Protein AF-0000000084449656 (afdb_homodimer)

Structure (mmCIF, N/CA/C/O backbone):
data_AF-0000000084449656-model_v1
#
loop_
_entity.id
_entity.type
_entity.pdbx_description
1 polymer 'Uncharacterized protein'
#
loop_
_atom_site.group_PDB
_atom_site.id
_atom_site.type_symbol
_atom_site.label_atom_id
_atom_site.label_alt_id
_atom_site.label_comp_id
_atom_site.label_asym_id
_atom_site.label_entity_id
_atom_site.label_seq_id
_atom_site.pdbx_PDB_ins_code
_atom_site.Cartn_x
_atom_site.Cartn_y
_atom_site.Cartn_z
_atom_site.occupancy
_atom_site.B_iso_or_equiv
_atom_site.auth_seq_id
_atom_site.auth_comp_id
_atom_site.auth_asym_id
_atom_site.auth_atom_id
_atom_site.pdbx_PDB_model_num
ATOM 1 N N . MET A 1 1 ? 25.719 -86.562 -26.641 1 23.11 1 MET A N 1
ATOM 2 C CA . MET A 1 1 ? 25.859 -85.188 -27.094 1 23.11 1 MET A CA 1
ATOM 3 C C . MET A 1 1 ? 25.219 -84.25 -26.109 1 23.11 1 MET A C 1
ATOM 5 O O . MET A 1 1 ? 24 -84.125 -26.062 1 23.11 1 MET A O 1
ATOM 9 N N . GLU A 1 2 ? 25.734 -84.062 -24.922 1 27.02 2 GLU A N 1
ATOM 10 C CA . GLU A 1 2 ? 25.453 -83.75 -23.531 1 27.02 2 GLU A CA 1
ATOM 11 C C . GLU A 1 2 ? 25.375 -82.25 -23.297 1 27.02 2 GLU A C 1
ATOM 13 O O . GLU A 1 2 ? 26.406 -81.625 -23.188 1 27.02 2 GLU A O 1
ATOM 18 N N . PRO A 1 3 ? 24.531 -81.562 -24.141 1 26.17 3 PRO A N 1
ATOM 19 C CA . PRO A 1 3 ? 24.844 -80.125 -24.281 1 26.17 3 PRO A CA 1
ATOM 20 C C . PRO A 1 3 ? 24.875 -79.375 -22.938 1 26.17 3 PRO A C 1
ATOM 22 O O . PRO A 1 3 ? 24.391 -79.938 -21.922 1 26.17 3 PRO A O 1
ATOM 25 N N . PHE A 1 4 ? 25.422 -78.125 -22.938 1 25.73 4 PHE A N 1
ATOM 26 C CA . PHE A 1 4 ? 26.078 -77.062 -22.172 1 25.73 4 PHE A CA 1
ATOM 27 C C . PHE A 1 4 ? 25.094 -76.375 -21.219 1 25.73 4 PHE A C 1
ATOM 29 O O . PHE A 1 4 ? 24.109 -75.75 -21.656 1 25.73 4 PHE A O 1
ATOM 36 N N . ASN A 1 5 ? 24.844 -76.875 -20.016 1 23.61 5 ASN A N 1
ATOM 37 C CA . ASN A 1 5 ? 23.938 -76.562 -18.922 1 23.61 5 ASN A CA 1
ATOM 38 C C . ASN A 1 5 ? 24.234 -75.25 -18.281 1 23.61 5 ASN A C 1
ATOM 40 O O . ASN A 1 5 ? 23.859 -75 -17.141 1 23.61 5 ASN A O 1
ATOM 44 N N . ASP A 1 6 ? 25.125 -74.375 -18.859 1 21.02 6 ASP A N 1
ATOM 45 C CA . ASP A 1 6 ? 25.922 -73.5 -18.031 1 21.02 6 ASP A CA 1
ATOM 46 C C . ASP A 1 6 ? 25.047 -72.375 -17.406 1 21.02 6 ASP A C 1
ATOM 48 O O . ASP A 1 6 ? 25.547 -71.5 -16.688 1 21.02 6 ASP A O 1
ATOM 52 N N . ASN A 1 7 ? 23.797 -72.188 -17.828 1 21.94 7 ASN A N 1
ATOM 53 C CA . ASN A 1 7 ? 23.5 -70.75 -17.797 1 21.94 7 ASN A CA 1
ATOM 54 C C . ASN A 1 7 ? 23.562 -70.188 -16.359 1 21.94 7 ASN A C 1
ATOM 56 O O . ASN A 1 7 ? 23.141 -70.875 -15.422 1 21.94 7 ASN A O 1
ATOM 60 N N . ASP A 1 8 ? 24.344 -69.062 -16.016 1 20.77 8 ASP A N 1
ATOM 61 C CA . ASP A 1 8 ? 25 -68.125 -15.102 1 20.77 8 ASP A CA 1
ATOM 62 C C . ASP A 1 8 ? 23.969 -67.312 -14.336 1 20.77 8 ASP A C 1
ATOM 64 O O . ASP A 1 8 ? 23.578 -66.188 -14.781 1 20.77 8 ASP A O 1
ATOM 68 N N . LYS A 1 9 ? 22.812 -67.812 -13.977 1 25.58 9 LYS A N 1
ATOM 69 C CA . LYS A 1 9 ? 21.812 -66.875 -13.5 1 25.58 9 LYS A CA 1
ATOM 70 C C . LYS A 1 9 ? 22.344 -66.062 -12.32 1 25.58 9 LYS A C 1
ATOM 72 O O . LYS A 1 9 ? 22.656 -66.625 -11.266 1 25.58 9 LYS A O 1
ATOM 77 N N . GLY A 1 10 ? 23.25 -65 -12.617 1 20.12 10 GLY A N 1
ATOM 78 C CA . GLY A 1 10 ? 23.828 -64.062 -11.68 1 20.12 10 GLY A CA 1
ATOM 79 C C . GLY A 1 10 ? 22.828 -63.531 -10.656 1 20.12 10 GLY A C 1
ATOM 80 O O . GLY A 1 10 ? 21.656 -63.344 -10.977 1 20.12 10 GLY A O 1
ATOM 81 N N . ASN A 1 11 ? 22.969 -63.906 -9.422 1 23.48 11 ASN A N 1
ATOM 82 C CA . ASN A 1 11 ? 22.219 -63.625 -8.203 1 23.48 11 ASN A CA 1
ATOM 83 C C . ASN A 1 11 ? 22.219 -62.156 -7.863 1 23.48 11 ASN A C 1
ATOM 85 O O . ASN A 1 11 ? 23.094 -61.656 -7.145 1 23.48 11 ASN A O 1
ATOM 89 N N . LEU A 1 12 ? 22.094 -61.25 -8.898 1 24.55 12 LEU A N 1
ATOM 90 C CA . LEU A 1 12 ? 22.297 -59.875 -8.438 1 24.55 12 LEU A CA 1
ATOM 91 C C . LEU A 1 12 ? 21.375 -59.562 -7.254 1 24.55 12 LEU A C 1
ATOM 93 O O . LEU A 1 12 ? 20.172 -59.781 -7.332 1 24.55 12 LEU A O 1
ATOM 97 N N . SER A 1 13 ? 21.938 -59.75 -6.094 1 22.86 13 SER A N 1
ATOM 98 C CA . SER A 1 13 ? 21.359 -59.406 -4.805 1 22.86 13 SER A CA 1
ATOM 99 C C . SER A 1 13 ? 20.781 -58 -4.828 1 22.86 13 SER A C 1
ATOM 101 O O . SER A 1 13 ? 21.453 -57.031 -5.219 1 22.86 13 SER A O 1
ATOM 103 N N . ARG A 1 14 ? 19.531 -57.875 -5.094 1 24.92 14 ARG A N 1
ATOM 104 C CA . ARG A 1 14 ? 18.719 -56.688 -5.133 1 24.92 14 ARG A CA 1
ATOM 105 C C . ARG A 1 14 ? 18.844 -55.875 -3.834 1 24.92 14 ARG A C 1
ATOM 107 O O . ARG A 1 14 ? 18.453 -56.375 -2.77 1 24.92 14 ARG A O 1
ATOM 114 N N . SER A 1 15 ? 20.062 -55.25 -3.689 1 24.23 15 SER A N 1
ATOM 115 C CA . SER A 1 15 ? 20.203 -54.469 -2.473 1 24.23 15 SER A CA 1
ATOM 116 C C . SER A 1 15 ? 18.984 -53.562 -2.25 1 24.23 15 SER A C 1
ATOM 118 O O . SER A 1 15 ? 18.484 -52.969 -3.189 1 24.23 15 SER A O 1
ATOM 120 N N . PRO A 1 16 ? 18.25 -53.75 -1.216 1 23.06 16 PRO A N 1
ATOM 121 C CA . PRO A 1 16 ? 17.047 -53 -0.862 1 23.06 16 PRO A CA 1
ATOM 122 C C . PRO A 1 16 ? 17.281 -51.5 -0.834 1 23.06 16 PRO A C 1
ATOM 124 O O . PRO A 1 16 ? 18.328 -51.031 -0.371 1 23.06 16 PRO A O 1
ATOM 127 N N . ALA A 1 17 ? 16.906 -50.844 -1.917 1 25.84 17 ALA A N 1
ATOM 128 C CA . ALA A 1 17 ? 16.984 -49.406 -1.997 1 25.84 17 ALA A CA 1
ATOM 129 C C . ALA A 1 17 ? 16.5 -48.75 -0.704 1 25.84 17 ALA A C 1
ATOM 131 O O . ALA A 1 17 ? 15.414 -49.062 -0.215 1 25.84 17 ALA A O 1
ATOM 132 N N . SER A 1 18 ? 17.422 -48.531 0.23 1 23.84 18 SER A N 1
ATOM 133 C CA . SER A 1 18 ? 17.172 -47.719 1.405 1 23.84 18 SER A CA 1
ATOM 134 C C . SER A 1 18 ? 16.297 -46.5 1.059 1 23.84 18 SER A C 1
ATOM 136 O O . SER A 1 18 ? 16.578 -45.812 0.095 1 23.84 18 SER A O 1
ATOM 138 N N . SER A 1 19 ? 15.016 -46.656 1.259 1 24.23 19 SER A N 1
ATOM 139 C CA . SER A 1 19 ? 13.984 -45.625 1.167 1 24.23 19 SER A CA 1
ATOM 140 C C . SER A 1 19 ? 14.438 -44.344 1.836 1 24.23 19 SER A C 1
ATOM 142 O O . SER A 1 19 ? 14.695 -44.312 3.041 1 24.23 19 SER A O 1
ATOM 144 N N . SER A 1 20 ? 15.391 -43.75 1.248 1 24.97 20 SER A N 1
ATOM 145 C CA . SER A 1 20 ? 15.805 -42.469 1.799 1 24.97 20 SER A CA 1
ATOM 146 C C . SER A 1 20 ? 14.594 -41.656 2.262 1 24.97 20 SER A C 1
ATOM 148 O O . SER A 1 20 ? 13.602 -41.531 1.544 1 24.97 20 SER A O 1
ATOM 150 N N . ALA A 1 21 ? 14.453 -41.5 3.609 1 26.59 21 ALA A N 1
ATOM 151 C CA . ALA A 1 21 ? 13.562 -40.719 4.441 1 26.59 21 ALA A CA 1
ATOM 152 C C . ALA A 1 21 ? 13.391 -39.312 3.871 1 26.59 21 ALA A C 1
ATOM 154 O O . ALA A 1 21 ? 14.367 -38.562 3.727 1 26.59 21 ALA A O 1
ATOM 155 N N . ALA A 1 22 ? 12.586 -39.25 2.898 1 27.38 22 ALA A N 1
ATOM 156 C CA . ALA A 1 22 ? 12.141 -37.875 2.555 1 27.38 22 ALA A CA 1
ATOM 157 C C . ALA A 1 22 ? 12 -37.031 3.805 1 27.38 22 ALA A C 1
ATOM 159 O O . ALA A 1 22 ? 11.484 -37.469 4.828 1 27.38 22 ALA A O 1
ATOM 160 N N . PRO A 1 23 ? 13 -36.188 4.125 1 28.09 23 PRO A N 1
ATOM 161 C CA . PRO A 1 23 ? 12.797 -35.406 5.348 1 28.09 23 PRO A CA 1
ATOM 162 C C . PRO A 1 23 ? 11.328 -35.062 5.586 1 28.09 23 PRO A C 1
ATOM 164 O O . PRO A 1 23 ? 10.641 -34.625 4.664 1 28.09 23 PRO A O 1
ATOM 167 N N . THR A 1 24 ? 10.625 -35.906 6.371 1 26.03 24 THR A N 1
ATOM 168 C CA . THR A 1 24 ? 9.352 -35.562 6.98 1 26.03 24 THR A CA 1
ATOM 169 C C . THR A 1 24 ? 9.359 -34.094 7.441 1 26.03 24 THR A C 1
ATOM 171 O O . THR A 1 24 ? 10.172 -33.719 8.297 1 26.03 24 THR A O 1
ATOM 174 N N . LEU A 1 25 ? 9.156 -33.25 6.594 1 27.62 25 LEU A N 1
ATOM 175 C CA . LEU A 1 25 ? 8.82 -31.906 7.098 1 27.62 25 LEU A CA 1
ATOM 176 C C . LEU A 1 25 ? 7.988 -32 8.367 1 27.62 25 LEU A C 1
ATOM 178 O O . LEU A 1 25 ? 6.859 -32.5 8.344 1 27.62 25 LEU A O 1
ATOM 182 N N . PHE A 1 26 ? 8.625 -32.5 9.477 1 25.58 26 PHE A N 1
ATOM 183 C CA . PHE A 1 26 ? 8.078 -32.438 10.828 1 25.58 26 PHE A CA 1
ATOM 184 C C . PHE A 1 26 ? 7.316 -31.141 11.047 1 25.58 26 PHE A C 1
ATOM 186 O O . PHE A 1 26 ? 7.895 -30.047 10.977 1 25.58 26 PHE A O 1
ATOM 193 N N . ILE A 1 27 ? 6.121 -31.203 10.656 1 30.61 27 ILE A N 1
ATOM 194 C CA . ILE A 1 27 ? 5.062 -30.281 11.055 1 30.61 27 ILE A CA 1
ATOM 195 C C . ILE A 1 27 ? 5 -30.188 12.578 1 30.61 27 ILE A C 1
ATOM 197 O O . ILE A 1 27 ? 4.422 -31.062 13.234 1 30.61 27 ILE A O 1
ATOM 201 N N . GLY A 1 28 ? 6.121 -30.234 13.234 1 27.23 28 GLY A N 1
ATOM 202 C CA . GLY A 1 28 ? 5.844 -29.969 14.641 1 27.23 28 GLY A CA 1
ATOM 203 C C . GLY A 1 28 ? 4.949 -28.766 14.859 1 27.23 28 GLY A C 1
ATOM 204 O O . GLY A 1 28 ? 5.332 -27.641 14.539 1 27.23 28 GLY A O 1
ATOM 205 N N . ALA A 1 29 ? 3.633 -29.078 14.797 1 29.88 29 ALA A N 1
ATOM 206 C CA . ALA A 1 29 ? 2.562 -28.172 15.188 1 29.88 29 ALA A CA 1
ATOM 207 C C . ALA A 1 29 ? 2.83 -27.562 16.562 1 29.88 29 ALA A C 1
ATOM 209 O O . ALA A 1 29 ? 2.682 -28.234 17.578 1 29.88 29 ALA A O 1
ATOM 210 N N . GLU A 1 30 ? 3.873 -26.984 16.891 1 30.45 30 GLU A N 1
ATOM 211 C CA . GLU A 1 30 ? 3.74 -26.312 18.172 1 30.45 30 GLU A CA 1
ATOM 212 C C . GLU A 1 30 ? 2.441 -25.516 18.25 1 30.45 30 GLU A C 1
ATOM 214 O O . GLU A 1 30 ? 2.16 -24.703 17.375 1 30.45 30 GLU A O 1
ATOM 219 N N . GLU A 1 31 ? 1.394 -26.125 18.781 1 30.23 31 GLU A N 1
ATOM 220 C CA . GLU A 1 31 ? 0.138 -25.516 19.234 1 30.23 31 GLU A CA 1
ATOM 221 C C . GLU A 1 31 ? 0.369 -24.141 19.844 1 30.23 31 GLU A C 1
ATOM 223 O O . GLU A 1 31 ? 0.658 -24.031 21.047 1 30.23 31 GLU A O 1
ATOM 228 N N . ARG A 1 32 ? 1.232 -23.391 19.469 1 33.59 32 ARG A N 1
ATOM 229 C CA . ARG A 1 32 ? 1.1 -22.141 20.203 1 33.59 32 ARG A CA 1
ATOM 230 C C . ARG A 1 32 ? -0.367 -21.766 20.406 1 33.59 32 ARG A C 1
ATOM 232 O O . ARG A 1 32 ? -1.181 -21.938 19.484 1 33.59 32 ARG A O 1
ATOM 239 N N . HIS A 1 33 ? -0.979 -21.656 21.562 1 32.81 33 HIS A N 1
ATOM 240 C CA . HIS A 1 33 ? -2.229 -21.188 22.141 1 32.81 33 HIS A CA 1
ATOM 241 C C . HIS A 1 33 ? -2.941 -20.219 21.203 1 32.81 33 HIS A C 1
ATOM 243 O O . HIS A 1 33 ? -2.303 -19.562 20.375 1 32.81 33 HIS A O 1
ATOM 249 N N . ARG A 1 34 ? -4.371 -20.188 21.031 1 42.59 34 ARG A N 1
ATOM 250 C CA . ARG A 1 34 ? -5.496 -19.438 20.484 1 42.59 34 ARG A CA 1
ATOM 251 C C . ARG A 1 34 ? -5.238 -17.938 20.578 1 42.59 34 ARG A C 1
ATOM 253 O O . ARG A 1 34 ? -6.133 -17.172 20.938 1 42.59 34 ARG A O 1
ATOM 260 N N . GLY A 1 35 ? -4.168 -17.469 21.094 1 52.22 35 GLY A N 1
ATOM 261 C CA . GLY A 1 35 ? -4.031 -16.078 21.438 1 52.22 35 GLY A CA 1
ATOM 262 C C . GLY A 1 35 ? -4.051 -15.148 20.234 1 52.22 35 GLY A C 1
ATOM 263 O O . GLY A 1 35 ? -3.945 -15.609 19.094 1 52.22 35 GLY A O 1
ATOM 264 N N . VAL A 1 36 ? -4.484 -13.93 20.422 1 66.12 36 VAL A N 1
ATOM 265 C CA . VAL A 1 36 ? -4.555 -12.812 19.484 1 66.12 36 VAL A CA 1
ATOM 266 C C . VAL A 1 36 ? -3.244 -12.711 18.703 1 66.12 36 VAL A C 1
ATOM 268 O O . VAL A 1 36 ? -2.164 -12.656 19.297 1 66.12 36 VAL A O 1
ATOM 271 N N . PRO A 1 37 ? -3.305 -13.18 17.328 1 79.88 37 PRO A N 1
ATOM 272 C CA . PRO A 1 37 ? -2.088 -13.094 16.516 1 79.88 37 PRO A CA 1
ATOM 273 C C . PRO A 1 37 ? -1.298 -11.812 16.766 1 79.88 37 PRO A C 1
ATOM 275 O O . PRO A 1 37 ? -1.887 -10.742 16.938 1 79.88 37 PRO A O 1
ATOM 278 N N . GLU A 1 38 ? -0.037 -12.055 17.047 1 89.31 38 GLU A N 1
ATOM 279 C CA . GLU A 1 38 ? 0.862 -10.922 17.234 1 89.31 38 GLU A CA 1
ATOM 280 C C . GLU A 1 38 ? 1.854 -10.805 16.078 1 89.31 38 GLU A C 1
ATOM 282 O O . GLU A 1 38 ? 2.338 -11.82 15.562 1 89.31 38 GLU A O 1
ATOM 287 N N . PHE A 1 39 ? 2.035 -9.633 15.695 1 93.62 39 PHE A N 1
ATOM 288 C CA . PHE A 1 39 ? 2.945 -9.352 14.594 1 93.62 39 PHE A CA 1
ATOM 289 C C . PHE A 1 39 ? 4.102 -8.469 15.055 1 93.62 39 PHE A C 1
ATOM 291 O O . PHE A 1 39 ? 3.963 -7.715 16.016 1 93.62 39 PHE A O 1
ATOM 298 N N . THR A 1 40 ? 5.188 -8.609 14.406 1 94.25 40 THR A N 1
ATOM 299 C CA . THR A 1 40 ? 6.379 -7.824 14.703 1 94.25 40 THR A CA 1
ATOM 300 C C . THR A 1 40 ? 6.531 -6.68 13.711 1 94.25 40 THR A C 1
ATOM 302 O O . THR A 1 40 ? 5.762 -6.574 12.75 1 94.25 40 THR A O 1
ATOM 305 N N . ILE A 1 41 ? 7.551 -5.832 13.945 1 94.75 41 ILE A N 1
ATOM 306 C CA . ILE A 1 41 ? 7.84 -4.715 13.047 1 94.75 41 ILE A CA 1
ATOM 307 C C . ILE A 1 41 ? 8.289 -5.242 11.688 1 94.75 41 ILE A C 1
ATOM 309 O O . ILE A 1 41 ? 8.023 -4.617 10.656 1 94.75 41 ILE A O 1
ATOM 313 N N . GLU A 1 42 ? 8.906 -6.383 11.727 1 94.62 42 GLU A N 1
ATOM 314 C CA . GLU A 1 42 ? 9.312 -7.016 10.477 1 94.62 42 GLU A CA 1
ATOM 315 C C . GLU A 1 42 ? 8.102 -7.461 9.656 1 94.62 42 GLU A C 1
ATOM 317 O O . GLU A 1 42 ? 8.117 -7.402 8.43 1 94.62 42 GLU A O 1
ATOM 322 N N . ASP A 1 43 ? 7.105 -7.898 10.367 1 96.25 43 ASP A N 1
ATOM 323 C CA . ASP A 1 43 ? 5.867 -8.273 9.695 1 96.25 43 ASP A CA 1
ATOM 324 C C . ASP A 1 43 ? 5.207 -7.055 9.047 1 96.25 43 ASP A C 1
ATOM 326 O O . ASP A 1 43 ? 4.668 -7.152 7.941 1 96.25 43 ASP A O 1
ATOM 330 N N . MET A 1 44 ? 5.324 -5.934 9.773 1 96.56 44 MET A N 1
ATOM 331 C CA . MET A 1 44 ? 4.777 -4.699 9.219 1 96.56 44 MET A CA 1
ATOM 332 C C . MET A 1 44 ? 5.508 -4.309 7.938 1 96.56 44 MET A C 1
ATOM 334 O O . MET A 1 44 ? 4.883 -3.871 6.973 1 96.56 44 MET A O 1
ATOM 338 N N . ALA A 1 45 ? 6.781 -4.504 7.973 1 97.12 45 ALA A N 1
ATOM 339 C CA . ALA A 1 45 ? 7.598 -4.176 6.809 1 97.12 45 ALA A CA 1
ATOM 340 C C . ALA A 1 45 ? 7.258 -5.074 5.625 1 97.12 45 ALA A C 1
ATOM 342 O O . ALA A 1 45 ? 7.152 -4.605 4.488 1 97.12 45 ALA A O 1
ATOM 343 N N . LEU A 1 46 ? 7.074 -6.293 5.895 1 97.5 46 LEU A N 1
ATOM 344 C CA . LEU A 1 46 ? 6.711 -7.246 4.852 1 97.5 46 LEU A CA 1
ATOM 345 C C . LEU A 1 46 ? 5.34 -6.918 4.27 1 97.5 46 LEU A C 1
ATOM 347 O O . LEU A 1 46 ? 5.141 -6.992 3.055 1 97.5 46 LEU A O 1
ATOM 351 N N . PHE A 1 47 ? 4.457 -6.621 5.18 1 98.19 47 PHE A N 1
ATOM 352 C CA . PHE A 1 47 ? 3.105 -6.293 4.742 1 98.19 47 PHE A CA 1
ATOM 353 C C . PHE A 1 47 ? 3.102 -5.031 3.891 1 98.19 47 PHE A C 1
ATOM 355 O O . PHE A 1 47 ? 2.328 -4.918 2.938 1 98.19 47 PHE A O 1
ATOM 362 N N . HIS A 1 48 ? 3.914 -4.059 4.262 1 98.25 48 HIS A N 1
ATOM 363 C CA . HIS A 1 48 ? 4.086 -2.852 3.457 1 98.25 48 HIS A CA 1
ATOM 364 C C . HIS A 1 48 ? 4.598 -3.189 2.062 1 98.25 48 HIS A C 1
ATOM 366 O O . HIS A 1 48 ? 4.113 -2.646 1.067 1 98.25 48 HIS A O 1
ATOM 372 N N . HIS A 1 49 ? 5.586 -4.055 1.979 1 97.44 49 HIS A N 1
ATOM 373 C CA . HIS A 1 49 ? 6.121 -4.52 0.706 1 97.44 49 HIS A CA 1
ATOM 374 C C . HIS A 1 49 ? 5.047 -5.227 -0.119 1 97.44 49 HIS A C 1
ATOM 376 O O . HIS A 1 49 ? 4.969 -5.035 -1.335 1 97.44 49 HIS A O 1
ATOM 382 N N . TRP A 1 50 ? 4.254 -6.023 0.535 1 97.94 50 TRP A N 1
ATOM 383 C CA . TRP A 1 50 ? 3.133 -6.668 -0.144 1 97.94 50 TRP A CA 1
ATOM 384 C C . TRP A 1 50 ? 2.236 -5.633 -0.815 1 97.94 50 TRP A C 1
ATOM 386 O O . TRP A 1 50 ? 1.926 -5.746 -2.004 1 97.94 50 TRP A O 1
ATOM 396 N N . THR A 1 51 ? 1.867 -4.664 -0.012 1 97.31 51 THR A N 1
ATOM 397 C CA . THR A 1 51 ? 0.862 -3.699 -0.438 1 97.31 51 THR A CA 1
ATOM 398 C C . THR A 1 51 ? 1.372 -2.869 -1.614 1 97.31 51 THR A C 1
ATOM 400 O O . THR A 1 51 ? 0.633 -2.613 -2.566 1 97.31 51 THR A O 1
ATOM 403 N N . LEU A 1 52 ? 2.637 -2.549 -1.611 1 95.56 52 LEU A N 1
ATOM 404 C CA . LEU A 1 52 ? 3.131 -1.598 -2.602 1 95.56 52 LEU A CA 1
ATOM 405 C C . LEU A 1 52 ? 3.691 -2.324 -3.82 1 95.56 52 LEU A C 1
ATOM 407 O O . LEU A 1 52 ? 3.652 -1.798 -4.934 1 95.56 52 LEU A O 1
ATOM 411 N N . THR A 1 53 ? 4.254 -3.559 -3.596 1 95.88 53 THR A N 1
ATOM 412 C CA . THR A 1 53 ? 5.066 -4.117 -4.672 1 95.88 53 THR A CA 1
ATOM 413 C C . THR A 1 53 ? 4.602 -5.531 -5.023 1 95.88 53 THR A C 1
ATOM 415 O O . THR A 1 53 ? 4.27 -5.812 -6.176 1 95.88 53 THR A O 1
ATOM 418 N N . THR A 1 54 ? 4.492 -6.434 -4.055 1 97 54 THR A N 1
ATOM 419 C CA . THR A 1 54 ? 4.207 -7.836 -4.332 1 97 54 THR A CA 1
ATOM 420 C C . THR A 1 54 ? 2.826 -7.996 -4.957 1 97 54 THR A C 1
ATOM 422 O O . THR A 1 54 ? 2.662 -8.727 -5.941 1 97 54 THR A O 1
ATOM 425 N N . SER A 1 55 ? 1.833 -7.332 -4.395 1 95.5 55 SER A N 1
ATOM 426 C CA . SER A 1 55 ? 0.458 -7.48 -4.859 1 95.5 55 SER A CA 1
ATOM 427 C C . SER A 1 55 ? 0.319 -7.051 -6.316 1 95.5 55 SER A C 1
ATOM 429 O O . SER A 1 55 ? -0.434 -7.66 -7.078 1 95.5 55 SER A O 1
ATOM 431 N N . GLU A 1 56 ? 1.111 -6.109 -6.719 1 92.56 56 GLU A N 1
ATOM 432 C CA . GLU A 1 56 ? 1.028 -5.59 -8.078 1 92.56 56 GLU A CA 1
ATOM 433 C C . GLU A 1 56 ? 1.852 -6.438 -9.047 1 92.56 56 GLU A C 1
ATOM 435 O O . GLU A 1 56 ? 1.663 -6.363 -10.266 1 92.56 56 GLU A O 1
ATOM 440 N N . SER A 1 57 ? 2.723 -7.242 -8.516 1 92.56 57 SER A N 1
ATOM 441 C CA . SER A 1 57 ? 3.623 -8.031 -9.352 1 92.56 57 SER A CA 1
ATOM 442 C C . SER A 1 57 ? 2.994 -9.375 -9.727 1 92.56 57 SER A C 1
ATOM 444 O O . SER A 1 57 ? 3.539 -10.109 -10.547 1 92.56 57 SER A O 1
ATOM 446 N N . ILE A 1 58 ? 1.833 -9.695 -9.18 1 89.56 58 ILE A N 1
ATOM 447 C CA . ILE A 1 58 ? 1.237 -11.016 -9.375 1 89.56 58 ILE A CA 1
ATOM 448 C C . ILE A 1 58 ? 0.395 -11.016 -10.648 1 89.56 58 ILE A C 1
ATOM 450 O O . ILE A 1 58 ? 0.534 -11.914 -11.484 1 89.56 58 ILE A O 1
ATOM 454 N N . A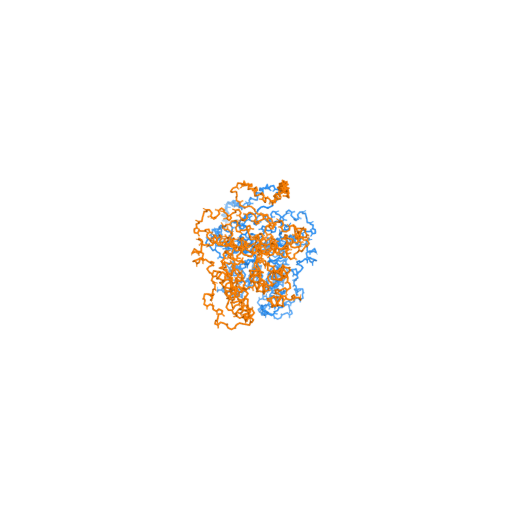LA A 1 59 ? -0.535 -10.102 -10.773 1 78.44 59 ALA A N 1
ATOM 455 C CA . ALA A 1 59 ? -1.423 -10.109 -11.93 1 78.44 59 ALA A CA 1
ATOM 456 C C . ALA A 1 59 ? -0.961 -9.094 -12.977 1 78.44 59 ALA A C 1
ATOM 458 O O . ALA A 1 59 ? -0.967 -9.391 -14.172 1 78.44 59 ALA A O 1
ATOM 459 N N . GLY A 1 60 ? -0.444 -7.969 -12.539 1 72.62 60 GLY A N 1
ATOM 460 C CA . GLY A 1 60 ? 0.078 -6.961 -13.453 1 72.62 60 GLY A CA 1
ATOM 461 C C . GLY A 1 60 ? -1.008 -6.211 -14.195 1 72.62 60 GLY A C 1
ATOM 462 O O . GLY A 1 60 ? -0.737 -5.559 -15.211 1 72.62 60 GLY A O 1
ATOM 463 N N . CYS A 1 61 ? -2.205 -6.477 -13.914 1 73.19 61 CYS A N 1
ATOM 464 C CA . CYS A 1 61 ? -3.309 -5.715 -14.484 1 73.19 61 CYS A CA 1
ATOM 465 C C . CYS A 1 61 ? -4.164 -5.09 -13.383 1 73.19 61 CYS A C 1
ATOM 467 O O . CYS A 1 61 ? -4.508 -5.75 -12.406 1 73.19 61 CYS A O 1
ATOM 469 N N . SER A 1 62 ? -4.531 -3.832 -13.617 1 73.94 62 SER A N 1
ATOM 470 C CA . SER A 1 62 ? -5.141 -2.998 -12.586 1 73.94 62 SER A CA 1
ATOM 471 C C . SER A 1 62 ? -6.395 -3.652 -12.023 1 73.94 62 SER A C 1
ATOM 473 O O . SER A 1 62 ? -6.602 -3.66 -10.805 1 73.94 62 SER A O 1
ATOM 475 N N . GLY A 1 63 ? -7.246 -4.23 -12.867 1 75.94 63 GLY A N 1
ATOM 476 C CA . GLY A 1 63 ? -8.492 -4.816 -12.398 1 75.94 63 GLY A CA 1
ATOM 477 C C . GLY A 1 63 ? -8.281 -5.965 -11.43 1 75.94 63 GLY A C 1
ATOM 478 O O . GLY A 1 63 ? -9.016 -6.102 -10.453 1 75.94 63 GLY A O 1
ATOM 479 N N . VAL A 1 64 ? -7.234 -6.734 -11.617 1 82.81 64 VAL A N 1
ATOM 480 C CA . VAL A 1 64 ? -6.965 -7.898 -10.781 1 82.81 64 VAL A CA 1
ATOM 481 C C . VAL A 1 64 ? -6.082 -7.492 -9.602 1 82.81 64 VAL A C 1
ATOM 483 O O . VAL A 1 64 ? -6.195 -8.062 -8.516 1 82.81 64 VAL A O 1
ATOM 486 N N . ASP A 1 65 ? -5.32 -6.465 -9.852 1 89.31 65 ASP A N 1
ATOM 487 C CA . ASP A 1 65 ? -4.422 -5.984 -8.805 1 89.31 65 ASP A CA 1
ATOM 488 C C . ASP A 1 65 ? -5.207 -5.496 -7.594 1 89.31 65 ASP A C 1
ATOM 490 O O . ASP A 1 65 ? -4.75 -5.633 -6.457 1 89.31 65 ASP A O 1
ATOM 494 N N . TYR A 1 66 ? -6.355 -4.98 -7.879 1 92.19 66 TYR A N 1
ATOM 495 C CA . TYR A 1 66 ? -7.215 -4.5 -6.801 1 92.19 66 TYR A CA 1
ATOM 496 C C . TYR A 1 66 ? -7.512 -5.609 -5.801 1 92.19 66 TYR A C 1
ATOM 498 O O . TYR A 1 66 ? -7.504 -5.383 -4.59 1 92.19 66 TYR A O 1
ATOM 506 N N . TYR A 1 67 ? -7.727 -6.785 -6.277 1 92.25 67 TYR A N 1
ATOM 507 C CA . TYR A 1 67 ? -8.07 -7.902 -5.406 1 92.25 67 TYR A CA 1
ATOM 508 C C . TYR A 1 67 ? -6.883 -8.305 -4.539 1 92.25 67 TYR A C 1
ATOM 510 O O . TYR A 1 67 ? -7.012 -8.43 -3.32 1 92.25 67 TYR A O 1
ATOM 518 N N . TRP A 1 68 ? -5.762 -8.422 -5.145 1 94.81 68 TRP A N 1
ATOM 519 C CA . TRP A 1 68 ? -4.574 -8.844 -4.41 1 94.81 68 TRP A CA 1
ATOM 520 C C . TRP A 1 68 ? -4.137 -7.77 -3.416 1 94.81 68 TRP A C 1
ATOM 522 O O . TRP A 1 68 ? -3.732 -8.086 -2.293 1 94.81 68 TRP A O 1
ATOM 532 N N . GLN A 1 69 ? -4.289 -6.535 -3.787 1 96.38 69 GLN A N 1
ATOM 533 C CA . GLN A 1 69 ? -3.76 -5.414 -3.018 1 96.38 69 GLN A CA 1
ATOM 534 C C . GLN A 1 69 ? -4.723 -5.008 -1.906 1 96.38 69 GLN A C 1
ATOM 536 O O . GLN A 1 69 ? -4.293 -4.598 -0.825 1 96.38 69 GLN A O 1
ATOM 541 N N . THR A 1 70 ? -6.016 -5.113 -2.207 1 95.69 70 THR A N 1
ATOM 542 C CA . THR A 1 70 ? -6.984 -4.52 -1.292 1 95.69 70 THR A CA 1
ATOM 543 C C . THR A 1 70 ? -7.906 -5.59 -0.71 1 95.69 70 THR A C 1
ATOM 545 O O . THR A 1 70 ? -8.023 -5.719 0.51 1 95.69 70 THR A O 1
ATOM 548 N N . VAL A 1 71 ? -8.492 -6.441 -1.485 1 95.12 71 VAL A N 1
ATOM 549 C CA . VAL A 1 71 ? -9.539 -7.352 -1.038 1 95.12 71 VAL A CA 1
ATOM 550 C C . VAL A 1 71 ? -8.922 -8.484 -0.218 1 95.12 71 VAL A C 1
ATOM 552 O O . VAL A 1 71 ? -9.438 -8.836 0.848 1 95.12 71 VAL A O 1
ATOM 555 N N . PHE A 1 72 ? -7.785 -9.062 -0.714 1 96.88 72 PHE A N 1
ATOM 556 C CA . PHE A 1 72 ? -7.148 -10.156 0.01 1 96.88 72 PHE A CA 1
ATOM 557 C C . PHE A 1 72 ? -6.746 -9.711 1.413 1 96.88 72 PHE A C 1
ATOM 559 O O . PHE A 1 72 ? -7.051 -10.398 2.395 1 96.88 72 PHE A O 1
ATOM 566 N N . PRO A 1 73 ? -6.121 -8.539 1.541 1 97.75 73 PRO A N 1
ATOM 567 C CA . PRO A 1 73 ? -5.793 -8.078 2.895 1 97.75 73 PRO A CA 1
ATOM 568 C C . PRO A 1 73 ? -7.035 -7.863 3.76 1 97.75 73 PRO A C 1
ATOM 570 O O . PRO A 1 73 ? -7.02 -8.172 4.953 1 97.75 73 PRO A O 1
ATOM 573 N N . GLN A 1 74 ? -8.094 -7.367 3.188 1 96.06 74 GLN A N 1
ATOM 574 C CA . GLN A 1 74 ? -9.32 -7.164 3.945 1 96.06 74 GLN A CA 1
ATOM 575 C C . GLN A 1 74 ? -9.836 -8.484 4.516 1 96.06 74 GLN A C 1
ATOM 577 O O . GLN A 1 74 ? -10.32 -8.523 5.648 1 96.06 74 GLN A O 1
ATOM 582 N N . ILE A 1 75 ? -9.75 -9.508 3.734 1 95.06 75 ILE A N 1
ATOM 583 C CA . ILE A 1 75 ? -10.133 -10.836 4.191 1 95.06 75 ILE A CA 1
ATOM 584 C C . ILE A 1 75 ? -9.141 -11.328 5.246 1 95.06 75 ILE A C 1
ATOM 586 O O . ILE A 1 75 ? -9.539 -11.93 6.246 1 95.06 75 ILE A O 1
ATOM 590 N N . ALA A 1 76 ? -7.891 -11.031 5.043 1 97.12 76 ALA A N 1
ATOM 591 C CA . ALA A 1 76 ? -6.836 -11.43 5.973 1 97.12 76 ALA A CA 1
ATOM 592 C C . ALA A 1 76 ? -7.059 -10.805 7.348 1 97.12 76 ALA A C 1
ATOM 594 O O . ALA A 1 76 ? -6.699 -11.391 8.367 1 97.12 76 ALA A O 1
ATOM 595 N N . PHE A 1 77 ? -7.617 -9.609 7.383 1 95.69 77 PHE A N 1
ATOM 596 C CA . PHE A 1 77 ? -7.844 -8.93 8.648 1 95.69 77 PHE A CA 1
ATOM 597 C C . PHE A 1 77 ? -8.859 -9.68 9.5 1 95.69 77 PHE A C 1
ATOM 599 O O . PHE A 1 77 ? -8.891 -9.523 10.719 1 95.69 77 PHE A O 1
ATOM 606 N N . GLN A 1 78 ? -9.641 -10.5 8.875 1 93.25 78 GLN A N 1
ATOM 607 C CA . GLN A 1 78 ? -10.625 -11.297 9.594 1 93.25 78 GLN A CA 1
ATOM 608 C C . GLN A 1 78 ? -10.141 -12.727 9.797 1 93.25 78 GLN A C 1
ATOM 610 O O . GLN A 1 78 ? -10.633 -13.438 10.68 1 93.25 78 GLN A O 1
ATOM 615 N N . HIS A 1 79 ? -9.234 -13.117 9 1 93.62 79 HIS A N 1
ATOM 616 C CA . HIS A 1 79 ? -8.703 -14.469 9.031 1 93.62 79 HIS A CA 1
ATOM 617 C C . HIS A 1 79 ? -7.18 -14.469 9.047 1 93.62 79 HIS A C 1
ATOM 619 O O . HIS A 1 79 ? -6.543 -14.531 7.988 1 93.62 79 HIS A O 1
ATOM 625 N N . PRO A 1 80 ? -6.559 -14.586 10.172 1 94.19 80 PRO A N 1
ATOM 626 C CA . PRO A 1 80 ? -5.117 -14.391 10.328 1 94.19 80 PRO A CA 1
ATOM 627 C C . PRO A 1 80 ? -4.293 -15.359 9.492 1 94.19 80 PRO A C 1
ATOM 629 O O . PRO A 1 80 ? -3.182 -15.031 9.07 1 94.19 80 PRO A O 1
ATOM 632 N N . PHE A 1 81 ? -4.801 -16.578 9.258 1 94.69 81 PHE A N 1
ATOM 633 C CA . PHE A 1 81 ? -4.008 -17.516 8.477 1 94.69 81 PHE A CA 1
ATOM 634 C C . PHE A 1 81 ? -3.803 -17 7.059 1 94.69 81 PHE A C 1
ATOM 636 O O . PHE A 1 81 ? -2.811 -17.344 6.41 1 94.69 81 PHE A O 1
ATOM 643 N N . VAL A 1 82 ? -4.738 -16.203 6.543 1 97.06 82 VAL A N 1
ATOM 644 C CA . VAL A 1 82 ? -4.578 -15.57 5.242 1 97.06 82 VAL A CA 1
ATOM 645 C C . VAL A 1 82 ? -3.449 -14.547 5.305 1 97.06 82 VAL A C 1
ATOM 647 O O . VAL A 1 82 ? -2.67 -14.406 4.359 1 97.06 82 VAL A O 1
ATOM 650 N N . MET A 1 83 ? -3.34 -13.828 6.438 1 98.31 83 MET A N 1
ATOM 651 C CA . MET A 1 83 ? -2.271 -12.852 6.617 1 98.31 83 MET A CA 1
ATOM 652 C C . MET A 1 83 ? -0.904 -13.523 6.559 1 98.31 83 MET A C 1
ATOM 654 O O . MET A 1 83 ? 0.024 -13 5.938 1 98.31 83 MET A O 1
ATOM 658 N N . TYR A 1 84 ? -0.85 -14.664 7.133 1 98 84 TYR A N 1
ATOM 659 C CA . TYR A 1 84 ? 0.405 -15.406 7.074 1 98 84 TYR A CA 1
ATOM 660 C C . TYR A 1 84 ? 0.754 -15.773 5.637 1 98 84 TYR A C 1
ATOM 662 O O . TYR A 1 84 ? 1.926 -15.758 5.254 1 98 84 TYR A O 1
ATOM 670 N N . GLY A 1 85 ? -0.288 -16.156 4.875 1 98.12 85 GLY A N 1
ATOM 671 C CA . GLY A 1 85 ? -0.056 -16.422 3.463 1 98.12 85 GLY A CA 1
ATOM 672 C C . GLY A 1 85 ? 0.472 -15.211 2.709 1 98.12 85 GLY A C 1
ATOM 673 O O . GLY A 1 85 ? 1.379 -15.336 1.884 1 98.12 85 GLY A O 1
ATOM 674 N N . ILE A 1 86 ? -0.088 -14.07 3.055 1 98.56 86 ILE A N 1
ATOM 675 C CA . ILE A 1 86 ? 0.311 -12.82 2.428 1 98.56 86 ILE A CA 1
ATOM 676 C C . ILE A 1 86 ? 1.759 -12.5 2.791 1 98.56 86 ILE A C 1
ATOM 678 O O . ILE A 1 86 ? 2.566 -12.172 1.918 1 98.56 86 ILE A O 1
ATOM 682 N N . LEU A 1 87 ? 2.072 -12.641 4.043 1 98.56 87 LEU A N 1
ATOM 683 C CA . LEU A 1 87 ? 3.428 -12.359 4.504 1 98.56 87 LEU A CA 1
ATOM 684 C C . LEU A 1 87 ? 4.426 -13.336 3.895 1 98.56 87 LEU A C 1
ATOM 686 O O . LEU A 1 87 ? 5.547 -12.953 3.553 1 98.56 87 LEU A O 1
ATOM 690 N N . SER A 1 88 ? 4.012 -14.531 3.742 1 98.25 88 SER A N 1
ATOM 691 C CA . SER A 1 88 ? 4.844 -15.555 3.121 1 98.25 88 SER A CA 1
ATOM 692 C C . SER A 1 88 ? 5.219 -15.172 1.694 1 98.25 88 SER A C 1
ATOM 694 O O . SER A 1 88 ? 6.398 -15.203 1.327 1 98.25 88 SER A O 1
ATOM 696 N N . LEU A 1 89 ? 4.27 -14.773 0.967 1 98 89 LEU A N 1
ATOM 697 C CA . LEU A 1 89 ? 4.5 -14.438 -0.432 1 98 89 LEU A CA 1
ATOM 698 C C . LEU A 1 89 ? 5.332 -13.164 -0.55 1 98 89 LEU A C 1
ATOM 700 O O . LEU A 1 89 ? 6.156 -13.039 -1.456 1 98 89 LEU A O 1
ATOM 704 N N . ALA A 1 90 ? 5.043 -12.242 0.343 1 98.31 90 ALA A N 1
ATOM 705 C CA . ALA A 1 90 ? 5.84 -11.023 0.342 1 98.31 90 ALA A CA 1
ATOM 706 C C . ALA A 1 90 ? 7.312 -11.328 0.591 1 98.31 90 ALA A C 1
ATOM 708 O O . ALA A 1 90 ? 8.195 -10.789 -0.085 1 98.31 90 ALA A O 1
ATOM 709 N N . SER A 1 91 ? 7.566 -12.18 1.523 1 97.94 91 SER A N 1
ATOM 710 C CA . SER A 1 91 ? 8.938 -12.578 1.826 1 97.94 91 SER A CA 1
ATOM 711 C C . SER A 1 91 ? 9.57 -13.305 0.65 1 97.94 91 SER A C 1
ATOM 713 O O . SER A 1 91 ? 10.734 -13.062 0.315 1 97.94 91 SER A O 1
ATOM 715 N N . LEU A 1 92 ? 8.797 -14.133 0.051 1 97 92 LEU A N 1
ATOM 716 C CA . LEU A 1 92 ? 9.297 -14.875 -1.1 1 97 92 LEU A CA 1
ATOM 717 C C . LEU A 1 92 ? 9.617 -13.938 -2.258 1 97 92 LEU A C 1
ATOM 719 O O . LEU A 1 92 ? 10.625 -14.109 -2.943 1 97 92 LEU A O 1
ATOM 723 N N . HIS A 1 93 ? 8.75 -13.016 -2.516 1 97.31 93 HIS A N 1
ATOM 724 C CA . HIS A 1 93 ? 8.992 -12.023 -3.555 1 97.31 93 HIS A CA 1
ATOM 725 C C . HIS A 1 93 ? 10.258 -11.219 -3.27 1 97.31 93 HIS A C 1
ATOM 727 O O . HIS A 1 93 ? 11.039 -10.938 -4.18 1 97.31 93 HIS A O 1
ATOM 733 N N . GLN A 1 94 ? 10.453 -10.852 -2.027 1 96.94 94 GLN A N 1
ATOM 734 C CA . GLN A 1 94 ? 11.68 -10.156 -1.649 1 96.94 94 GLN A CA 1
ATOM 735 C C . GLN A 1 94 ? 12.906 -11.016 -1.923 1 96.94 94 GLN A C 1
ATOM 737 O O . GLN A 1 94 ? 13.953 -10.508 -2.328 1 96.94 94 GLN A O 1
ATOM 742 N N . ALA A 1 95 ? 12.781 -12.273 -1.619 1 95.44 95 ALA A N 1
ATOM 743 C CA . ALA A 1 95 ? 13.891 -13.188 -1.886 1 95.44 95 ALA A CA 1
ATOM 744 C C . ALA A 1 95 ? 14.25 -13.188 -3.367 1 95.44 95 ALA A C 1
ATOM 746 O O . ALA A 1 95 ? 15.422 -13.336 -3.727 1 95.44 95 ALA A O 1
ATOM 747 N N . HIS A 1 96 ? 13.234 -13.078 -4.176 1 94.25 96 HIS A N 1
ATOM 748 C CA . HIS A 1 96 ? 13.445 -13.016 -5.617 1 94.25 96 HIS A CA 1
ATOM 749 C C . HIS A 1 96 ? 14.148 -11.719 -6.012 1 94.25 96 HIS A C 1
ATOM 751 O O . HIS A 1 96 ? 15.008 -11.711 -6.891 1 94.25 96 HIS A O 1
ATOM 757 N N . LEU A 1 97 ? 13.797 -10.617 -5.367 1 94.56 97 LEU A N 1
ATOM 758 C CA . LEU A 1 97 ? 14.305 -9.289 -5.715 1 94.56 97 LEU A CA 1
ATOM 759 C C . LEU A 1 97 ? 15.688 -9.062 -5.121 1 94.56 97 LEU A C 1
ATOM 761 O O . LEU A 1 97 ? 16.5 -8.344 -5.695 1 94.56 97 LEU A O 1
ATOM 765 N N . TYR A 1 98 ? 15.883 -9.641 -3.953 1 93.38 98 TYR A N 1
ATOM 766 C CA . TYR A 1 98 ? 17.109 -9.352 -3.217 1 93.38 98 TYR A CA 1
ATOM 767 C C . TYR A 1 98 ? 17.906 -10.633 -2.973 1 93.38 98 TYR A C 1
ATOM 769 O O . TYR A 1 98 ? 17.844 -11.211 -1.888 1 93.38 98 TYR A O 1
ATOM 777 N N . PRO A 1 99 ? 18.844 -10.922 -3.775 1 90.44 99 PRO A N 1
ATOM 778 C CA . PRO A 1 99 ? 19.594 -12.172 -3.68 1 90.44 99 PRO A CA 1
ATOM 779 C C . PRO A 1 99 ? 20.516 -12.211 -2.465 1 90.44 99 PRO A C 1
ATOM 781 O O . PRO A 1 99 ? 20.812 -13.289 -1.947 1 90.44 99 PRO A O 1
ATOM 784 N N . GLU A 1 100 ? 20.891 -11.062 -1.96 1 90.88 100 GLU A N 1
ATOM 785 C CA . GLU A 1 100 ? 21.828 -11 -0.837 1 90.88 100 GLU A CA 1
ATOM 786 C C . GLU A 1 100 ? 21.203 -11.57 0.433 1 90.88 100 GLU A C 1
ATOM 788 O O . GLU A 1 100 ? 21.906 -12.109 1.29 1 90.88 100 GLU A O 1
ATOM 793 N N . SER A 1 101 ? 19.969 -11.484 0.558 1 91.62 101 SER A N 1
ATOM 794 C CA . SER A 1 101 ? 19.266 -11.953 1.748 1 91.62 101 SER A CA 1
ATOM 795 C C . SER A 1 101 ? 18.328 -13.109 1.415 1 91.62 101 SER A C 1
ATOM 797 O O . SER A 1 101 ? 17.391 -13.391 2.17 1 91.62 101 SER A O 1
ATOM 799 N N . ARG A 1 102 ? 18.547 -13.797 0.386 1 92.25 102 ARG A N 1
ATOM 800 C CA . ARG A 1 102 ? 17.609 -14.758 -0.198 1 92.25 102 ARG A CA 1
ATOM 801 C C . ARG A 1 102 ? 17.359 -15.922 0.755 1 92.25 102 ARG A C 1
ATOM 803 O O . ARG A 1 102 ? 16.203 -16.281 1.009 1 92.25 102 ARG A O 1
ATOM 810 N N . GLN A 1 103 ? 18.375 -16.469 1.316 1 90.69 103 GLN A N 1
ATOM 811 C CA . GLN A 1 103 ? 18.203 -17.656 2.166 1 90.69 103 GLN A CA 1
ATOM 812 C C . GLN A 1 103 ? 17.359 -17.328 3.393 1 90.69 103 GLN A C 1
ATOM 814 O O . GLN A 1 103 ? 16.469 -18.094 3.756 1 90.69 103 GLN A O 1
ATOM 819 N N . ARG A 1 104 ? 17.672 -16.234 3.992 1 93.44 104 ARG A N 1
ATOM 820 C CA . ARG A 1 104 ? 16.906 -15.82 5.16 1 93.44 104 ARG A CA 1
ATOM 821 C C . ARG A 1 104 ? 15.445 -15.578 4.801 1 93.44 104 ARG A C 1
ATOM 823 O O . ARG A 1 104 ? 14.539 -16.016 5.512 1 93.44 104 ARG A O 1
ATOM 830 N N . LEU A 1 105 ? 15.227 -14.914 3.766 1 95.81 105 LEU A N 1
ATOM 831 C CA . LEU A 1 105 ? 13.883 -14.555 3.332 1 95.81 105 LEU A CA 1
ATOM 832 C C . LEU A 1 105 ? 13.086 -15.789 2.932 1 95.81 105 LEU A C 1
ATOM 834 O O . LEU A 1 105 ? 11.883 -15.867 3.176 1 95.81 105 LEU A O 1
ATOM 838 N N . ILE A 1 106 ? 13.719 -16.766 2.324 1 94.69 106 ILE A N 1
ATOM 839 C CA . ILE A 1 106 ? 13.07 -18.016 1.963 1 94.69 106 ILE A CA 1
ATOM 840 C C . ILE A 1 106 ? 12.664 -18.766 3.227 1 94.69 106 ILE A C 1
ATOM 842 O O . ILE A 1 106 ? 11.562 -19.328 3.295 1 94.69 106 ILE A O 1
ATOM 846 N N . THR A 1 107 ? 13.516 -18.766 4.191 1 94.25 107 THR A N 1
ATOM 847 C CA . THR A 1 107 ? 13.211 -19.406 5.461 1 94.25 107 THR A CA 1
ATOM 848 C C . THR A 1 107 ? 12.023 -18.734 6.141 1 94.25 107 THR A C 1
ATOM 850 O O . THR A 1 107 ? 11.133 -19.406 6.664 1 94.25 107 THR A O 1
ATOM 853 N N . GLU A 1 108 ? 12.023 -17.484 6.094 1 96 108 GLU A N 1
ATOM 854 C CA . GLU A 1 108 ? 10.906 -16.734 6.66 1 96 108 GLU A CA 1
ATOM 855 C C . GLU A 1 108 ? 9.609 -17.016 5.898 1 96 108 GLU A C 1
ATOM 857 O O . GLU A 1 108 ? 8.555 -17.172 6.508 1 96 108 GLU A O 1
ATOM 862 N N . ALA A 1 109 ? 9.742 -17 4.617 1 97.25 109 ALA A N 1
ATOM 863 C CA . ALA A 1 109 ? 8.578 -17.312 3.789 1 97.25 109 ALA A CA 1
ATOM 864 C C . ALA A 1 109 ? 8.016 -18.688 4.137 1 97.25 109 ALA A C 1
ATOM 866 O O . ALA A 1 109 ? 6.793 -18.844 4.234 1 97.25 109 ALA A O 1
ATOM 867 N N . ALA A 1 110 ? 8.898 -19.609 4.324 1 95.12 110 ALA A N 1
ATOM 868 C CA . ALA A 1 110 ? 8.484 -20.969 4.66 1 95.12 110 ALA A CA 1
ATOM 869 C C . ALA A 1 110 ? 7.789 -21 6.02 1 95.12 110 ALA A C 1
ATOM 871 O O . ALA A 1 110 ? 6.805 -21.734 6.199 1 95.12 110 ALA A O 1
ATOM 872 N N . ARG A 1 111 ? 8.344 -20.281 6.918 1 96.19 111 ARG A N 1
ATOM 873 C CA . ARG A 1 111 ? 7.73 -20.219 8.242 1 96.19 111 ARG A CA 1
ATOM 874 C C . ARG A 1 111 ? 6.301 -19.688 8.164 1 96.19 111 ARG A C 1
ATOM 876 O O . ARG A 1 111 ? 5.375 -20.297 8.695 1 96.19 111 ARG A O 1
ATOM 883 N N . TYR A 1 112 ? 6.105 -18.609 7.527 1 97.44 112 TYR A N 1
ATOM 884 C CA . TYR A 1 112 ? 4.777 -18.031 7.363 1 97.44 112 TYR A CA 1
ATOM 885 C C . TYR A 1 112 ? 3.861 -18.969 6.594 1 97.44 112 TYR A C 1
ATOM 887 O O . TYR A 1 112 ? 2.676 -19.094 6.914 1 97.44 112 TYR A O 1
ATOM 895 N N . HIS A 1 113 ? 4.414 -19.578 5.613 1 96.12 113 HIS A N 1
ATOM 896 C CA . HIS A 1 113 ? 3.641 -20.516 4.801 1 96.12 113 HIS A CA 1
ATOM 897 C C . HIS A 1 113 ? 3.09 -21.656 5.645 1 96.12 113 HIS A C 1
ATOM 899 O O . HIS A 1 113 ? 1.916 -22.016 5.527 1 96.12 113 HIS A O 1
ATOM 905 N N . ASN A 1 114 ? 3.941 -22.156 6.453 1 95.38 114 ASN A N 1
ATOM 906 C CA . ASN A 1 114 ? 3.518 -23.25 7.324 1 95.38 114 ASN A CA 1
ATOM 907 C C . ASN A 1 114 ? 2.404 -22.812 8.273 1 95.38 114 ASN A C 1
ATOM 909 O O . ASN A 1 114 ? 1.458 -23.562 8.508 1 95.38 114 ASN A O 1
ATOM 913 N N . GLN A 1 115 ? 2.539 -21.672 8.773 1 95.81 115 GLN A N 1
ATOM 914 C CA . GLN A 1 115 ? 1.496 -21.141 9.641 1 95.81 115 GLN A CA 1
ATOM 915 C C . GLN A 1 115 ? 0.19 -20.938 8.875 1 95.81 115 GLN A C 1
ATOM 917 O O . GLN A 1 115 ? -0.89 -21.219 9.406 1 95.81 115 GLN A O 1
ATOM 922 N N . SER A 1 116 ? 0.309 -20.453 7.73 1 96.19 116 SER A N 1
ATOM 923 C CA . SER A 1 116 ? -0.863 -20.25 6.883 1 96.19 116 SER A CA 1
ATOM 924 C C . SER A 1 116 ? -1.551 -21.578 6.582 1 96.19 116 SER A C 1
ATOM 926 O O . SER A 1 116 ? -2.775 -21.688 6.672 1 96.19 116 SER A O 1
ATOM 928 N N . LEU A 1 117 ? -0.749 -22.578 6.25 1 92.81 117 LEU A N 1
ATOM 929 C CA . LEU A 1 117 ? -1.281 -23.891 5.906 1 92.81 117 LEU A CA 1
ATOM 930 C C . LEU A 1 117 ? -1.99 -24.516 7.102 1 92.81 117 LEU A C 1
ATOM 932 O O . LEU A 1 117 ? -2.996 -25.219 6.938 1 92.81 117 LEU A O 1
ATOM 936 N N . HIS A 1 118 ? -1.413 -24.297 8.219 1 92.25 118 HIS A N 1
ATOM 937 C CA . HIS A 1 118 ? -2.053 -24.797 9.43 1 92.25 118 HIS A CA 1
ATOM 938 C C . HIS A 1 118 ? -3.449 -24.219 9.594 1 92.25 118 HIS A C 1
ATOM 940 O O . HIS A 1 118 ? -4.406 -24.938 9.867 1 92.25 118 HIS A O 1
ATOM 946 N N . GLY A 1 119 ? -3.533 -22.969 9.445 1 91 119 GLY A N 1
ATOM 947 C CA . GLY A 1 119 ? -4.828 -22.312 9.531 1 91 119 GLY A CA 1
ATOM 948 C C . GLY A 1 119 ? -5.785 -22.734 8.438 1 91 119 GLY A C 1
ATOM 949 O O . GLY A 1 119 ? -6.988 -22.875 8.672 1 91 119 GLY A O 1
ATOM 950 N N . LEU A 1 120 ? -5.289 -22.938 7.273 1 89.88 120 LEU A N 1
ATOM 951 C CA . LEU A 1 120 ? -6.098 -23.391 6.145 1 89.88 120 LEU A CA 1
ATOM 952 C C . LEU A 1 120 ? -6.711 -24.75 6.434 1 89.88 120 LEU A C 1
ATOM 954 O O . LEU A 1 120 ? -7.902 -24.969 6.199 1 89.88 120 LEU A O 1
ATOM 958 N N . ARG A 1 121 ? -5.918 -25.562 6.93 1 87.69 121 ARG A N 1
ATOM 959 C CA . ARG A 1 121 ? -6.391 -26.906 7.25 1 87.69 121 ARG A CA 1
ATOM 960 C C . ARG A 1 121 ? -7.5 -26.859 8.297 1 87.69 121 ARG A C 1
ATOM 962 O O . ARG A 1 121 ? -8.492 -27.594 8.188 1 87.69 121 ARG A O 1
ATOM 969 N N . GLN A 1 122 ? -7.293 -26.031 9.242 1 87.62 122 GLN A N 1
ATOM 970 C CA . GLN A 1 122 ? -8.32 -25.859 10.266 1 87.62 122 GLN A CA 1
ATOM 971 C C . GLN A 1 122 ? -9.602 -25.281 9.672 1 87.62 122 GLN A C 1
ATOM 973 O O . GLN A 1 122 ? -10.703 -25.672 10.07 1 87.62 122 GLN A O 1
ATOM 978 N N . GLY A 1 123 ? -9.43 -24.406 8.789 1 84.56 123 GLY A N 1
ATOM 979 C CA . GLY A 1 123 ? -10.57 -23.797 8.125 1 84.56 123 GLY A CA 1
ATOM 980 C C . GLY A 1 123 ? -11.344 -24.781 7.262 1 84.56 123 GLY A C 1
ATOM 981 O O . GLY A 1 123 ? -12.57 -24.719 7.191 1 84.56 123 GLY A O 1
ATOM 982 N N . ILE A 1 124 ? -10.68 -25.625 6.613 1 83.06 124 ILE A N 1
ATOM 983 C CA . ILE A 1 124 ? -11.305 -26.625 5.762 1 83.06 124 ILE A CA 1
ATOM 984 C C . ILE A 1 124 ? -12.164 -27.562 6.613 1 83.06 124 ILE A C 1
ATOM 986 O O . ILE A 1 124 ? -13.242 -27.984 6.184 1 83.06 124 ILE A O 1
ATOM 990 N N . ALA A 1 125 ? -11.68 -27.75 7.766 1 81.25 125 ALA A N 1
ATOM 991 C CA . ALA A 1 125 ? -12.406 -28.641 8.672 1 81.25 125 ALA A CA 1
ATOM 992 C C . ALA A 1 125 ? -13.695 -28 9.156 1 81.25 125 ALA A C 1
ATOM 994 O O . ALA A 1 125 ? -14.648 -28.688 9.523 1 81.25 125 ALA A O 1
ATOM 995 N N . GLN A 1 126 ? -13.719 -26.734 9.125 1 80.12 126 GLN A N 1
ATOM 996 C CA . GLN A 1 126 ? -14.875 -26 9.625 1 80.12 126 GLN A CA 1
ATOM 997 C C . GLN A 1 126 ? -15.43 -25.047 8.562 1 80.12 126 GLN A C 1
ATOM 999 O O . GLN A 1 126 ? -15.695 -23.875 8.844 1 80.12 126 GLN A O 1
ATOM 1004 N N . ILE A 1 127 ? -15.641 -25.609 7.434 1 75.75 127 ILE A N 1
ATOM 1005 C CA . ILE A 1 127 ? -16.031 -24.75 6.328 1 75.75 127 ILE A CA 1
ATOM 1006 C C . ILE A 1 127 ? -17.406 -24.141 6.605 1 75.75 127 ILE A C 1
ATOM 1008 O O . ILE A 1 127 ? -18.344 -24.859 6.98 1 75.75 127 ILE A O 1
ATOM 1012 N N . ASN A 1 128 ? -17.422 -22.859 6.684 1 73.62 128 ASN A N 1
ATOM 1013 C CA . ASN A 1 128 ? -18.672 -22.109 6.773 1 73.62 128 ASN A CA 1
ATOM 1014 C C . ASN A 1 128 ? -18.688 -20.953 5.785 1 73.62 128 ASN A C 1
ATOM 1016 O O . ASN A 1 128 ? -17.75 -20.75 5.02 1 73.62 128 ASN A O 1
ATOM 1020 N N . ASP A 1 129 ? -19.766 -20.359 5.719 1 69.12 129 ASP A N 1
ATOM 1021 C CA . ASP A 1 129 ? -19.969 -19.297 4.73 1 69.12 129 ASP A CA 1
ATOM 1022 C C . ASP A 1 129 ? -18.938 -18.188 4.898 1 69.12 129 ASP A C 1
ATOM 1024 O O . ASP A 1 129 ? -18.406 -17.672 3.912 1 69.12 129 ASP A O 1
ATOM 1028 N N . ASP A 1 130 ? -18.516 -17.969 6.047 1 74.56 130 ASP A N 1
ATOM 1029 C CA . ASP A 1 130 ? -17.641 -16.828 6.312 1 74.56 130 ASP A CA 1
ATOM 1030 C C . ASP A 1 130 ? -16.188 -17.156 5.969 1 74.56 130 ASP A C 1
ATOM 1032 O O . ASP A 1 130 ? -15.406 -16.266 5.621 1 74.56 130 ASP A O 1
ATOM 1036 N N . SER A 1 131 ? -15.969 -18.375 5.895 1 84.69 131 SER A N 1
ATOM 1037 C CA . SER A 1 131 ? -14.562 -18.766 5.738 1 84.69 131 SER A CA 1
ATOM 1038 C C . SER A 1 131 ? -14.25 -19.141 4.293 1 84.69 131 SER A C 1
ATOM 1040 O O . SER A 1 131 ? -13.086 -19.328 3.934 1 84.69 131 SER A O 1
ATOM 1042 N N . SER A 1 132 ? -15.281 -19.203 3.482 1 88.56 132 SER A N 1
ATOM 1043 C CA . SER A 1 132 ? -15.086 -19.672 2.115 1 88.56 132 SER A CA 1
ATOM 1044 C C . SER A 1 132 ? -14.172 -18.734 1.331 1 88.56 132 SER A C 1
ATOM 1046 O O . SER A 1 132 ? -13.25 -19.188 0.642 1 88.56 132 SER A O 1
ATOM 1048 N N . ASP A 1 133 ? -14.406 -17.516 1.464 1 91.38 133 ASP A N 1
ATOM 1049 C CA . ASP A 1 133 ? -13.555 -16.547 0.784 1 91.38 133 ASP A CA 1
ATOM 1050 C C . ASP A 1 133 ? -12.109 -16.641 1.27 1 91.38 133 ASP A C 1
ATOM 1052 O O . ASP A 1 133 ? -11.172 -16.562 0.472 1 91.38 133 ASP A O 1
ATOM 1056 N N . ALA A 1 134 ? -12 -16.844 2.549 1 93.5 134 ALA A N 1
ATOM 1057 C CA . ALA A 1 134 ? -10.672 -16.938 3.135 1 93.5 134 ALA A CA 1
ATOM 1058 C C . ALA A 1 134 ? -9.938 -18.172 2.613 1 93.5 134 ALA A C 1
ATOM 1060 O O . ALA A 1 134 ? -8.742 -18.109 2.311 1 93.5 134 ALA A O 1
ATOM 1061 N N . LEU A 1 135 ? -10.656 -19.203 2.537 1 92 135 LEU A N 1
ATOM 1062 C CA . LEU A 1 135 ? -10.07 -20.453 2.039 1 92 135 LEU A CA 1
ATOM 1063 C C . LEU A 1 135 ? -9.664 -20.312 0.576 1 92 135 LEU A C 1
ATOM 1065 O O . LEU A 1 135 ? -8.586 -20.766 0.182 1 92 135 LEU A O 1
ATOM 1069 N N . PHE A 1 136 ? -10.492 -19.688 -0.153 1 90.88 136 PHE A N 1
ATOM 1070 C CA . PHE A 1 136 ? -10.18 -19.469 -1.56 1 90.88 136 PHE A CA 1
ATOM 1071 C C . PHE A 1 136 ? -8.945 -18.594 -1.707 1 90.88 136 PHE A C 1
ATOM 1073 O O . PHE A 1 136 ? -8.055 -18.891 -2.512 1 90.88 136 PHE A O 1
ATOM 1080 N N . VAL A 1 137 ? -8.883 -17.547 -0.947 1 93.75 137 VAL A N 1
ATOM 1081 C CA . VAL A 1 137 ? -7.758 -16.625 -1 1 93.75 137 VAL A CA 1
ATOM 1082 C C . VAL A 1 137 ? -6.477 -17.344 -0.585 1 93.75 137 VAL A C 1
ATOM 1084 O O . VAL A 1 137 ? -5.449 -17.234 -1.255 1 93.75 137 VAL A O 1
ATOM 1087 N N . CYS A 1 138 ? -6.543 -18.078 0.443 1 94.06 138 CYS A N 1
ATOM 1088 C CA . CYS A 1 138 ? -5.375 -18.797 0.942 1 94.06 138 CYS A CA 1
ATOM 1089 C C . CYS A 1 138 ? -4.871 -19.797 -0.085 1 94.06 138 CYS A C 1
ATOM 1091 O O . CYS A 1 138 ? -3.662 -19.953 -0.274 1 94.06 138 CYS A O 1
ATOM 1093 N N . THR A 1 139 ? -5.746 -20.422 -0.699 1 91.5 139 THR A N 1
ATOM 1094 C CA . THR A 1 139 ? -5.371 -21.391 -1.73 1 91.5 139 THR A CA 1
ATOM 1095 C C . THR A 1 139 ? -4.723 -20.672 -2.918 1 91.5 139 THR A C 1
ATOM 1097 O O . THR A 1 139 ? -3.764 -21.188 -3.5 1 91.5 139 THR A O 1
ATOM 1100 N N . SER A 1 140 ? -5.297 -19.562 -3.301 1 91 140 SER A N 1
ATOM 1101 C CA . SER A 1 140 ? -4.711 -18.781 -4.375 1 91 140 SER A CA 1
ATOM 1102 C C . SER A 1 140 ? -3.291 -18.344 -4.031 1 91 140 SER A C 1
ATOM 1104 O O . SER A 1 140 ? -2.389 -18.438 -4.871 1 91 140 SER A O 1
ATOM 1106 N N . LEU A 1 141 ? -3.111 -17.922 -2.812 1 95.62 141 LEU A N 1
ATOM 1107 C CA . LEU A 1 141 ? -1.783 -17.531 -2.348 1 95.62 141 LEU A CA 1
ATOM 1108 C C . LEU A 1 141 ? -0.831 -18.734 -2.373 1 95.62 141 LEU A C 1
ATOM 1110 O O . LEU A 1 141 ? 0.337 -18.594 -2.744 1 95.62 141 LEU A O 1
ATOM 1114 N N . ASN A 1 142 ? -1.342 -19.828 -2.004 1 92.88 142 ASN A N 1
ATOM 1115 C CA . ASN A 1 142 ? -0.542 -21.047 -1.958 1 92.88 142 ASN A CA 1
ATOM 1116 C C . ASN A 1 142 ? -0.047 -21.438 -3.346 1 92.88 142 ASN A C 1
ATOM 1118 O O . ASN A 1 142 ? 1.077 -21.922 -3.494 1 92.88 142 ASN A O 1
ATOM 1122 N N .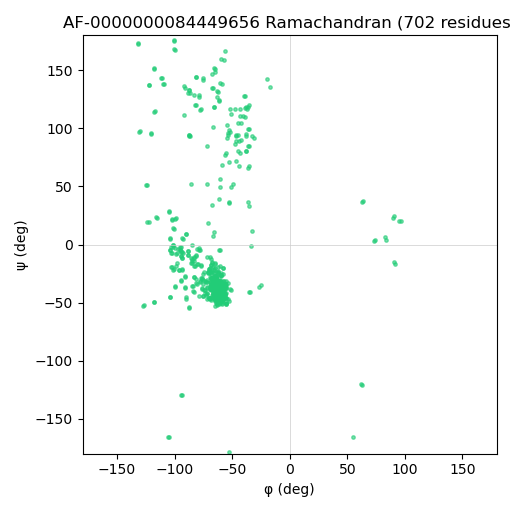 ILE A 1 143 ? -0.854 -21.281 -4.301 1 91.31 143 ILE A N 1
ATOM 1123 C CA . ILE A 1 143 ? -0.469 -21.625 -5.664 1 91.31 143 ILE A CA 1
ATOM 1124 C C . ILE A 1 143 ? 0.733 -20.781 -6.086 1 91.31 143 ILE A C 1
ATOM 1126 O O . ILE A 1 143 ? 1.717 -21.297 -6.609 1 91.31 143 ILE A O 1
ATOM 1130 N N . VAL A 1 144 ? 0.69 -19.5 -5.855 1 93.94 144 VAL A N 1
ATOM 1131 C CA . VAL A 1 144 ? 1.781 -18.609 -6.215 1 93.94 144 VAL A CA 1
ATOM 1132 C C . VAL A 1 144 ? 3.041 -18.984 -5.438 1 93.94 144 VAL A C 1
ATOM 1134 O O . VAL A 1 144 ? 4.137 -19.016 -5.996 1 93.94 144 VAL A O 1
ATOM 1137 N N . TYR A 1 145 ? 2.809 -19.297 -4.219 1 94.81 145 TYR A N 1
ATOM 1138 C CA . TYR A 1 145 ? 3.934 -19.688 -3.381 1 94.81 145 TYR A CA 1
ATOM 1139 C C . TYR A 1 145 ? 4.629 -20.922 -3.945 1 94.81 145 TYR A C 1
ATOM 1141 O O . TYR A 1 145 ? 5.855 -20.969 -4.031 1 94.81 145 TYR A O 1
ATOM 1149 N N . VAL A 1 146 ? 3.895 -21.906 -4.277 1 91.81 146 VAL A N 1
ATOM 1150 C CA . VAL A 1 146 ? 4.422 -23.188 -4.742 1 91.81 146 VAL A CA 1
ATOM 1151 C C . VAL A 1 146 ? 5.227 -22.969 -6.023 1 91.81 146 VAL A C 1
ATOM 1153 O O . VAL A 1 146 ? 6.344 -23.484 -6.152 1 91.81 146 VAL A O 1
ATOM 1156 N N . PHE A 1 147 ? 4.742 -22.219 -6.918 1 92.12 147 PHE A N 1
ATOM 1157 C CA . PHE A 1 147 ? 5.469 -21.969 -8.156 1 92.12 147 PHE A CA 1
ATOM 1158 C C . PHE A 1 147 ? 6.73 -21.141 -7.887 1 92.12 147 PHE A C 1
ATOM 1160 O O . PHE A 1 147 ? 7.746 -21.328 -8.562 1 92.12 147 PHE A O 1
ATOM 1167 N N . GLY A 1 148 ? 6.633 -20.312 -6.922 1 92.62 148 GLY A N 1
ATOM 1168 C CA . GLY A 1 148 ? 7.785 -19.484 -6.586 1 92.62 148 GLY A CA 1
ATOM 1169 C C . GLY A 1 148 ? 8.906 -20.281 -5.93 1 92.62 148 GLY A C 1
ATOM 1170 O O . GLY A 1 148 ? 10.062 -20.172 -6.336 1 92.62 148 GLY A O 1
ATOM 1171 N N . ILE A 1 149 ? 8.523 -21.062 -4.992 1 90.81 149 ILE A N 1
ATOM 1172 C CA . ILE A 1 149 ? 9.523 -21.734 -4.172 1 90.81 149 ILE A CA 1
ATOM 1173 C C . ILE A 1 149 ? 10.141 -22.891 -4.949 1 90.81 149 ILE A C 1
ATOM 1175 O O . ILE A 1 149 ? 11.32 -23.219 -4.766 1 90.81 149 ILE A O 1
ATOM 1179 N N . TYR A 1 150 ? 9.445 -23.516 -5.867 1 87.88 150 TYR A N 1
ATOM 1180 C CA . TYR A 1 150 ? 9.938 -24.672 -6.598 1 87.88 150 TYR A CA 1
ATOM 1181 C C . TYR A 1 150 ? 10.562 -24.266 -7.926 1 87.88 150 TYR A C 1
ATOM 1183 O O . TYR A 1 150 ? 11.094 -25.094 -8.664 1 87.88 150 TYR A O 1
ATOM 1191 N N . GLY A 1 151 ? 10.5 -22.984 -8.195 1 86.62 151 GLY A N 1
ATOM 1192 C CA . GLY A 1 151 ? 11.039 -22.5 -9.453 1 86.62 151 GLY A CA 1
ATOM 1193 C C . GLY A 1 151 ? 12.477 -22.016 -9.336 1 86.62 151 GLY A C 1
ATOM 1194 O O . GLY A 1 151 ? 13.328 -22.734 -8.812 1 86.62 151 GLY A O 1
ATOM 1195 N N . LYS A 1 152 ? 12.641 -20.922 -9.805 1 81.31 152 LYS A N 1
ATOM 1196 C CA . LYS A 1 152 ? 13.977 -20.344 -9.891 1 81.31 152 LYS A CA 1
ATOM 1197 C C . LYS A 1 152 ? 14.609 -20.219 -8.508 1 81.31 152 LYS A C 1
ATOM 1199 O O . LYS A 1 152 ? 15.812 -20.406 -8.344 1 81.31 152 LYS A O 1
ATOM 1204 N N . LEU A 1 153 ? 13.828 -19.938 -7.543 1 82.75 153 LEU A N 1
ATOM 1205 C CA . LEU A 1 153 ? 14.344 -19.75 -6.191 1 82.75 153 LEU A CA 1
ATOM 1206 C C . LEU A 1 153 ? 14.891 -21.047 -5.625 1 82.75 153 LEU A C 1
ATOM 1208 O O . LEU A 1 153 ? 15.859 -21.047 -4.859 1 82.75 153 LEU A O 1
ATOM 1212 N N . TYR A 1 154 ? 14.25 -22.109 -5.953 1 77.31 154 TYR A N 1
ATOM 1213 C CA . TYR A 1 154 ? 14.742 -23.422 -5.535 1 77.31 154 TYR A CA 1
ATOM 1214 C C . TYR A 1 154 ? 16.125 -23.703 -6.098 1 77.31 154 TYR A C 1
ATOM 1216 O O . TYR A 1 154 ? 17.016 -24.172 -5.379 1 77.31 154 TYR A O 1
ATOM 1224 N N . ASP A 1 155 ? 16.281 -23.406 -7.312 1 72.38 155 ASP A N 1
ATOM 1225 C CA . ASP A 1 155 ? 17.531 -23.672 -8.016 1 72.38 155 ASP A CA 1
ATOM 1226 C C . ASP A 1 155 ? 18.672 -22.844 -7.438 1 72.38 155 ASP A C 1
ATOM 1228 O O . ASP A 1 155 ? 19.828 -23.281 -7.445 1 72.38 155 ASP A O 1
ATOM 1232 N N . GLU A 1 156 ? 18.328 -21.766 -6.898 1 72.5 156 GLU A N 1
ATOM 1233 C CA . GLU A 1 156 ? 19.344 -20.812 -6.449 1 72.5 156 GLU A CA 1
ATOM 1234 C C . GLU A 1 156 ? 19.672 -21.016 -4.969 1 72.5 156 GLU A C 1
ATOM 1236 O O . GLU A 1 156 ? 20.578 -20.375 -4.438 1 72.5 156 GLU A O 1
ATOM 1241 N N . THR A 1 157 ? 18.844 -21.812 -4.438 1 71.06 157 THR A N 1
ATOM 1242 C CA . THR A 1 157 ? 19.125 -22.078 -3.035 1 71.06 157 THR A CA 1
ATOM 1243 C C . THR A 1 157 ? 19.844 -23.422 -2.875 1 71.06 157 THR A C 1
ATOM 1245 O O . THR A 1 157 ? 19.969 -24.172 -3.842 1 71.06 157 THR A O 1
ATOM 1248 N N . ALA A 1 158 ? 20.344 -23.609 -1.72 1 56.22 158 ALA A N 1
ATOM 1249 C CA . ALA A 1 158 ? 21.156 -24.781 -1.39 1 56.22 158 ALA A CA 1
ATOM 1250 C C . ALA A 1 158 ? 20.391 -26.078 -1.71 1 56.22 158 ALA A C 1
ATOM 1252 O O . ALA A 1 158 ? 20.984 -27.062 -2.111 1 56.22 158 ALA A O 1
ATOM 1253 N N . GLY A 1 159 ? 19.156 -26.031 -1.586 1 57.19 159 GLY A N 1
ATOM 1254 C CA . GLY A 1 159 ? 18.406 -27.234 -1.922 1 57.19 159 GLY A CA 1
ATOM 1255 C C . GLY A 1 159 ? 18.516 -27.625 -3.385 1 57.19 159 GLY A C 1
ATOM 1256 O O . GLY A 1 159 ? 18.734 -28.797 -3.707 1 57.19 159 GLY A O 1
ATOM 1257 N N . GLY A 1 160 ? 18.5 -26.641 -4.277 1 59.47 160 GLY A N 1
ATOM 1258 C CA . GLY A 1 160 ? 18.578 -26.891 -5.707 1 59.47 160 GLY A CA 1
ATOM 1259 C C . GLY A 1 160 ? 19.969 -27.281 -6.164 1 59.47 160 GLY A C 1
ATOM 1260 O O . GLY A 1 160 ? 20.141 -28.203 -6.957 1 59.47 160 GLY A O 1
ATOM 1261 N N . ALA A 1 161 ? 20.891 -26.578 -5.535 1 59.31 161 ALA A N 1
ATOM 1262 C CA . ALA A 1 161 ? 22.266 -26.828 -5.938 1 59.31 161 ALA A CA 1
ATOM 1263 C C . ALA A 1 161 ? 22.719 -28.219 -5.539 1 59.31 161 ALA A C 1
ATOM 1265 O O . ALA A 1 161 ? 23.547 -28.828 -6.23 1 59.31 161 ALA A O 1
ATOM 1266 N N . GLY A 1 162 ? 22.172 -28.672 -4.52 1 64.25 162 GLY A N 1
ATOM 1267 C CA . GLY A 1 162 ? 22.609 -29.969 -4.035 1 64.25 162 GLY A CA 1
ATOM 1268 C C . GLY A 1 162 ? 21.719 -31.109 -4.492 1 64.25 162 GLY A C 1
ATOM 1269 O O . GLY A 1 162 ? 22.047 -32.281 -4.285 1 64.25 162 GLY A O 1
ATOM 1270 N N . ALA A 1 163 ? 20.719 -30.734 -5.152 1 68.5 163 ALA A N 1
ATOM 1271 C CA . ALA A 1 163 ? 19.797 -31.797 -5.535 1 68.5 163 ALA A CA 1
ATOM 1272 C C . ALA A 1 163 ? 20.328 -32.562 -6.738 1 68.5 163 ALA A C 1
ATOM 1274 O O . ALA A 1 163 ? 20.875 -31.984 -7.668 1 68.5 163 ALA A O 1
ATOM 1275 N N . GLY A 1 164 ? 20.406 -33.844 -6.695 1 76.19 164 GLY A N 1
ATOM 1276 C CA . GLY A 1 164 ? 20.828 -34.656 -7.812 1 76.19 164 GLY A CA 1
ATOM 1277 C C . GLY A 1 164 ? 19.953 -34.5 -9.039 1 76.19 164 GLY A C 1
ATOM 1278 O O . GLY A 1 164 ? 18.875 -33.875 -8.969 1 76.19 164 GLY A O 1
ATOM 1279 N N . ALA A 1 165 ? 20.453 -34.844 -10.156 1 79.19 165 ALA A N 1
ATOM 1280 C CA . ALA A 1 165 ? 19.781 -34.719 -11.453 1 79.19 165 ALA A CA 1
ATOM 1281 C C . ALA A 1 165 ? 18.391 -35.375 -11.398 1 79.19 165 ALA A C 1
ATOM 1283 O O . ALA A 1 165 ? 17.422 -34.812 -11.953 1 79.19 165 ALA A O 1
ATOM 1284 N N . ALA A 1 166 ? 18.328 -36.438 -10.719 1 84.38 166 ALA A N 1
ATOM 1285 C CA . ALA A 1 166 ? 17.062 -37.156 -10.625 1 84.38 166 ALA A CA 1
ATOM 1286 C C . ALA A 1 166 ? 16.031 -36.344 -9.844 1 84.38 166 ALA A C 1
ATOM 1288 O O . ALA A 1 166 ? 14.859 -36.281 -10.227 1 84.38 166 ALA A O 1
ATOM 1289 N N . ALA A 1 167 ? 16.5 -35.812 -8.805 1 83.31 167 ALA A N 1
ATOM 1290 C CA . ALA A 1 167 ? 15.609 -35 -7.973 1 83.31 167 ALA A CA 1
ATOM 1291 C C . ALA A 1 167 ? 15.133 -33.75 -8.727 1 83.31 167 ALA A C 1
ATOM 1293 O O . ALA A 1 167 ? 13.969 -33.375 -8.617 1 83.31 167 ALA A O 1
ATOM 1294 N N . ARG A 1 168 ? 15.969 -33.188 -9.469 1 86.56 168 ARG A N 1
ATOM 1295 C CA . ARG A 1 168 ? 15.633 -32.031 -10.281 1 86.56 168 ARG A CA 1
ATOM 1296 C C . ARG A 1 168 ? 14.594 -32.406 -11.336 1 86.56 168 ARG A C 1
ATOM 1298 O O . ARG A 1 168 ? 13.625 -31.656 -11.539 1 86.56 168 ARG A O 1
ATOM 1305 N N . THR A 1 169 ? 14.836 -33.5 -11.977 1 90 169 THR A N 1
ATOM 1306 C CA . THR A 1 169 ? 13.914 -33.969 -13.008 1 90 169 THR A CA 1
ATOM 1307 C C . THR A 1 169 ? 12.531 -34.219 -12.422 1 90 169 THR A C 1
ATOM 1309 O O . THR A 1 169 ? 11.523 -33.781 -12.992 1 90 169 THR A O 1
ATOM 1312 N N . SER A 1 170 ? 12.516 -34.844 -11.297 1 89.44 170 SER A N 1
ATOM 1313 C CA . SER A 1 170 ? 11.25 -35.125 -10.648 1 89.44 170 SER A CA 1
ATOM 1314 C C . SER A 1 170 ? 10.508 -33.844 -10.25 1 89.44 170 SER A C 1
ATOM 1316 O O . SER A 1 170 ? 9.289 -33.781 -10.398 1 89.44 170 SER A O 1
ATOM 1318 N N . ARG A 1 171 ? 11.227 -32.938 -9.781 1 88.5 171 ARG A N 1
ATOM 1319 C CA . ARG A 1 171 ? 10.641 -31.672 -9.375 1 88.5 171 ARG A CA 1
ATOM 1320 C C . ARG A 1 171 ? 10.055 -30.922 -10.57 1 88.5 171 ARG A C 1
ATOM 1322 O O . ARG A 1 171 ? 8.922 -30.453 -10.508 1 88.5 171 ARG A O 1
ATOM 1329 N N . ILE A 1 172 ? 10.805 -30.859 -11.609 1 90.38 172 ILE A N 1
ATOM 1330 C CA . ILE A 1 172 ? 10.406 -30.125 -12.797 1 90.38 172 ILE A CA 1
ATOM 1331 C C . ILE A 1 172 ? 9.188 -30.797 -13.445 1 90.38 172 ILE A C 1
ATOM 1333 O O . ILE A 1 172 ? 8.297 -30.109 -13.953 1 90.38 172 ILE A O 1
ATOM 1337 N N . LEU A 1 173 ? 9.141 -32.094 -13.352 1 92.5 173 LEU A N 1
ATOM 1338 C CA . LEU A 1 173 ? 8.031 -32.844 -13.938 1 92.5 173 LEU A CA 1
ATOM 1339 C C . LEU A 1 173 ? 6.797 -32.75 -13.047 1 92.5 173 LEU A C 1
ATOM 1341 O O . LEU A 1 173 ? 5.738 -33.281 -13.398 1 92.5 173 LEU A O 1
ATOM 1345 N N . GLY A 1 174 ? 6.906 -32.156 -11.93 1 90.31 174 GLY A N 1
ATOM 1346 C CA . GLY A 1 174 ? 5.727 -31.797 -11.164 1 90.31 174 GLY A CA 1
ATOM 1347 C C . GLY A 1 174 ? 5.379 -32.812 -10.094 1 90.31 174 GLY A C 1
ATOM 1348 O O . GLY A 1 174 ? 4.227 -32.906 -9.664 1 90.31 174 GLY A O 1
ATOM 1349 N N . ALA A 1 175 ? 6.336 -33.625 -9.711 1 87.06 175 ALA A N 1
ATOM 1350 C CA . ALA A 1 175 ? 6.074 -34.656 -8.719 1 87.06 175 ALA A CA 1
ATOM 1351 C C . ALA A 1 175 ? 5.527 -34.062 -7.43 1 87.06 175 ALA A C 1
ATOM 1353 O O . ALA A 1 175 ? 4.648 -34.656 -6.789 1 87.06 175 ALA A O 1
ATOM 1354 N N . ASP A 1 176 ? 5.988 -32.906 -7.109 1 84.94 176 ASP A N 1
ATOM 1355 C CA . ASP A 1 176 ? 5.582 -32.312 -5.848 1 84.94 176 ASP A CA 1
ATOM 1356 C C . ASP A 1 176 ? 4.551 -31.203 -6.074 1 84.94 176 ASP A C 1
ATOM 1358 O O . ASP A 1 176 ? 3.492 -31.203 -5.441 1 84.94 176 ASP A O 1
ATOM 1362 N N . TRP A 1 177 ? 4.762 -30.359 -7.012 1 88.19 177 TRP A N 1
ATOM 1363 C CA . TRP A 1 177 ? 3.969 -29.141 -7.09 1 88.19 177 TRP A CA 1
ATOM 1364 C C . TRP A 1 177 ? 2.639 -29.406 -7.789 1 88.19 177 TRP A C 1
ATOM 1366 O O . TRP A 1 177 ? 1.646 -28.719 -7.52 1 88.19 177 TRP A O 1
ATOM 1376 N N . ILE A 1 178 ? 2.514 -30.391 -8.703 1 90.44 178 ILE A N 1
ATOM 1377 C CA . ILE A 1 178 ? 1.259 -30.641 -9.398 1 90.44 178 ILE A CA 1
ATOM 1378 C C . ILE A 1 178 ? 0.192 -31.094 -8.406 1 90.44 178 ILE A C 1
ATOM 1380 O O . ILE A 1 178 ? -0.902 -30.516 -8.359 1 90.44 178 ILE A O 1
ATOM 1384 N N . PRO A 1 179 ? 0.523 -32.062 -7.539 1 86.62 179 PRO A N 1
ATOM 1385 C CA . PRO A 1 179 ? -0.485 -32.438 -6.543 1 86.62 179 PRO A CA 1
ATOM 1386 C C . PRO A 1 179 ? -0.874 -31.266 -5.637 1 86.62 179 PRO A C 1
ATOM 1388 O O . PRO A 1 179 ? -2.031 -31.172 -5.223 1 86.62 179 PRO A O 1
ATOM 1391 N N . MET A 1 180 ? 0.007 -30.484 -5.332 1 84.62 180 MET A N 1
ATOM 1392 C CA . MET A 1 180 ? -0.267 -29.328 -4.469 1 84.62 180 MET A CA 1
ATOM 1393 C C . MET A 1 180 ? -1.234 -28.359 -5.141 1 84.62 180 MET A C 1
ATOM 1395 O O . MET A 1 180 ? -2.145 -27.844 -4.496 1 84.62 180 MET A O 1
ATOM 1399 N N . VAL A 1 181 ? -1.029 -28.109 -6.348 1 86.38 181 VAL A N 1
ATOM 1400 C CA . VAL A 1 181 ? -1.879 -27.188 -7.098 1 86.38 181 VAL A CA 1
ATOM 1401 C C . VAL A 1 181 ? -3.254 -27.812 -7.316 1 86.38 181 VAL A C 1
ATOM 1403 O O . VAL A 1 181 ? -4.281 -27.172 -7.121 1 86.38 181 VAL A O 1
ATOM 1406 N N . ARG A 1 182 ? -3.273 -29.016 -7.711 1 86.56 182 ARG A N 1
ATOM 1407 C CA . ARG A 1 182 ? -4.531 -29.719 -7.961 1 86.56 182 ARG A CA 1
ATOM 1408 C C . ARG A 1 182 ? -5.285 -29.969 -6.664 1 86.56 182 ARG A C 1
ATOM 1410 O O . ARG A 1 182 ? -6.516 -30.047 -6.656 1 86.56 182 ARG A O 1
ATOM 1417 N N . GLY A 1 183 ? -4.559 -30.188 -5.547 1 78.12 183 GLY A N 1
ATOM 1418 C CA . GLY A 1 183 ? -5.18 -30.391 -4.246 1 78.12 183 GLY A CA 1
ATOM 1419 C C . GLY A 1 183 ? -6.062 -29.234 -3.822 1 78.12 183 GLY A C 1
ATOM 1420 O O . GLY A 1 183 ? -6.961 -29.406 -2.994 1 78.12 183 GLY A O 1
ATOM 1421 N N . VAL A 1 184 ? -5.84 -28.109 -4.414 1 77.06 184 VAL A N 1
ATOM 1422 C CA . VAL A 1 184 ? -6.625 -26.922 -4.094 1 77.06 184 VAL A CA 1
ATOM 1423 C C . VAL A 1 184 ? -8.078 -27.141 -4.496 1 77.06 184 VAL A C 1
ATOM 1425 O O . VAL A 1 184 ? -8.984 -26.516 -3.93 1 77.06 184 VAL A O 1
ATOM 1428 N N . GLU A 1 185 ? -8.25 -27.969 -5.461 1 75.75 185 GLU A N 1
ATOM 1429 C CA . GLU A 1 185 ? -9.609 -28.25 -5.926 1 75.75 185 GLU A CA 1
ATOM 1430 C C . GLU A 1 185 ? -10.477 -28.797 -4.797 1 75.75 185 GLU A C 1
ATOM 1432 O O . GLU A 1 185 ? -11.672 -28.516 -4.734 1 75.75 185 GLU A O 1
ATOM 1437 N N . ALA A 1 186 ? -9.859 -29.562 -4.02 1 74.62 186 ALA A N 1
ATOM 1438 C CA . ALA A 1 186 ? -10.578 -30.141 -2.889 1 74.62 186 ALA A CA 1
ATOM 1439 C C . ALA A 1 186 ? -11.117 -29.047 -1.967 1 74.62 186 ALA A C 1
ATOM 1441 O O . ALA A 1 186 ? -12.148 -29.234 -1.313 1 74.62 186 ALA A O 1
ATOM 1442 N N . VAL A 1 187 ? -10.477 -28 -1.979 1 76 187 VAL A N 1
ATOM 1443 C CA . VAL A 1 187 ? -10.891 -26.891 -1.136 1 76 187 VAL A CA 1
ATOM 1444 C C . VAL A 1 187 ? -11.859 -25.984 -1.9 1 76 187 VAL A C 1
ATOM 1446 O O . VAL A 1 187 ? -12.852 -25.516 -1.34 1 76 187 VAL A O 1
ATOM 1449 N N . LEU A 1 188 ? -11.594 -25.844 -3.145 1 76.31 188 LEU A N 1
ATOM 1450 C CA . LEU A 1 188 ? -12.336 -24.891 -3.957 1 76.31 188 LEU A CA 1
ATOM 1451 C C . LEU A 1 188 ? -13.727 -25.422 -4.289 1 76.31 188 LEU A C 1
ATOM 1453 O O . LEU A 1 188 ? -14.688 -24.656 -4.395 1 76.31 188 LEU A O 1
ATOM 1457 N N . HIS A 1 189 ? -13.75 -26.672 -4.375 1 79.81 189 HIS A N 1
ATOM 1458 C CA . HIS A 1 189 ? -15.023 -27.25 -4.812 1 79.81 189 HIS A CA 1
ATOM 1459 C C . HIS A 1 189 ? -16.125 -26.953 -3.812 1 79.81 189 HIS A C 1
ATOM 1461 O O . HIS A 1 189 ? -17.172 -26.406 -4.172 1 79.81 189 HIS A O 1
ATOM 1467 N N . PRO A 1 190 ? -15.961 -27.203 -2.598 1 80.69 190 PRO A N 1
ATOM 1468 C CA . PRO A 1 190 ? -17.031 -26.938 -1.626 1 80.69 190 PRO A CA 1
ATOM 1469 C C . PRO A 1 190 ? -17.25 -25.438 -1.406 1 80.69 190 PRO A C 1
ATOM 1471 O O . PRO A 1 190 ? -18.328 -25.031 -0.955 1 80.69 190 PRO A O 1
ATOM 1474 N N . THR A 1 191 ? -16.312 -24.656 -1.706 1 82.38 191 THR A N 1
ATOM 1475 C CA . THR A 1 191 ? -16.406 -23.234 -1.408 1 82.38 191 THR A CA 1
ATOM 1476 C C . THR A 1 191 ? -16.844 -22.453 -2.641 1 82.38 191 THR A C 1
ATOM 1478 O O . THR A 1 191 ? -17.219 -21.281 -2.537 1 82.38 191 THR A O 1
ATOM 1481 N N . TYR A 1 192 ? -16.906 -23.094 -3.721 1 82.12 192 TYR A N 1
ATOM 1482 C CA . TYR A 1 192 ? -17.078 -22.438 -5.012 1 82.12 192 TYR A CA 1
ATOM 1483 C C . TYR A 1 192 ? -18.375 -21.625 -5.043 1 82.12 192 TYR A C 1
ATOM 1485 O O . TYR A 1 192 ? -18.375 -20.469 -5.449 1 82.12 192 TYR A O 1
ATOM 1493 N N . GLU A 1 193 ? -19.391 -22.219 -4.621 1 81.69 193 GLU A N 1
ATOM 1494 C CA . GLU A 1 193 ? -20.703 -21.578 -4.699 1 81.69 193 GLU A CA 1
ATOM 1495 C C . GLU A 1 193 ? -20.734 -20.297 -3.863 1 81.69 193 GLU A C 1
ATOM 1497 O O . GLU A 1 193 ? -21.297 -19.297 -4.285 1 81.69 193 GLU A O 1
ATOM 1502 N N . ARG A 1 194 ? -20.172 -20.359 -2.812 1 83.75 194 ARG A N 1
ATOM 1503 C CA . ARG A 1 194 ? -20.156 -19.188 -1.94 1 83.75 194 ARG A CA 1
ATOM 1504 C C . ARG A 1 194 ? -19.25 -18.094 -2.5 1 83.75 194 ARG A C 1
ATOM 1506 O O . ARG A 1 194 ? -19.594 -16.906 -2.467 1 83.75 194 ARG A O 1
ATOM 1513 N N . VAL A 1 195 ? -18.156 -18.484 -2.982 1 86.69 195 VAL A N 1
ATOM 1514 C CA . VAL A 1 195 ? -17.188 -17.531 -3.498 1 86.69 195 VAL A CA 1
ATOM 1515 C C . VAL A 1 195 ? -17.719 -16.859 -4.758 1 86.69 195 VAL A C 1
ATOM 1517 O O . VAL A 1 195 ? -17.516 -15.664 -4.977 1 86.69 195 VAL A O 1
ATOM 1520 N N . ARG A 1 196 ? -18.438 -17.672 -5.508 1 85.75 196 ARG A N 1
ATOM 1521 C CA . ARG A 1 196 ? -18.969 -17.156 -6.766 1 85.75 196 ARG A CA 1
ATOM 1522 C C . ARG A 1 196 ? -20 -16.062 -6.52 1 85.75 196 ARG A C 1
ATOM 1524 O O . ARG A 1 196 ? -20.25 -15.227 -7.387 1 85.75 196 ARG A O 1
ATOM 1531 N N . LEU A 1 197 ? -20.562 -16.031 -5.383 1 84.06 197 LEU A N 1
ATOM 1532 C CA . LEU A 1 197 ? -21.594 -15.062 -5.023 1 84.06 197 LEU A CA 1
ATOM 1533 C C . LEU A 1 197 ? -21 -13.945 -4.168 1 84.06 197 LEU A C 1
ATOM 1535 O O . LEU A 1 197 ? -21.719 -13 -3.807 1 84.06 197 LEU A O 1
ATOM 1539 N N . GLY A 1 198 ? -19.766 -14.062 -3.922 1 84.31 198 GLY A N 1
ATOM 1540 C CA . GLY A 1 198 ? -19.141 -13.117 -3.008 1 84.31 198 GLY A CA 1
ATOM 1541 C C . GLY A 1 198 ? -18.266 -12.086 -3.713 1 84.31 198 GLY A C 1
ATOM 1542 O O . GLY A 1 198 ? -18.406 -11.883 -4.922 1 84.31 198 GLY A O 1
ATOM 1543 N N . PRO A 1 199 ? -17.453 -11.391 -2.951 1 86.31 199 PRO A N 1
ATOM 1544 C CA . PRO A 1 199 ? -16.641 -10.289 -3.479 1 86.31 199 PRO A CA 1
ATOM 1545 C C . PRO A 1 199 ? -15.555 -10.766 -4.445 1 86.31 199 PRO A C 1
ATOM 1547 O O . PRO A 1 199 ? -15.016 -9.969 -5.211 1 86.31 199 PRO A O 1
ATOM 1550 N N . LEU A 1 200 ? -15.289 -12.062 -4.434 1 88.56 200 LEU A N 1
ATOM 1551 C CA . LEU A 1 200 ? -14.195 -12.57 -5.25 1 88.56 200 LEU A CA 1
ATOM 1552 C C . LEU A 1 200 ? -14.719 -13.203 -6.535 1 88.56 200 LEU A C 1
ATOM 1554 O O . LEU A 1 200 ? -13.984 -13.898 -7.238 1 88.56 200 LEU A O 1
ATOM 1558 N N . LYS A 1 201 ? -15.969 -12.969 -6.883 1 83.31 201 LYS A N 1
ATOM 1559 C CA . LYS A 1 201 ? -16.656 -13.594 -8.016 1 83.31 201 LYS A CA 1
ATOM 1560 C C . LYS A 1 201 ? -15.898 -13.352 -9.312 1 83.31 201 LYS A C 1
ATOM 1562 O O . LYS A 1 201 ? -15.805 -14.25 -10.156 1 83.31 201 LYS A O 1
ATOM 1567 N N . SER A 1 202 ? -15.312 -12.227 -9.43 1 82.25 202 SER A N 1
ATOM 1568 C CA . SER A 1 202 ? -14.641 -11.844 -10.672 1 82.25 202 SER A CA 1
ATOM 1569 C C . SER A 1 202 ? -13.391 -12.688 -10.914 1 82.25 202 SER A C 1
ATOM 1571 O O . SER A 1 202 ? -12.992 -12.898 -12.055 1 82.25 202 SER A O 1
ATOM 1573 N N . LEU A 1 203 ? -12.859 -13.211 -9.875 1 82.25 203 LEU A N 1
ATOM 1574 C CA . LEU A 1 203 ? -11.633 -13.992 -10 1 82.25 203 LEU A CA 1
ATOM 1575 C C . LEU A 1 203 ? -11.93 -15.406 -10.469 1 82.25 203 LEU A C 1
ATOM 1577 O O . LEU A 1 203 ? -11.031 -16.109 -10.938 1 82.25 203 LEU A O 1
ATOM 1581 N N . LEU A 1 204 ? -13.203 -15.766 -10.328 1 78.81 204 LEU A N 1
ATOM 1582 C CA . LEU A 1 204 ? -13.602 -17.109 -10.703 1 78.81 204 LEU A CA 1
ATOM 1583 C C . LEU A 1 204 ? -14.109 -17.156 -12.141 1 78.81 204 LEU A C 1
ATOM 1585 O O . LEU A 1 204 ? -14.336 -18.219 -12.703 1 78.81 204 LEU A O 1
ATOM 1589 N N . ASN A 1 205 ? -14.195 -16.016 -12.641 1 74 205 ASN A N 1
ATOM 1590 C CA . ASN A 1 205 ? -14.734 -15.945 -13.992 1 74 205 ASN A CA 1
ATOM 1591 C C . ASN A 1 205 ? -13.688 -16.359 -15.031 1 74 205 ASN A C 1
ATOM 1593 O O . ASN A 1 205 ? -12.664 -15.688 -15.18 1 74 205 ASN A O 1
ATOM 1597 N N . LEU A 1 206 ? -14.008 -17.453 -15.719 1 71.44 206 LEU A N 1
ATOM 1598 C CA . LEU A 1 206 ? -13.078 -17.969 -16.734 1 71.44 206 LEU A CA 1
ATOM 1599 C C . LEU A 1 206 ? -13.367 -17.359 -18.094 1 71.44 206 LEU A C 1
ATOM 1601 O O . LEU A 1 206 ? -12.828 -17.797 -19.109 1 71.44 206 LEU A O 1
ATOM 1605 N N . GLY A 1 207 ? -14.219 -16.406 -18 1 70 207 GLY A N 1
ATOM 1606 C CA . GLY A 1 207 ? -14.523 -15.719 -19.25 1 70 207 GLY A CA 1
ATOM 1607 C C . GLY A 1 207 ? -15.164 -16.625 -20.297 1 70 207 GLY A C 1
ATOM 1608 O O . GLY A 1 207 ? -16.156 -17.297 -20.016 1 70 207 GLY A O 1
ATOM 1609 N N . ASN A 1 208 ? -14.461 -16.703 -21.406 1 72.81 208 ASN A N 1
ATOM 1610 C CA . ASN A 1 208 ? -15.031 -17.453 -22.516 1 72.81 208 ASN A CA 1
ATOM 1611 C C . ASN A 1 208 ? -14.359 -18.812 -22.688 1 72.81 208 ASN A C 1
ATOM 1613 O O . ASN A 1 208 ? -14.289 -19.344 -23.797 1 72.81 208 ASN A O 1
ATOM 1617 N N . TRP A 1 209 ? -13.875 -19.375 -21.656 1 78.81 209 TRP A N 1
ATOM 1618 C CA . TRP A 1 209 ? -13.227 -20.672 -21.703 1 78.81 209 TRP A CA 1
ATOM 1619 C C . TRP A 1 209 ? -14.18 -21.734 -22.25 1 78.81 209 TRP A C 1
ATOM 1621 O O . TRP A 1 209 ? -13.797 -22.531 -23.125 1 78.81 209 TRP A O 1
ATOM 1631 N N . GLU A 1 210 ? -15.367 -21.625 -21.812 1 77.62 210 GLU A N 1
ATOM 1632 C CA . GLU A 1 210 ? -16.328 -22.656 -22.219 1 77.62 210 GLU A CA 1
ATOM 1633 C C . GLU A 1 210 ? -16.672 -22.531 -23.703 1 77.62 210 GLU A C 1
ATOM 1635 O O . GLU A 1 210 ? -16.969 -23.516 -24.359 1 77.62 210 GLU A O 1
ATOM 1640 N N . ASP A 1 211 ? -16.484 -21.359 -24.125 1 79.44 211 ASP A N 1
ATOM 1641 C CA . ASP A 1 211 ? -16.891 -21.109 -25.516 1 79.44 211 ASP A CA 1
ATOM 1642 C C . ASP A 1 211 ? -15.719 -21.312 -26.469 1 79.44 211 ASP A C 1
ATOM 1644 O O . ASP A 1 211 ? -15.914 -21.375 -27.688 1 79.44 211 ASP A O 1
ATOM 1648 N N . SER A 1 212 ? -14.562 -21.516 -25.953 1 80.44 212 SER A N 1
ATOM 1649 C CA . SER A 1 212 ? -13.391 -21.656 -26.797 1 80.44 212 SER A CA 1
ATOM 1650 C C . SER A 1 212 ? -13.273 -23.078 -27.359 1 80.44 212 SER A C 1
ATOM 1652 O O . SER A 1 212 ? -13.383 -24.047 -26.609 1 80.44 212 SER A O 1
ATOM 1654 N N . ASP A 1 213 ? -13.281 -23.172 -28.672 1 85.69 213 ASP A N 1
ATOM 1655 C CA . ASP A 1 213 ? -13.102 -24.438 -29.359 1 85.69 213 ASP A CA 1
ATOM 1656 C C . ASP A 1 213 ? -11.844 -24.422 -30.219 1 85.69 213 ASP A C 1
ATOM 1658 O O . ASP A 1 213 ? -11.797 -23.75 -31.25 1 85.69 213 ASP A O 1
ATOM 1662 N N . PRO A 1 214 ? -10.891 -25.25 -29.844 1 89.31 214 PRO A N 1
ATOM 1663 C CA . PRO A 1 214 ? -9.633 -25.219 -30.594 1 89.31 214 PRO A CA 1
ATOM 1664 C C . PRO A 1 214 ? -9.773 -25.766 -32 1 89.31 214 PRO A C 1
ATOM 1666 O O . PRO A 1 214 ? -8.961 -25.438 -32.875 1 89.31 214 PRO A O 1
ATOM 1669 N N . ASP A 1 215 ? -10.766 -26.516 -32.25 1 88.94 215 ASP A N 1
ATOM 1670 C CA . ASP A 1 215 ? -10.961 -27.062 -33.594 1 88.94 215 ASP A CA 1
ATOM 1671 C C . ASP A 1 215 ? -11.484 -26 -34.562 1 88.94 215 ASP A C 1
ATOM 1673 O O . ASP A 1 215 ? -11.32 -26.125 -35.781 1 88.94 215 ASP A O 1
ATOM 1677 N N . ARG A 1 216 ? -12.125 -25.031 -34 1 86.25 216 ARG A N 1
ATOM 1678 C CA . ARG A 1 216 ? -12.695 -23.969 -34.812 1 86.25 216 ARG A CA 1
ATOM 1679 C C . ARG A 1 216 ? -11.781 -22.75 -34.844 1 86.25 216 ARG A C 1
ATOM 1681 O O . ARG A 1 216 ? -11.906 -21.906 -35.75 1 86.25 216 ARG A O 1
ATOM 1688 N N . ALA A 1 217 ? -10.891 -22.734 -33.938 1 80.75 217 ALA A N 1
ATOM 1689 C CA . ALA A 1 217 ? -10.016 -21.562 -33.844 1 80.75 217 ALA A CA 1
ATOM 1690 C C . ALA A 1 217 ? -8.789 -21.719 -34.719 1 80.75 217 ALA A C 1
ATOM 1692 O O . ALA A 1 217 ? -8.258 -22.828 -34.875 1 80.75 217 ALA A O 1
ATOM 1693 N N . GLN A 1 218 ? -8.523 -20.719 -35.5 1 78.44 218 GLN A N 1
ATOM 1694 C CA . GLN A 1 218 ? -7.285 -20.719 -36.281 1 78.44 218 GLN A CA 1
ATOM 1695 C C . GLN A 1 218 ? -6.133 -20.125 -35.469 1 78.44 218 GLN A C 1
ATOM 1697 O O . GLN A 1 218 ? -6.059 -18.906 -35.281 1 78.44 218 GLN A O 1
ATOM 1702 N N . VAL A 1 219 ? -5.414 -20.984 -34.844 1 81 219 VAL A N 1
ATOM 1703 C CA . VAL A 1 219 ? -4.277 -20.516 -34.062 1 81 219 VAL A CA 1
ATOM 1704 C C . VAL A 1 219 ? -2.973 -20.953 -34.719 1 81 219 VAL A C 1
ATOM 1706 O O . VAL A 1 219 ? -2.895 -22.047 -35.281 1 81 219 VAL A O 1
ATOM 1709 N N . VAL A 1 220 ? -2.078 -20.031 -34.594 1 82.81 220 VAL A N 1
ATOM 1710 C CA . VAL A 1 220 ? -0.752 -20.297 -35.125 1 82.81 220 VAL A CA 1
ATOM 1711 C C . VAL A 1 220 ? -0.123 -21.484 -34.406 1 82.81 220 VAL A C 1
ATOM 1713 O O . VAL A 1 220 ? -0.283 -21.641 -33.188 1 82.81 220 VAL A O 1
ATOM 1716 N N . ASP A 1 221 ? 0.451 -22.5 -35.094 1 87.81 221 ASP A N 1
ATOM 1717 C CA . ASP A 1 221 ? 1.249 -23.609 -34.594 1 87.81 221 ASP A CA 1
ATOM 1718 C C . ASP A 1 221 ? 0.357 -24.75 -34.094 1 87.81 221 ASP A C 1
ATOM 1720 O O . ASP A 1 221 ? 0.841 -25.688 -33.469 1 87.81 221 ASP A O 1
ATOM 1724 N N . ASP A 1 222 ? -0.981 -24.578 -34.281 1 91.12 222 ASP A N 1
ATOM 1725 C CA . ASP A 1 222 ? -1.879 -25.641 -33.844 1 91.12 222 ASP A CA 1
ATOM 1726 C C . ASP A 1 222 ? -1.539 -26.969 -34.531 1 91.12 222 ASP A C 1
ATOM 1728 O O . ASP A 1 222 ? -1.812 -28.031 -34 1 91.12 222 ASP A O 1
ATOM 1732 N N . ASP A 1 223 ? -0.936 -26.812 -35.688 1 91.81 223 ASP A N 1
ATOM 1733 C CA . ASP A 1 223 ? -0.56 -28 -36.438 1 91.81 223 ASP A CA 1
ATOM 1734 C C . ASP A 1 223 ? 0.465 -28.828 -35.688 1 91.81 223 ASP A C 1
ATOM 1736 O O . ASP A 1 223 ? 0.434 -30.062 -35.719 1 91.81 223 ASP A O 1
ATOM 1740 N N . SER A 1 224 ? 1.343 -28.188 -35.062 1 93.56 224 SER A N 1
ATOM 1741 C CA . SER A 1 224 ? 2.35 -28.891 -34.281 1 93.56 224 SER A CA 1
ATOM 1742 C C . SER A 1 224 ? 1.707 -29.688 -33.156 1 93.56 224 SER A C 1
ATOM 1744 O O . SER A 1 224 ? 2.137 -30.797 -32.844 1 93.56 224 SER A O 1
ATOM 1746 N N . PHE A 1 225 ? 0.664 -29.141 -32.562 1 95.56 225 PHE A N 1
ATOM 1747 C CA . PHE A 1 225 ? -0.072 -29.828 -31.516 1 95.56 225 PHE A CA 1
ATOM 1748 C C . PHE A 1 225 ? -0.812 -31.031 -32.094 1 95.56 225 PHE A C 1
ATOM 1750 O O . PHE A 1 225 ? -0.722 -32.125 -31.531 1 95.56 225 PHE A O 1
ATOM 1757 N N . ARG A 1 226 ? -1.459 -30.859 -33.125 1 94.31 226 ARG A N 1
ATOM 1758 C CA . ARG A 1 226 ? -2.281 -31.906 -33.719 1 94.31 226 ARG A CA 1
ATOM 1759 C C . ARG A 1 226 ? -1.422 -33.062 -34.188 1 94.31 226 ARG A C 1
ATOM 1761 O O . ARG A 1 226 ? -1.849 -34.219 -34.125 1 94.31 226 ARG A O 1
ATOM 1768 N N . ASN A 1 227 ? -0.252 -32.75 -34.625 1 94.56 227 ASN A N 1
ATOM 1769 C CA . ASN A 1 227 ? 0.66 -33.781 -35.125 1 94.56 227 ASN A CA 1
ATOM 1770 C C . ASN A 1 227 ? 1.031 -34.781 -34.031 1 94.56 227 ASN A C 1
ATOM 1772 O O . ASN A 1 227 ? 1.424 -35.906 -34.344 1 94.56 227 ASN A O 1
ATOM 1776 N N . LEU A 1 228 ? 0.932 -34.438 -32.75 1 95.81 228 LEU A N 1
ATOM 1777 C CA . LEU A 1 228 ? 1.253 -35.344 -31.656 1 95.81 228 LEU A CA 1
ATOM 1778 C C . LEU A 1 228 ? 0.306 -36.531 -31.641 1 95.81 228 LEU A C 1
ATOM 1780 O O . LEU A 1 228 ? 0.678 -37.594 -31.172 1 95.81 228 LEU A O 1
ATOM 1784 N N . GLN A 1 229 ? -0.877 -36.312 -32.156 1 94.75 229 GLN A N 1
ATOM 1785 C CA . GLN A 1 229 ? -1.9 -37.375 -32.094 1 94.75 229 GLN A CA 1
ATOM 1786 C C . GLN A 1 229 ? -1.463 -38.594 -32.875 1 94.75 229 GLN A C 1
ATOM 1788 O O . GLN A 1 229 ? -1.893 -39.719 -32.562 1 94.75 229 GLN A O 1
ATOM 1793 N N . ASN A 1 230 ? -0.598 -38.406 -33.812 1 93.31 230 ASN A N 1
ATOM 1794 C CA . ASN A 1 230 ? -0.121 -39.5 -34.656 1 93.31 230 ASN A CA 1
ATOM 1795 C C . ASN A 1 230 ? 0.738 -40.469 -33.844 1 93.31 230 ASN A C 1
ATOM 1797 O O . ASN A 1 230 ? 0.935 -41.625 -34.25 1 93.31 230 ASN A O 1
ATOM 1801 N N . ILE A 1 231 ? 1.207 -40.062 -32.719 1 93.69 231 ILE A N 1
ATOM 1802 C CA . ILE A 1 231 ? 2.135 -40.844 -31.922 1 93.69 231 ILE A CA 1
ATOM 1803 C C . ILE A 1 231 ? 1.37 -41.938 -31.172 1 93.69 231 ILE A C 1
ATOM 1805 O O . ILE A 1 231 ? 1.89 -43.031 -30.953 1 93.69 231 ILE A O 1
ATOM 1809 N N . TRP A 1 232 ? 0.106 -41.688 -30.781 1 94.31 232 TRP A N 1
ATOM 1810 C CA . TRP A 1 232 ? -0.543 -42.625 -29.875 1 94.31 232 TRP A CA 1
ATOM 1811 C C . TRP A 1 232 ? -1.832 -43.188 -30.484 1 94.31 232 TRP A C 1
ATOM 1813 O O . TRP A 1 232 ? -2.715 -43.656 -29.766 1 94.31 232 TRP A O 1
ATOM 1823 N N . VAL A 1 233 ? -2.023 -43.125 -31.766 1 90.69 233 VAL A N 1
ATOM 1824 C CA . VAL A 1 233 ? -3.24 -43.562 -32.438 1 90.69 233 VAL A CA 1
ATOM 1825 C C . VAL A 1 233 ? -3.557 -45 -32.094 1 90.69 233 VAL A C 1
ATOM 1827 O O . VAL A 1 233 ? -4.719 -45.375 -31.906 1 90.69 233 VAL A O 1
ATOM 1830 N N . GLU A 1 234 ? -2.6 -45.812 -31.906 1 89.75 234 GLU A N 1
ATOM 1831 C CA . GLU A 1 234 ? -2.811 -47.25 -31.672 1 89.75 234 GLU A CA 1
ATOM 1832 C C . GLU A 1 234 ? -2.627 -47.594 -30.188 1 89.75 234 GLU A C 1
ATOM 1834 O O . GLU A 1 234 ? -2.695 -48.75 -29.812 1 89.75 234 GLU A O 1
ATOM 1839 N N . SER A 1 235 ? -2.441 -46.594 -29.484 1 89.5 235 SER A N 1
ATOM 1840 C CA . SER A 1 235 ? -2.189 -46.844 -28.062 1 89.5 235 SER A CA 1
ATOM 1841 C C . SER A 1 235 ? -3.488 -47.062 -27.297 1 89.5 235 SER A C 1
ATOM 1843 O O . SER A 1 235 ? -4.539 -46.562 -27.688 1 89.5 235 SER A O 1
ATOM 1845 N N . GLY A 1 236 ? -3.516 -47.969 -26.281 1 88.81 236 GLY A N 1
ATOM 1846 C CA . GLY A 1 236 ? -4.652 -48.156 -25.406 1 88.81 236 GLY A CA 1
ATOM 1847 C C . GLY A 1 236 ? -5.031 -46.938 -24.609 1 88.81 236 GLY A C 1
ATOM 1848 O O . GLY A 1 236 ? -6.16 -46.812 -24.125 1 88.81 236 GLY A O 1
ATOM 1849 N N . ASP A 1 237 ? -4.121 -46.031 -24.516 1 92.88 237 ASP A N 1
ATOM 1850 C CA . ASP A 1 237 ? -4.348 -44.812 -23.75 1 92.88 237 ASP A CA 1
ATOM 1851 C C . ASP A 1 237 ? -4.719 -43.656 -24.656 1 92.88 237 ASP A C 1
ATOM 1853 O O . ASP A 1 237 ? -4.586 -42.5 -24.281 1 92.88 237 ASP A O 1
ATOM 1857 N N . CYS A 1 238 ? -5.191 -43.875 -25.797 1 94.88 238 CYS A N 1
ATOM 1858 C CA . CYS A 1 238 ? -5.449 -42.875 -26.828 1 94.88 238 CYS A CA 1
ATOM 1859 C C . CYS A 1 238 ? -6.473 -41.875 -26.344 1 94.88 238 CYS A C 1
ATOM 1861 O O . CYS A 1 238 ? -6.312 -40.656 -26.578 1 94.88 238 CYS A O 1
ATOM 1863 N N . GLU A 1 239 ? -7.473 -42.312 -25.688 1 95.31 239 GLU A N 1
ATOM 1864 C CA . GLU A 1 239 ? -8.531 -41.406 -25.234 1 95.31 239 GLU A CA 1
ATOM 1865 C C . GLU A 1 239 ? -7.996 -40.406 -24.203 1 95.31 239 GLU A C 1
ATOM 1867 O O . GLU A 1 239 ? -8.359 -39.219 -24.234 1 95.31 239 GLU A O 1
ATOM 1872 N N . ILE A 1 240 ? -7.184 -40.844 -23.297 1 96.62 240 ILE A N 1
ATOM 1873 C CA . ILE A 1 240 ? -6.602 -40 -22.266 1 96.62 240 ILE A CA 1
ATOM 1874 C C . ILE A 1 240 ? -5.723 -38.906 -22.906 1 96.62 240 ILE A C 1
ATOM 1876 O O . ILE A 1 240 ? -5.84 -37.719 -22.578 1 96.62 240 ILE A O 1
ATOM 1880 N N . TYR A 1 241 ? -4.859 -39.281 -23.828 1 97.44 241 TYR A N 1
ATOM 1881 C CA . TYR A 1 241 ? -3.938 -38.375 -24.469 1 97.44 241 TYR A CA 1
ATOM 1882 C C . TYR A 1 241 ? -4.688 -37.375 -25.359 1 97.44 241 TYR A C 1
ATOM 1884 O O . TYR A 1 241 ? -4.359 -36.188 -25.406 1 97.44 241 TYR A O 1
ATOM 1892 N N . ASN A 1 242 ? -5.707 -37.938 -26 1 96.56 242 ASN A N 1
ATOM 1893 C CA . ASN A 1 242 ? -6.5 -37.031 -26.859 1 96.56 242 ASN A CA 1
ATOM 1894 C C . ASN A 1 242 ? -7.215 -35.969 -26.047 1 96.56 242 ASN A C 1
ATOM 1896 O O . ASN A 1 242 ? -7.234 -34.812 -26.422 1 96.56 242 ASN A O 1
ATOM 1900 N N . LYS A 1 243 ? -7.801 -36.375 -25 1 96.25 243 LYS A N 1
ATOM 1901 C CA . LYS A 1 243 ? -8.492 -35.406 -24.141 1 96.25 243 LYS A CA 1
ATOM 1902 C C . LYS A 1 243 ? -7.52 -34.375 -23.578 1 96.25 243 LYS A C 1
ATOM 1904 O O . LYS A 1 243 ? -7.816 -33.188 -23.562 1 96.25 243 LYS A O 1
ATOM 1909 N N . THR A 1 244 ? -6.41 -34.844 -23.047 1 97.56 244 THR A N 1
ATOM 1910 C CA . THR A 1 244 ? -5.402 -33.969 -22.453 1 97.56 244 THR A CA 1
ATOM 1911 C C . THR A 1 244 ? -4.875 -33 -23.5 1 97.56 244 THR A C 1
ATOM 1913 O O . THR A 1 244 ? -4.703 -31.797 -23.203 1 97.56 244 THR A O 1
ATOM 1916 N N . LEU A 1 245 ? -4.625 -33.469 -24.672 1 97.12 245 LEU A N 1
ATOM 1917 C CA . LEU A 1 245 ? -4.125 -32.656 -25.766 1 97.12 245 LEU A CA 1
ATOM 1918 C C . LEU A 1 245 ? -5.18 -31.625 -26.188 1 97.12 245 LEU A C 1
ATOM 1920 O O . LEU A 1 245 ? -4.852 -30.469 -26.484 1 97.12 245 LEU A O 1
ATOM 1924 N N . TYR A 1 246 ? -6.383 -32.062 -26.266 1 95.44 246 TYR A N 1
ATOM 1925 C CA . TYR A 1 246 ? -7.469 -31.172 -26.609 1 95.44 246 TYR A CA 1
ATOM 1926 C C . TYR A 1 246 ? -7.543 -29.984 -25.656 1 95.44 246 TYR A C 1
ATOM 1928 O O . TYR A 1 246 ? -7.672 -28.844 -26.078 1 95.44 246 TYR A O 1
ATOM 1936 N N . LEU A 1 247 ? -7.453 -30.25 -24.406 1 94.81 247 LEU A N 1
ATOM 1937 C CA . LEU A 1 247 ? -7.492 -29.219 -23.375 1 94.81 247 LEU A CA 1
ATOM 1938 C C . LEU A 1 247 ? -6.297 -28.281 -23.516 1 94.81 247 LEU A C 1
ATOM 1940 O O . LEU A 1 247 ? -6.426 -27.062 -23.297 1 94.81 247 LEU A O 1
ATOM 1944 N N . LEU A 1 248 ? -5.141 -28.844 -23.828 1 95.88 248 LEU A N 1
ATOM 1945 C CA . LEU A 1 248 ? -3.947 -28.031 -24 1 95.88 248 LEU A CA 1
ATOM 1946 C C . LEU A 1 248 ? -4.098 -27.094 -25.203 1 95.88 248 LEU A C 1
ATOM 1948 O O . LEU A 1 248 ? -3.697 -25.922 -25.141 1 95.88 248 LEU A O 1
ATOM 1952 N N . ARG A 1 249 ? -4.629 -27.641 -26.25 1 94.75 249 ARG A N 1
ATOM 1953 C CA . ARG A 1 249 ? -4.902 -26.812 -27.422 1 94.75 249 ARG A CA 1
ATOM 1954 C C . ARG A 1 249 ? -5.902 -25.719 -27.094 1 94.75 249 ARG A C 1
ATOM 1956 O O . ARG A 1 249 ? -5.77 -24.578 -27.578 1 94.75 249 ARG A O 1
ATOM 1963 N N . LYS A 1 250 ? -6.848 -26.062 -26.344 1 91.38 250 LYS A N 1
ATOM 1964 C CA . LYS A 1 250 ? -7.816 -25.078 -25.875 1 91.38 250 LYS A CA 1
ATOM 1965 C C . LYS A 1 250 ? -7.129 -23.969 -25.078 1 91.38 250 LYS A C 1
ATOM 1967 O O . LYS A 1 250 ? -7.465 -22.797 -25.234 1 91.38 250 LYS A O 1
ATOM 1972 N N . CYS A 1 251 ? -6.234 -24.344 -24.266 1 90.19 251 CYS A N 1
ATOM 1973 C CA . CYS A 1 251 ? -5.441 -23.391 -23.516 1 90.19 251 CYS A CA 1
ATOM 1974 C C . CYS A 1 251 ? -4.66 -22.469 -24.438 1 90.19 251 CYS A C 1
ATOM 1976 O O . CYS A 1 251 ? -4.582 -21.266 -24.203 1 90.19 251 CYS A O 1
ATOM 1978 N N . HIS A 1 252 ? -4.09 -23.047 -25.438 1 90.19 252 HIS A N 1
ATOM 1979 C CA . HIS A 1 252 ? -3.32 -22.281 -26.406 1 90.19 252 HIS A CA 1
ATOM 1980 C C . HIS A 1 252 ? -4.184 -21.234 -27.094 1 90.19 252 HIS A C 1
ATOM 1982 O O . HIS A 1 252 ? -3.768 -20.078 -27.219 1 90.19 252 HIS A O 1
ATOM 1988 N N . VAL A 1 253 ? -5.355 -21.625 -27.484 1 87.44 253 VAL A N 1
ATOM 1989 C CA . VAL A 1 253 ? -6.297 -20.719 -28.125 1 87.44 253 VAL A CA 1
ATOM 1990 C C . VAL A 1 253 ? -6.688 -19.609 -27.141 1 87.44 253 VAL A C 1
ATOM 1992 O O . VAL A 1 253 ? -6.742 -18.438 -27.516 1 87.44 253 VAL A O 1
ATOM 1995 N N . PHE A 1 254 ? -6.918 -20.031 -26 1 84.81 254 PHE A N 1
ATOM 1996 C CA . PHE A 1 254 ? -7.34 -19.125 -24.953 1 84.81 254 PHE A CA 1
ATOM 1997 C C . PHE A 1 254 ? -6.266 -18.062 -24.703 1 84.81 254 PHE A C 1
ATOM 1999 O O . PHE A 1 254 ? -6.57 -16.875 -24.578 1 84.81 254 PHE A O 1
ATOM 2006 N N . MET A 1 255 ? -5.047 -18.422 -24.609 1 84.56 255 MET A N 1
ATOM 2007 C CA . MET A 1 255 ? -3.928 -17.531 -24.297 1 84.56 255 MET A CA 1
ATOM 2008 C C . MET A 1 255 ? -3.664 -16.578 -25.453 1 84.56 255 MET A C 1
ATOM 2010 O O . MET A 1 255 ? -3.273 -15.43 -25.234 1 84.56 255 MET A O 1
ATOM 2014 N N . LYS A 1 256 ? -3.83 -17 -26.625 1 81.31 256 LYS A N 1
ATOM 2015 C CA . LYS A 1 256 ? -3.557 -16.172 -27.797 1 81.31 256 LYS A CA 1
ATOM 2016 C C . LYS A 1 256 ? -4.598 -15.078 -27.969 1 81.31 256 LYS A C 1
ATOM 2018 O O . LYS A 1 256 ? -4.301 -14.008 -28.516 1 81.31 256 LYS A O 1
ATOM 2023 N N . GLN A 1 257 ? -5.785 -15.336 -27.562 1 74.69 257 GLN A N 1
ATOM 2024 C CA . GLN A 1 257 ? -6.828 -14.312 -27.641 1 74.69 257 GLN A CA 1
ATOM 2025 C C . GLN A 1 257 ? -6.445 -13.086 -26.828 1 74.69 257 GLN A C 1
ATOM 2027 O O . GLN A 1 257 ? -6.828 -11.961 -27.172 1 74.69 257 GLN A O 1
ATOM 2032 N N . PHE A 1 258 ? -5.664 -13.266 -25.859 1 66.81 258 PHE A N 1
ATOM 2033 C CA . PHE A 1 258 ? -5.387 -12.172 -24.938 1 66.81 258 PHE A CA 1
ATOM 2034 C C . PHE A 1 258 ? -4.023 -11.555 -25.234 1 66.81 258 PHE A C 1
ATOM 2036 O O . PHE A 1 258 ? -3.674 -10.516 -24.656 1 66.81 258 PHE A O 1
ATOM 2043 N N . HIS A 1 259 ? -3.18 -12.18 -25.875 1 61.12 259 HIS A N 1
ATOM 2044 C CA . HIS A 1 259 ? -1.88 -11.609 -26.219 1 61.12 259 HIS A CA 1
ATOM 2045 C C . HIS A 1 259 ? -2.029 -10.289 -26.969 1 61.12 259 HIS A C 1
ATOM 2047 O O . HIS A 1 259 ? -1.206 -9.391 -26.812 1 61.12 259 HIS A O 1
ATOM 2053 N N . ASN A 1 260 ? -3.014 -10.117 -27.859 1 51.59 260 ASN A N 1
ATOM 2054 C CA . ASN A 1 260 ? -3.166 -8.914 -28.672 1 51.59 260 ASN A CA 1
ATOM 2055 C C . ASN A 1 260 ? -3.852 -7.793 -27.891 1 51.59 260 ASN A C 1
ATOM 2057 O O . ASN A 1 260 ? -4.012 -6.684 -28.391 1 51.59 260 ASN A O 1
ATOM 2061 N N . ILE A 1 261 ? -4.305 -8.039 -26.891 1 49.78 261 ILE A N 1
ATOM 2062 C CA . ILE A 1 261 ? -5.043 -6.988 -26.188 1 49.78 261 ILE A CA 1
ATOM 2063 C C . ILE A 1 261 ? -4.082 -6.148 -25.359 1 49.78 261 ILE A C 1
ATOM 2065 O O . ILE A 1 261 ? -3.387 -6.672 -24.484 1 49.78 261 ILE A O 1
ATOM 2069 N N . ASP A 1 262 ? -3.596 -5.051 -25.938 1 44.25 262 ASP A N 1
ATOM 2070 C CA . ASP A 1 262 ? -2.791 -4.012 -25.297 1 44.25 262 ASP A CA 1
ATOM 2071 C C . ASP A 1 262 ? -3.24 -3.775 -23.859 1 44.25 262 ASP A C 1
ATOM 2073 O O . ASP A 1 262 ? -4.438 -3.662 -23.594 1 44.25 262 ASP A O 1
ATOM 2077 N N . ALA A 1 263 ? -2.379 -3.996 -22.922 1 47.59 263 ALA A N 1
ATOM 2078 C CA . ALA A 1 263 ? -2.555 -3.773 -21.484 1 47.59 263 ALA A CA 1
ATOM 2079 C C . ALA A 1 263 ? -3.43 -2.551 -21.219 1 47.59 263 ALA A C 1
ATOM 2081 O O . ALA A 1 263 ? -4.188 -2.52 -20.25 1 47.59 263 ALA A O 1
ATOM 2082 N N . ASN A 1 264 ? -3.166 -1.518 -22.031 1 45.09 264 ASN A N 1
ATOM 2083 C CA . ASN A 1 264 ? -3.717 -0.198 -21.75 1 45.09 264 ASN A CA 1
ATOM 2084 C C . ASN A 1 264 ? -5.215 -0.139 -22.031 1 45.09 264 ASN A C 1
ATOM 2086 O O . ASN A 1 264 ? -5.887 0.824 -21.656 1 45.09 264 ASN A O 1
ATOM 2090 N N . THR A 1 265 ? -5.648 -0.713 -23.141 1 43.25 265 THR A N 1
ATOM 2091 C CA . THR A 1 265 ? -6.996 -0.394 -23.594 1 43.25 265 THR A CA 1
ATOM 2092 C C . THR A 1 265 ? -8.008 -1.369 -23 1 43.25 265 THR A C 1
ATOM 2094 O O . THR A 1 265 ? -9.219 -1.117 -23.047 1 43.25 265 THR A O 1
ATOM 2097 N N . SER A 1 266 ? -7.746 -2.68 -23.031 1 45.5 266 SER A N 1
ATOM 2098 C CA . SER A 1 266 ? -8.875 -3.604 -22.922 1 45.5 266 SER A CA 1
ATOM 2099 C C . SER A 1 266 ? -9.391 -3.674 -21.5 1 45.5 266 SER A C 1
ATOM 2101 O O . SER A 1 266 ? -8.641 -3.471 -20.547 1 45.5 266 SER A O 1
ATOM 2103 N N . GLN A 1 267 ? -10.672 -3.795 -21.359 1 46.94 267 GLN A N 1
ATOM 2104 C CA . GLN A 1 267 ? -11.461 -4.035 -20.156 1 46.94 267 GLN A CA 1
ATOM 2105 C C . GLN A 1 267 ? -10.75 -5.016 -19.219 1 46.94 267 GLN A C 1
ATOM 2107 O O . GLN A 1 267 ? -10.188 -6.016 -19.672 1 46.94 267 GLN A O 1
ATOM 2112 N N . ASP A 1 268 ? -10.383 -4.527 -17.906 1 50.19 268 ASP A N 1
ATOM 2113 C CA . ASP A 1 268 ? -9.648 -4.848 -16.688 1 50.19 268 ASP A CA 1
ATOM 2114 C C . ASP A 1 268 ? -9.555 -6.359 -16.484 1 50.19 268 ASP A C 1
ATOM 2116 O O . ASP A 1 268 ? -8.531 -6.867 -16.016 1 50.19 268 ASP A O 1
ATOM 2120 N N . THR A 1 269 ? -10.664 -7.031 -16.875 1 50.81 269 THR A N 1
ATOM 2121 C CA . THR A 1 269 ? -10.867 -8.391 -16.375 1 50.81 269 THR A CA 1
ATOM 2122 C C . THR A 1 269 ? -10.148 -9.398 -17.25 1 50.81 269 THR A C 1
ATOM 2124 O O . THR A 1 269 ? -9.953 -10.555 -16.859 1 50.81 269 THR A O 1
ATOM 2127 N N . ASN A 1 270 ? -9.672 -8.969 -18.422 1 50.66 270 ASN A N 1
ATOM 2128 C CA . ASN A 1 270 ? -9.266 -9.945 -19.422 1 50.66 270 ASN A CA 1
ATOM 2129 C C . ASN A 1 270 ? -7.84 -10.445 -19.172 1 50.66 270 ASN A C 1
ATOM 2131 O O . ASN A 1 270 ? -7.527 -11.602 -19.438 1 50.66 270 ASN A O 1
ATOM 2135 N N . TYR A 1 271 ? -6.945 -9.555 -18.797 1 49.38 271 TYR A N 1
ATOM 2136 C CA . TYR A 1 271 ? -5.535 -9.914 -18.672 1 49.38 271 TYR A CA 1
ATOM 2137 C C . TYR A 1 271 ? -5.355 -11.047 -17.672 1 49.38 271 TYR A C 1
ATOM 2139 O O . TYR A 1 271 ? -4.5 -11.914 -17.859 1 49.38 271 TYR A O 1
ATOM 2147 N N . HIS A 1 272 ? -6.133 -11.133 -16.656 1 54.88 272 HIS A N 1
ATOM 2148 C CA . HIS A 1 272 ? -6.043 -12.195 -15.656 1 54.88 272 HIS A CA 1
ATOM 2149 C C . HIS A 1 272 ? -6.285 -13.562 -16.281 1 54.88 272 HIS A C 1
ATOM 2151 O O . HIS A 1 272 ? -5.742 -14.562 -15.82 1 54.88 272 HIS A O 1
ATOM 2157 N N . ARG A 1 273 ? -6.621 -13.453 -17.562 1 60.44 273 ARG A N 1
ATOM 2158 C CA . ARG A 1 273 ? -7.078 -14.711 -18.141 1 60.44 273 ARG A CA 1
ATOM 2159 C C . ARG A 1 273 ? -5.93 -15.453 -18.812 1 60.44 273 ARG A C 1
ATOM 2161 O O . ARG A 1 273 ? -5.859 -16.688 -18.75 1 60.44 273 ARG A O 1
ATOM 2168 N N . LYS A 1 274 ? -4.906 -14.664 -19.141 1 65.88 274 LYS A N 1
ATOM 2169 C CA . LYS A 1 274 ? -3.756 -15.328 -19.75 1 65.88 274 LYS A CA 1
ATOM 2170 C C . LYS A 1 274 ? -2.977 -16.141 -18.719 1 65.88 274 LYS A C 1
ATOM 2172 O O . LYS A 1 274 ? -2.574 -17.266 -19 1 65.88 274 LYS A O 1
ATOM 2177 N N . THR A 1 275 ? -2.977 -15.664 -17.516 1 73.88 275 THR A N 1
ATOM 2178 C CA . THR A 1 275 ? -2.16 -16.297 -16.484 1 73.88 275 THR A CA 1
ATOM 2179 C C . THR A 1 275 ? -2.883 -17.5 -15.883 1 73.88 275 THR A C 1
ATOM 2181 O O . THR A 1 275 ? -2.254 -18.375 -15.281 1 73.88 275 THR A O 1
ATOM 2184 N N . SER A 1 276 ? -4.105 -17.547 -16.234 1 79 276 SER A N 1
ATOM 2185 C CA . SER A 1 276 ? -4.883 -18.625 -15.602 1 79 276 SER A CA 1
ATOM 2186 C C . SER A 1 276 ? -4.906 -19.875 -16.469 1 79 276 SER A C 1
ATOM 2188 O O . SER A 1 276 ? -5.262 -20.953 -16 1 79 276 SER A O 1
ATOM 2190 N N . ALA A 1 277 ? -4.473 -19.781 -17.672 1 81.94 277 ALA A N 1
ATOM 2191 C CA . ALA A 1 277 ? -4.664 -20.859 -18.641 1 81.94 277 ALA A CA 1
ATOM 2192 C C . ALA A 1 277 ? -3.91 -22.109 -18.219 1 81.94 277 ALA A C 1
ATOM 2194 O O . ALA A 1 277 ? -4.484 -23.203 -18.172 1 81.94 277 ALA A O 1
ATOM 2195 N N . PRO A 1 278 ? -2.686 -21.969 -17.828 1 84.5 278 PRO A N 1
ATOM 2196 C CA . PRO A 1 278 ? -1.979 -23.188 -17.406 1 84.5 278 PRO A CA 1
ATOM 2197 C C . PRO A 1 278 ? -2.6 -23.812 -16.156 1 84.5 278 PRO A C 1
ATOM 2199 O O . PRO A 1 278 ? -2.609 -25.047 -16.016 1 84.5 278 PRO A O 1
ATOM 2202 N N . LEU A 1 279 ? -3.102 -23 -15.359 1 84.38 279 LEU A N 1
ATOM 2203 C CA . LEU A 1 279 ? -3.73 -23.516 -14.148 1 84.38 279 LEU A CA 1
ATOM 2204 C C . LEU A 1 279 ? -5.047 -24.203 -14.477 1 84.38 279 LEU A C 1
ATOM 2206 O O . LEU A 1 279 ? -5.395 -25.219 -13.852 1 84.38 279 LEU A O 1
ATOM 2210 N N . ILE A 1 280 ? -5.703 -23.656 -15.398 1 85.12 280 ILE A N 1
ATOM 2211 C CA . ILE A 1 280 ? -6.953 -24.266 -15.852 1 85.12 280 ILE A CA 1
ATOM 2212 C C . ILE A 1 280 ? -6.668 -25.641 -16.453 1 85.12 280 ILE A C 1
ATOM 2214 O O . ILE A 1 280 ? -7.379 -26.609 -16.172 1 85.12 280 ILE A O 1
ATOM 2218 N N . TRP A 1 281 ? -5.703 -25.703 -17.266 1 91.56 281 TRP A N 1
ATOM 2219 C CA . TRP A 1 281 ? -5.32 -26.984 -17.859 1 91.56 281 TRP A CA 1
ATOM 2220 C C . TRP A 1 281 ? -5.004 -28.016 -16.781 1 91.56 281 TRP A C 1
ATOM 2222 O O . TRP A 1 281 ? -5.473 -29.156 -16.859 1 91.56 281 TRP A O 1
ATOM 2232 N N . MET A 1 282 ? -4.277 -27.641 -15.773 1 88.81 282 MET A N 1
ATOM 2233 C CA . MET A 1 282 ? -3.895 -28.531 -14.695 1 88.81 282 MET A CA 1
ATOM 2234 C C . MET A 1 282 ? -5.125 -29.016 -13.93 1 88.81 282 MET A C 1
ATOM 2236 O O . MET A 1 282 ? -5.16 -30.156 -13.453 1 88.81 282 MET A O 1
ATOM 2240 N N . HIS A 1 283 ? -6.039 -28.188 -13.922 1 84.69 283 HIS A N 1
ATOM 2241 C CA . HIS A 1 283 ? -7.262 -28.5 -13.195 1 84.69 283 HIS A CA 1
ATOM 2242 C C . HIS A 1 283 ? -8.125 -29.484 -13.961 1 84.69 283 HIS A C 1
ATOM 2244 O O . HIS A 1 283 ? -8.695 -30.406 -13.375 1 84.69 283 HIS A O 1
ATOM 2250 N N . PHE A 1 284 ? -8.188 -29.391 -15.211 1 87.94 284 PHE A N 1
ATOM 2251 C CA . PHE A 1 284 ? -9.141 -30.156 -16.016 1 87.94 284 PHE A CA 1
ATOM 2252 C C . PHE A 1 284 ? -8.484 -31.406 -16.562 1 87.94 284 PHE A C 1
ATOM 2254 O O . PHE A 1 284 ? -9.18 -32.344 -16.969 1 87.94 284 PHE A O 1
ATOM 2261 N N . ALA A 1 285 ? -7.133 -31.422 -16.656 1 93.31 285 ALA A N 1
ATOM 2262 C CA . ALA A 1 285 ? -6.445 -32.594 -17.172 1 93.31 285 ALA A CA 1
ATOM 2263 C C . ALA A 1 285 ? -6.746 -33.844 -16.328 1 93.31 285 ALA A C 1
ATOM 2265 O O . ALA A 1 285 ? -6.816 -33.75 -15.102 1 93.31 285 ALA A O 1
ATOM 2266 N N . PRO A 1 286 ? -6.957 -34.938 -17 1 94.62 286 PRO A N 1
ATOM 2267 C CA . PRO A 1 286 ? -7.312 -36.156 -16.266 1 94.62 286 PRO A CA 1
ATOM 2268 C C . PRO A 1 286 ? -6.188 -36.656 -15.344 1 94.62 286 PRO A C 1
ATOM 2270 O O . PRO A 1 286 ? -5.012 -36.531 -15.703 1 94.62 286 PRO A O 1
ATOM 2273 N N . ASP A 1 287 ? -6.57 -37.281 -14.219 1 93.5 287 ASP A N 1
ATOM 2274 C CA . ASP A 1 287 ? -5.609 -37.844 -13.273 1 93.5 287 ASP A CA 1
ATOM 2275 C C . ASP A 1 287 ? -4.754 -38.938 -13.922 1 93.5 287 ASP A C 1
ATOM 2277 O O . ASP A 1 287 ? -3.562 -39.031 -13.625 1 93.5 287 ASP A O 1
ATOM 2281 N N . GLU A 1 288 ? -5.379 -39.625 -14.781 1 96 288 GLU A N 1
ATOM 2282 C CA . GLU A 1 288 ? -4.688 -40.719 -15.453 1 96 288 GLU A CA 1
ATOM 2283 C C . GLU A 1 288 ? -3.51 -40.188 -16.281 1 96 288 GLU A C 1
ATOM 2285 O O . GLU A 1 288 ? -2.488 -40.875 -16.391 1 96 288 GLU A O 1
ATOM 2290 N N . TYR A 1 289 ? -3.699 -39.094 -16.797 1 96.88 289 TYR A N 1
ATOM 2291 C CA . TYR A 1 289 ? -2.602 -38.5 -17.547 1 96.88 289 TYR A CA 1
ATOM 2292 C C . TYR A 1 289 ? -1.383 -38.281 -16.672 1 96.88 289 TYR A C 1
ATOM 2294 O O . TYR A 1 289 ? -0.254 -38.594 -17.062 1 96.88 289 TYR A O 1
ATOM 2302 N N . PHE A 1 290 ? -1.568 -37.75 -15.5 1 95.44 290 PHE A N 1
ATOM 2303 C CA . PHE A 1 290 ? -0.454 -37.406 -14.625 1 95.44 290 PHE A CA 1
ATOM 2304 C C . PHE A 1 290 ? 0.233 -38.656 -14.102 1 95.44 290 PHE A C 1
ATOM 2306 O O . PHE A 1 290 ? 1.441 -38.656 -13.859 1 95.44 290 PHE A O 1
ATOM 2313 N N . VAL A 1 291 ? -0.559 -39.688 -14.016 1 94.88 291 VAL A N 1
ATOM 2314 C CA . VAL A 1 291 ? 0.052 -40.969 -13.68 1 94.88 291 VAL A CA 1
ATOM 2315 C C . VAL A 1 291 ? 1.03 -41.375 -14.773 1 94.88 291 VAL A C 1
ATOM 2317 O O . VAL A 1 291 ? 2.154 -41.812 -14.492 1 94.88 291 VAL A O 1
ATOM 2320 N N . ARG A 1 292 ? 0.641 -41.219 -16.062 1 96.38 292 ARG A N 1
ATOM 2321 C CA . ARG A 1 292 ? 1.498 -41.562 -17.188 1 96.38 292 ARG A CA 1
ATOM 2322 C C . ARG A 1 292 ? 2.711 -40.656 -17.25 1 96.38 292 ARG A C 1
ATOM 2324 O O . ARG A 1 292 ? 3.793 -41.062 -17.672 1 96.38 292 ARG A O 1
ATOM 2331 N N . LEU A 1 293 ? 2.494 -39.438 -16.844 1 96.44 293 LEU A N 1
ATOM 2332 C CA . LEU A 1 293 ? 3.6 -38.469 -16.812 1 96.44 293 LEU A CA 1
ATOM 2333 C C . LEU A 1 293 ? 4.645 -38.906 -15.781 1 96.44 293 LEU A C 1
ATOM 2335 O O . LEU A 1 293 ? 5.844 -38.875 -16.062 1 96.44 293 LEU A O 1
ATOM 2339 N N . HIS A 1 294 ? 4.164 -39.312 -14.672 1 92.69 294 HIS A N 1
ATOM 2340 C CA . HIS A 1 294 ? 5.062 -39.75 -13.609 1 92.69 294 HIS A CA 1
ATOM 2341 C C . HIS A 1 294 ? 5.797 -41.031 -14 1 92.69 294 HIS A C 1
ATOM 2343 O O . HIS A 1 294 ? 6.922 -41.281 -13.555 1 92.69 294 HIS A O 1
ATOM 2349 N N . GLN A 1 295 ? 5.145 -41.812 -14.812 1 93.81 295 GLN A N 1
ATOM 2350 C CA . GLN A 1 295 ? 5.77 -43.031 -15.312 1 93.81 295 GLN A CA 1
ATOM 2351 C C . GLN A 1 295 ? 6.738 -42.75 -16.453 1 93.81 295 GLN A C 1
ATOM 2353 O O . GLN A 1 295 ? 7.418 -43.625 -16.953 1 93.81 295 GLN A O 1
ATOM 2358 N N . ARG A 1 296 ? 6.801 -41.531 -16.875 1 95.06 296 ARG A N 1
ATOM 2359 C CA . ARG A 1 296 ? 7.695 -41.031 -17.922 1 95.06 296 ARG A CA 1
ATOM 2360 C C . ARG A 1 296 ? 7.395 -41.688 -19.266 1 95.06 296 ARG A C 1
ATOM 2362 O O . ARG A 1 296 ? 8.312 -42.062 -20 1 95.06 296 ARG A O 1
ATOM 2369 N N . GLN A 1 297 ? 6.074 -41.906 -19.484 1 95.75 297 GLN A N 1
ATOM 2370 C CA . GLN A 1 297 ? 5.68 -42.406 -20.797 1 95.75 297 GLN A CA 1
ATOM 2371 C C . GLN A 1 297 ? 5.926 -41.344 -21.875 1 95.75 297 GLN A C 1
ATOM 2373 O O . GLN A 1 297 ? 5.586 -40.156 -21.688 1 95.75 297 GLN A O 1
ATOM 2378 N N . PRO A 1 298 ? 6.484 -41.688 -22.969 1 96.06 298 PRO A N 1
ATOM 2379 C CA . PRO A 1 298 ? 6.906 -40.719 -23.984 1 96.06 298 PRO A CA 1
ATOM 2380 C C . PRO A 1 298 ? 5.762 -39.812 -24.438 1 96.06 298 PRO A C 1
ATOM 2382 O O . PRO A 1 298 ? 5.918 -38.594 -24.5 1 96.06 298 PRO A O 1
ATOM 2385 N N . PRO A 1 299 ? 4.523 -40.344 -24.75 1 96.81 299 PRO A N 1
ATOM 2386 C CA . PRO A 1 299 ? 3.449 -39.438 -25.172 1 96.81 299 PRO A CA 1
ATOM 2387 C C . PRO A 1 299 ? 3.096 -38.406 -24.094 1 96.81 299 PRO A C 1
ATOM 2389 O O . PRO A 1 299 ? 2.822 -37.25 -24.406 1 96.81 299 PRO A O 1
ATOM 2392 N N . ALA A 1 300 ? 3.09 -38.844 -22.875 1 97.56 300 ALA A N 1
ATOM 2393 C CA . ALA A 1 300 ? 2.779 -37.938 -21.766 1 97.56 300 ALA A CA 1
ATOM 2394 C C . ALA A 1 300 ? 3.844 -36.844 -21.625 1 97.56 300 ALA A C 1
ATOM 2396 O O . ALA A 1 300 ? 3.52 -35.688 -21.406 1 97.56 300 ALA A O 1
ATOM 2397 N N . LEU A 1 301 ? 5.09 -37.219 -21.781 1 98 301 LEU A N 1
ATOM 2398 C CA . LEU A 1 301 ? 6.199 -36.25 -21.688 1 98 301 LEU A CA 1
ATOM 2399 C C . LEU A 1 301 ? 6.125 -35.25 -22.828 1 98 301 LEU A C 1
ATOM 2401 O O . LEU A 1 301 ? 6.387 -34.062 -22.609 1 98 301 LEU A O 1
ATOM 2405 N N . LEU A 1 302 ? 5.785 -35.75 -23.953 1 97.75 302 LEU A N 1
ATOM 2406 C CA . LEU A 1 302 ? 5.684 -34.844 -25.094 1 97.75 302 LEU A CA 1
ATOM 2407 C C . LEU A 1 302 ? 4.594 -33.812 -24.875 1 97.75 302 LEU A C 1
ATOM 2409 O O . LEU A 1 302 ? 4.816 -32.594 -25.094 1 97.75 302 LEU A O 1
ATOM 2413 N N . ILE A 1 303 ? 3.4 -34.219 -24.422 1 98.06 303 ILE A N 1
ATOM 2414 C CA . ILE A 1 303 ? 2.324 -33.25 -24.125 1 98.06 303 ILE A CA 1
ATOM 2415 C C . ILE A 1 303 ? 2.795 -32.25 -23.078 1 98.06 303 ILE A C 1
ATOM 2417 O O . ILE A 1 303 ? 2.516 -31.062 -23.188 1 98.06 303 ILE A O 1
ATOM 2421 N N . PHE A 1 304 ? 3.541 -32.719 -22.109 1 98.06 304 PHE A N 1
ATOM 2422 C CA . PHE A 1 304 ? 4.023 -31.875 -21.031 1 98.06 304 PHE A CA 1
ATOM 2423 C C . PHE A 1 304 ? 5.027 -30.859 -21.547 1 98.06 304 PHE A C 1
ATOM 2425 O O . PHE A 1 304 ? 5.102 -29.734 -21.047 1 98.06 304 PHE A O 1
ATOM 2432 N N . ALA A 1 305 ? 5.812 -31.25 -22.516 1 97.94 305 ALA A N 1
ATOM 2433 C CA . ALA A 1 305 ? 6.723 -30.297 -23.156 1 97.94 305 ALA A CA 1
ATOM 2434 C C . ALA A 1 305 ? 5.949 -29.172 -23.828 1 97.94 305 ALA A C 1
ATOM 2436 O O . ALA A 1 305 ? 6.355 -28.016 -23.781 1 97.94 305 ALA A O 1
ATOM 2437 N N . TYR A 1 306 ? 4.883 -29.516 -24.5 1 97.5 306 TYR A N 1
ATOM 2438 C CA . TYR A 1 306 ? 4.051 -28.5 -25.125 1 97.5 306 TYR A CA 1
ATOM 2439 C C . TYR A 1 306 ? 3.385 -27.609 -24.078 1 97.5 306 TYR A C 1
ATOM 2441 O O . TYR A 1 306 ? 3.24 -26.391 -24.281 1 97.5 306 TYR A O 1
ATOM 2449 N N . PHE A 1 307 ? 2.996 -28.234 -23 1 96.62 307 PHE A N 1
ATOM 2450 C CA . PHE A 1 307 ? 2.523 -27.453 -21.859 1 96.62 307 PHE A CA 1
ATOM 2451 C C . PHE A 1 307 ? 3.594 -26.469 -21.391 1 96.62 307 PHE A C 1
ATOM 2453 O O . PHE A 1 307 ? 3.305 -25.297 -21.141 1 96.62 307 PHE A O 1
ATOM 2460 N N . GLY A 1 308 ? 4.785 -26.969 -21.266 1 96.38 308 GLY A N 1
ATOM 2461 C CA . GLY A 1 308 ? 5.898 -26.109 -20.906 1 96.38 308 GLY A CA 1
ATOM 2462 C C . GLY A 1 308 ? 6.09 -24.938 -21.844 1 96.38 308 GLY A C 1
ATOM 2463 O O . GLY A 1 308 ? 6.426 -23.828 -21.422 1 96.38 308 GLY A O 1
ATOM 2464 N N . SER A 1 309 ? 5.879 -25.156 -23.094 1 95.25 309 SER A N 1
ATOM 2465 C CA . SER A 1 309 ? 5.992 -24.094 -24.078 1 95.25 309 SER A CA 1
ATOM 2466 C C . SER A 1 309 ? 4.957 -23 -23.844 1 95.25 309 SER A C 1
ATOM 2468 O O . SER A 1 309 ? 5.281 -21.812 -23.859 1 95.25 309 SER A O 1
ATOM 2470 N N . LEU A 1 310 ? 3.764 -23.422 -23.578 1 92 310 LEU A N 1
ATOM 2471 C CA . LEU A 1 310 ? 2.727 -22.453 -23.266 1 92 310 LEU A CA 1
ATOM 2472 C C . LEU A 1 310 ? 3.035 -21.719 -21.969 1 92 310 LEU A C 1
ATOM 2474 O O . LEU A 1 310 ? 2.811 -20.516 -21.844 1 92 310 LEU A O 1
ATOM 2478 N N . PHE A 1 311 ? 3.543 -22.5 -21.078 1 92.5 311 PHE A N 1
ATOM 2479 C CA . PHE A 1 311 ? 3.912 -21.953 -19.781 1 92.5 311 PHE A CA 1
ATOM 2480 C C . PHE A 1 311 ? 5.016 -20.922 -19.922 1 92.5 311 PHE A C 1
ATOM 2482 O O . PHE A 1 311 ? 5.086 -19.969 -19.125 1 92.5 311 PHE A O 1
ATOM 2489 N N . HIS A 1 312 ? 5.809 -21.016 -20.891 1 93.56 312 HIS A N 1
ATOM 2490 C CA . HIS A 1 312 ? 6.918 -20.094 -21.141 1 93.56 312 HIS A CA 1
ATOM 2491 C C . HIS A 1 312 ? 6.418 -18.703 -21.5 1 93.56 312 HIS A C 1
ATOM 2493 O O . HIS A 1 312 ? 7.137 -17.719 -21.312 1 93.56 312 HIS A O 1
ATOM 2499 N N . CYS A 1 313 ? 5.215 -18.641 -21.984 1 89.5 313 CYS A N 1
ATOM 2500 C CA . CYS A 1 313 ? 4.617 -17.359 -22.281 1 89.5 313 CYS A CA 1
ATOM 2501 C C . CYS A 1 313 ? 4.418 -16.531 -21.016 1 89.5 313 CYS A C 1
ATOM 2503 O O . CYS A 1 313 ? 4.246 -15.312 -21.078 1 89.5 313 CYS A O 1
ATOM 2505 N N . LEU A 1 314 ? 4.477 -17.156 -19.922 1 89.81 314 LEU A N 1
ATOM 2506 C CA . LEU A 1 314 ? 4.238 -16.484 -18.656 1 89.81 314 LEU A CA 1
ATOM 2507 C C . LEU A 1 314 ? 5.551 -16.188 -17.922 1 89.81 314 LEU A C 1
ATOM 2509 O O . LEU A 1 314 ? 5.559 -15.93 -16.719 1 89.81 314 LEU A O 1
ATOM 2513 N N . ASP A 1 315 ? 6.613 -16.156 -18.656 1 91.31 315 ASP A N 1
ATOM 2514 C CA . ASP A 1 315 ? 7.945 -16 -18.078 1 91.31 315 ASP A CA 1
ATOM 2515 C C . ASP A 1 315 ? 8.133 -14.602 -17.5 1 91.31 315 ASP A C 1
ATOM 2517 O O . ASP A 1 315 ? 9.078 -14.359 -16.75 1 91.31 315 ASP A O 1
ATOM 2521 N N . GLY A 1 316 ? 7.254 -13.734 -17.766 1 88.38 316 GLY A N 1
ATOM 2522 C CA . GLY A 1 316 ? 7.328 -12.383 -17.25 1 88.38 316 GLY A CA 1
ATOM 2523 C C . GLY A 1 316 ? 6.906 -12.289 -15.789 1 88.38 316 GLY A C 1
ATOM 2524 O O . GLY A 1 316 ? 7.227 -11.305 -15.109 1 88.38 316 GLY A O 1
ATOM 2525 N N . TYR A 1 317 ? 6.242 -13.219 -15.297 1 91.12 317 TYR A N 1
ATOM 2526 C CA . TYR A 1 317 ? 5.863 -13.281 -13.891 1 91.12 317 TYR A CA 1
ATOM 2527 C C . TYR A 1 317 ? 6.949 -13.961 -13.062 1 91.12 317 TYR A C 1
ATOM 2529 O O . TYR A 1 317 ? 7.426 -15.039 -13.414 1 91.12 317 TYR A O 1
ATOM 2537 N N . TRP A 1 318 ? 7.281 -13.32 -11.938 1 92.81 318 TRP A N 1
ATOM 2538 C CA . TRP A 1 318 ? 8.469 -13.75 -11.195 1 92.81 318 TRP A CA 1
ATOM 2539 C C . TRP A 1 318 ? 8.312 -15.18 -10.703 1 92.81 318 TRP A C 1
ATOM 2541 O O . TRP A 1 318 ? 9.297 -15.93 -10.633 1 92.81 318 TRP A O 1
ATOM 2551 N N . PHE A 1 319 ? 7.09 -15.664 -10.398 1 92.69 319 PHE A N 1
ATOM 2552 C CA . PHE A 1 319 ? 6.922 -17 -9.836 1 92.69 319 PHE A CA 1
ATOM 2553 C C . PHE A 1 319 ? 6.777 -18.031 -10.945 1 92.69 319 PHE A C 1
ATOM 2555 O O . PHE A 1 319 ? 6.82 -19.234 -10.68 1 92.69 319 PHE A O 1
ATOM 2562 N N . PHE A 1 320 ? 6.641 -17.609 -12.203 1 91.81 320 PHE A N 1
ATOM 2563 C CA . PHE A 1 320 ? 6.562 -18.516 -13.336 1 91.81 320 PHE A CA 1
ATOM 2564 C C . PHE A 1 320 ? 7.879 -18.531 -14.102 1 91.81 320 PHE A C 1
ATOM 2566 O O . PHE A 1 320 ? 8.07 -19.359 -15 1 91.81 320 PHE A O 1
ATOM 25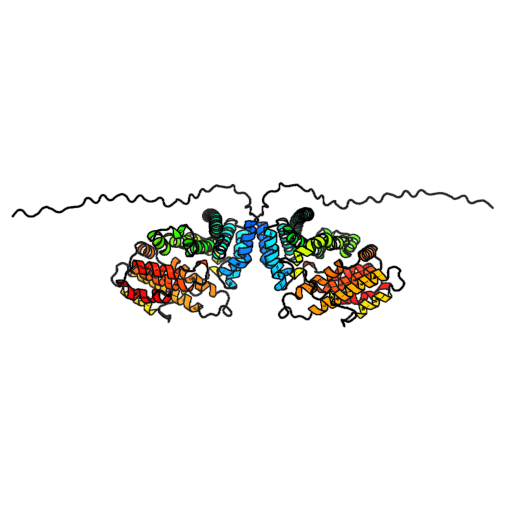73 N N . GLU A 1 321 ? 8.742 -17.75 -13.727 1 91.94 321 GLU A N 1
ATOM 2574 C CA . GLU A 1 321 ? 9.984 -17.562 -14.469 1 91.94 321 GLU A CA 1
ATOM 2575 C C . GLU A 1 321 ? 10.797 -18.844 -14.547 1 91.94 321 GLU A C 1
ATOM 2577 O O . GLU A 1 321 ? 11.047 -19.484 -13.523 1 91.94 321 GLU A O 1
ATOM 2582 N N . GLY A 1 322 ? 11.086 -19.219 -15.781 1 90.81 322 GLY A N 1
ATOM 2583 C CA . GLY A 1 322 ? 12.008 -20.328 -16 1 90.81 322 GLY A CA 1
ATOM 2584 C C . GLY A 1 322 ? 11.32 -21.672 -16.094 1 90.81 322 GLY A C 1
ATOM 2585 O O . GLY A 1 322 ? 11.914 -22.656 -16.547 1 90.81 322 GLY A O 1
ATOM 2586 N N . TRP A 1 323 ? 10.109 -21.781 -15.664 1 92.12 323 TRP A N 1
ATOM 2587 C CA . TRP A 1 323 ? 9.398 -23.062 -15.625 1 92.12 323 TRP A CA 1
ATOM 2588 C C . TRP A 1 323 ? 9.273 -23.656 -17.016 1 92.12 323 TRP A C 1
ATOM 2590 O O . TRP A 1 323 ? 9.625 -24.812 -17.234 1 92.12 323 TRP A O 1
ATOM 2600 N N . GLY A 1 324 ? 8.781 -22.828 -17.969 1 94.06 324 GLY A N 1
ATOM 2601 C CA . GLY A 1 324 ? 8.57 -23.328 -19.328 1 94.06 324 GLY A CA 1
ATOM 2602 C C . GLY A 1 324 ? 9.82 -23.922 -19.938 1 94.06 324 GLY A C 1
ATOM 2603 O O . GLY A 1 324 ? 9.805 -25.062 -20.406 1 94.06 324 GLY A O 1
ATOM 2604 N N . ARG A 1 325 ? 10.867 -23.219 -19.875 1 94.62 325 ARG A N 1
ATOM 2605 C CA . ARG A 1 325 ? 12.133 -23.672 -20.453 1 94.62 325 ARG A CA 1
ATOM 2606 C C . ARG A 1 325 ? 12.648 -24.906 -19.734 1 94.62 325 ARG A C 1
ATOM 2608 O O . ARG A 1 325 ? 13.156 -25.828 -20.375 1 94.62 325 ARG A O 1
ATOM 2615 N N . SER A 1 326 ? 12.531 -24.984 -18.422 1 93.62 326 SER A N 1
ATOM 2616 C CA . SER A 1 326 ? 12.992 -26.125 -17.641 1 93.62 326 SER A CA 1
ATOM 2617 C C . SER A 1 326 ? 12.211 -27.391 -17.984 1 93.62 326 SER A C 1
ATOM 2619 O O . SER A 1 326 ? 12.789 -28.469 -18.062 1 93.62 326 SER A O 1
ATOM 2621 N N . ILE A 1 327 ? 10.945 -27.219 -18.141 1 95.5 327 ILE A N 1
ATOM 2622 C CA . ILE A 1 327 ? 10.102 -28.359 -18.453 1 95.5 327 ILE A CA 1
ATOM 2623 C C . ILE A 1 327 ? 10.516 -28.938 -19.812 1 95.5 327 ILE A C 1
ATOM 2625 O O . ILE A 1 327 ? 10.758 -30.141 -19.938 1 95.5 327 ILE A O 1
ATOM 2629 N N . VAL A 1 328 ? 10.633 -28.078 -20.828 1 96.88 328 VAL A N 1
ATOM 2630 C CA . VAL A 1 328 ? 10.992 -28.516 -22.156 1 96.88 328 VAL A CA 1
ATOM 2631 C C . VAL A 1 328 ? 12.398 -29.125 -22.141 1 96.88 328 VAL A C 1
ATOM 2633 O O . VAL A 1 328 ? 12.633 -30.172 -22.75 1 96.88 328 VAL A O 1
ATOM 2636 N N . GLY A 1 329 ? 13.258 -28.5 -21.422 1 94.75 329 GLY A N 1
ATOM 2637 C CA . GLY A 1 329 ? 14.617 -29.016 -21.312 1 94.75 329 GLY A CA 1
ATOM 2638 C C . GLY A 1 329 ? 14.695 -30.391 -20.703 1 94.75 329 GLY A C 1
ATOM 2639 O O . GLY A 1 329 ? 15.383 -31.266 -21.234 1 94.75 329 GLY A O 1
ATOM 2640 N N . VAL A 1 330 ? 14.008 -30.594 -19.625 1 94.31 330 VAL A N 1
ATOM 2641 C CA . VAL A 1 330 ? 14.023 -31.875 -18.922 1 94.31 330 VAL A CA 1
ATOM 2642 C C . VAL A 1 330 ? 13.398 -32.969 -19.812 1 94.31 330 VAL A C 1
ATOM 2644 O O . VAL A 1 330 ? 13.898 -34.094 -19.859 1 94.31 330 VAL A O 1
ATOM 2647 N N . VAL A 1 331 ? 12.297 -32.656 -20.484 1 96.56 331 VAL A N 1
ATOM 2648 C CA . VAL A 1 331 ? 11.641 -33.594 -21.359 1 96.56 331 VAL A CA 1
ATOM 2649 C C . VAL A 1 331 ? 12.562 -33.969 -22.516 1 96.56 331 VAL A C 1
ATOM 2651 O O . VAL A 1 331 ? 12.664 -35.156 -22.891 1 96.56 331 VAL A O 1
ATOM 2654 N N . ASP A 1 332 ? 13.234 -33 -23.031 1 95.69 332 ASP A N 1
ATOM 2655 C CA . ASP A 1 332 ? 14.195 -33.25 -24.109 1 95.69 332 ASP A CA 1
ATOM 2656 C C . ASP A 1 332 ? 15.305 -34.188 -23.656 1 95.69 332 ASP A C 1
ATOM 2658 O O . ASP A 1 332 ? 15.719 -35.062 -24.406 1 95.69 332 ASP A O 1
ATOM 2662 N N . GLU A 1 333 ? 15.719 -34 -22.469 1 93.44 333 GLU A N 1
ATOM 2663 C CA . GLU A 1 333 ? 16.766 -34.844 -21.906 1 93.44 333 GLU A CA 1
ATOM 2664 C C . GLU A 1 333 ? 16.266 -36.281 -21.688 1 93.44 333 GLU A C 1
ATOM 2666 O O . GLU A 1 333 ? 17.016 -37.219 -21.906 1 93.44 333 GLU A O 1
ATOM 2671 N N . LEU A 1 334 ? 15.047 -36.438 -21.344 1 94.88 334 LEU A N 1
ATOM 2672 C CA . LEU A 1 334 ? 14.484 -37.719 -21 1 94.88 334 LEU A CA 1
ATOM 2673 C C . LEU A 1 334 ? 14.156 -38.531 -22.25 1 94.88 334 LEU A C 1
ATOM 2675 O O . LEU A 1 334 ? 14.32 -39.75 -22.281 1 94.88 334 LEU A O 1
ATOM 2679 N N . LEU A 1 335 ? 13.5 -38 -23.438 1 93.25 335 LEU A N 1
ATOM 2680 C CA . LEU A 1 335 ? 12.953 -38.688 -24.594 1 93.25 335 LEU A CA 1
ATOM 2681 C C . LEU A 1 335 ? 14.047 -38.969 -25.625 1 93.25 335 LEU A C 1
ATOM 2683 O O . LEU A 1 335 ? 13.922 -39.906 -26.422 1 93.25 335 LEU A O 1
ATOM 2687 N N . GLY A 1 336 ? 15.266 -38.688 -25.578 1 86.88 336 GLY A N 1
ATOM 2688 C CA . GLY A 1 336 ? 16.328 -38.969 -26.531 1 86.88 336 GLY A CA 1
ATOM 2689 C C . GLY A 1 336 ? 16.031 -38.469 -27.922 1 86.88 336 GLY A C 1
ATOM 2690 O O . GLY A 1 336 ? 14.969 -37.875 -28.172 1 86.88 336 GLY A O 1
ATOM 2691 N N . ASP A 1 337 ? 16.703 -38.844 -28.969 1 90.56 337 ASP A N 1
ATOM 2692 C CA . ASP A 1 337 ? 16.75 -38.281 -30.312 1 90.56 337 ASP A CA 1
ATOM 2693 C C . ASP A 1 337 ? 15.57 -38.75 -31.156 1 90.56 337 ASP A C 1
ATOM 2695 O O . ASP A 1 337 ? 15.109 -38.062 -32.062 1 90.56 337 ASP A O 1
ATOM 2699 N N . TYR A 1 338 ? 15.047 -39.969 -30.875 1 93.06 338 TYR A N 1
ATOM 2700 C CA . TYR A 1 338 ? 13.945 -40.531 -31.656 1 93.06 338 TYR A CA 1
ATOM 2701 C C . TYR A 1 338 ? 12.75 -39.594 -31.672 1 93.06 338 TYR A C 1
ATOM 2703 O O . TYR A 1 338 ? 12.047 -39.469 -32.688 1 93.06 338 TYR A O 1
ATOM 2711 N N . TRP A 1 339 ? 12.531 -38.906 -30.641 1 93.75 339 TRP A N 1
ATOM 2712 C CA . TRP A 1 339 ? 11.344 -38.062 -30.469 1 93.75 339 TRP A CA 1
ATOM 2713 C C . TRP A 1 339 ? 11.625 -36.656 -30.922 1 93.75 339 TRP A C 1
ATOM 2715 O O . TRP A 1 339 ? 10.773 -35.75 -30.781 1 93.75 339 TRP A O 1
ATOM 2725 N N . GLY A 1 340 ? 12.711 -36.312 -31.469 1 92.62 340 GLY A N 1
ATOM 2726 C CA . GLY A 1 340 ? 13.195 -35 -31.859 1 92.62 340 GLY A CA 1
ATOM 2727 C C . GLY A 1 340 ? 12.219 -34.25 -32.75 1 92.62 340 GLY A C 1
ATOM 2728 O O . GLY A 1 340 ? 11.922 -33.094 -32.5 1 92.62 340 GLY A O 1
ATOM 2729 N N . PRO A 1 341 ? 11.727 -34.906 -33.719 1 93.56 341 PRO A N 1
ATOM 2730 C CA . PRO A 1 341 ? 10.812 -34.219 -34.656 1 93.56 341 PRO A CA 1
ATOM 2731 C C . PRO A 1 341 ? 9.594 -33.625 -33.938 1 93.56 341 PRO A C 1
ATOM 2733 O O . PRO A 1 341 ? 9.102 -32.562 -34.312 1 93.56 341 PRO A O 1
ATOM 2736 N N . TRP A 1 342 ? 9.117 -34.312 -32.906 1 95.38 342 TRP A N 1
ATOM 2737 C CA . TRP A 1 342 ? 7.938 -33.875 -32.156 1 95.38 342 TRP A CA 1
ATOM 2738 C C . TRP A 1 342 ? 8.32 -32.844 -31.109 1 95.38 342 TRP A C 1
ATOM 2740 O O . TRP A 1 342 ? 7.465 -32.094 -30.594 1 95.38 342 TRP A O 1
ATOM 2750 N N . LEU A 1 343 ? 9.57 -32.688 -30.797 1 96.19 343 LEU A N 1
ATOM 2751 C CA . LEU A 1 343 ? 10.016 -31.766 -29.766 1 96.19 343 LEU A CA 1
ATOM 2752 C C . LEU A 1 343 ? 10.594 -30.5 -30.391 1 96.19 343 LEU A C 1
ATOM 2754 O O . LEU A 1 343 ? 10.945 -29.547 -29.688 1 96.19 343 LEU A O 1
ATOM 2758 N N . GLU A 1 344 ? 10.641 -30.453 -31.656 1 95 344 GLU A N 1
ATOM 2759 C CA . GLU A 1 344 ? 11.258 -29.328 -32.344 1 95 344 GLU A CA 1
ATOM 2760 C C . GLU A 1 344 ? 10.547 -28.016 -32.031 1 95 344 GLU A C 1
ATOM 2762 O O . GLU A 1 344 ? 11.195 -27.016 -31.703 1 95 344 GLU A O 1
ATOM 2767 N N . TRP A 1 345 ? 9.25 -28.031 -32.125 1 95.25 345 TRP A N 1
ATOM 2768 C CA . TRP A 1 345 ? 8.492 -26.812 -31.875 1 95.25 345 TRP A CA 1
ATOM 2769 C C . TRP A 1 345 ? 8.656 -26.328 -30.438 1 95.25 345 TRP A C 1
ATOM 2771 O O . TRP A 1 345 ? 8.969 -25.156 -30.203 1 95.25 345 TRP A O 1
ATOM 2781 N N . PRO A 1 346 ? 8.43 -27.203 -29.422 1 96.88 346 PRO A N 1
ATOM 2782 C CA . PRO A 1 346 ? 8.633 -26.75 -28.047 1 96.88 346 PRO A CA 1
ATOM 2783 C C . PRO A 1 346 ? 10.039 -26.203 -27.812 1 96.88 346 PRO A C 1
ATOM 2785 O O . PRO A 1 346 ? 10.203 -25.188 -27.125 1 96.88 346 PRO A O 1
ATOM 2788 N N . LYS A 1 347 ? 11.039 -26.859 -28.328 1 96.62 347 LYS A N 1
ATOM 2789 C CA . LYS A 1 347 ? 12.422 -26.422 -28.156 1 96.62 347 LYS A CA 1
ATOM 2790 C C . LYS A 1 347 ? 12.656 -25.047 -28.781 1 96.62 347 LYS A C 1
ATOM 2792 O O . LYS A 1 347 ? 13.266 -24.172 -28.156 1 96.62 347 LYS A O 1
ATOM 2797 N N . GLN A 1 348 ? 12.172 -24.859 -29.922 1 95.19 348 GLN A N 1
ATOM 2798 C CA . GLN A 1 348 ? 12.305 -23.578 -30.609 1 95.19 348 GLN A CA 1
ATOM 2799 C C . GLN A 1 348 ? 11.531 -22.484 -29.875 1 95.19 348 GLN A C 1
ATOM 2801 O O . GLN A 1 348 ? 12.008 -21.359 -29.766 1 95.19 348 GLN A O 1
ATOM 2806 N N . PHE A 1 349 ? 10.398 -22.875 -29.438 1 93.5 349 PHE A N 1
ATOM 2807 C CA . PHE A 1 349 ? 9.508 -21.922 -28.781 1 93.5 349 PHE A CA 1
ATOM 2808 C C . PHE A 1 349 ? 10.141 -21.344 -27.531 1 93.5 349 PHE A C 1
ATOM 2810 O O . PHE A 1 349 ? 9.961 -20.156 -27.219 1 93.5 349 PHE A O 1
ATOM 2817 N N . VAL A 1 350 ? 10.844 -22.125 -26.781 1 95.19 350 VAL A N 1
ATOM 2818 C CA . VAL A 1 350 ? 11.422 -21.672 -25.516 1 95.19 350 VAL A CA 1
ATOM 2819 C C . VAL A 1 350 ? 12.867 -21.234 -25.734 1 95.19 350 VAL A C 1
ATOM 2821 O O . VAL A 1 350 ? 13.562 -20.859 -24.797 1 95.19 350 VAL A O 1
ATOM 2824 N N . GLY A 1 351 ? 13.414 -21.391 -26.938 1 92.88 351 GLY A N 1
ATOM 2825 C CA . GLY A 1 351 ? 14.75 -20.953 -27.297 1 92.88 351 GLY A CA 1
ATOM 2826 C C . GLY A 1 351 ? 15.82 -22 -27.047 1 92.88 351 GLY A C 1
ATOM 2827 O O . GLY A 1 351 ? 16.969 -21.656 -26.734 1 92.88 351 GLY A O 1
ATOM 2828 N N . LEU A 1 352 ? 15.391 -23.172 -27.016 1 89.81 352 LEU A N 1
ATOM 2829 C CA . LEU A 1 352 ? 16.359 -24.25 -26.875 1 89.81 352 LEU A CA 1
ATOM 2830 C C . LEU A 1 352 ? 16.828 -24.75 -28.25 1 89.81 352 LEU A C 1
ATOM 2832 O O . LEU A 1 352 ? 16.078 -24.703 -29.219 1 89.81 352 LEU A O 1
ATOM 2836 N N . ARG A 1 353 ? 18.172 -24.953 -28.422 1 79.25 353 ARG A N 1
ATOM 2837 C CA . ARG A 1 353 ? 18.719 -25.469 -29.672 1 79.25 353 ARG A CA 1
ATOM 2838 C C . ARG A 1 353 ? 18.828 -27 -29.625 1 79.25 353 ARG A C 1
ATOM 2840 O O . ARG A 1 353 ? 19.031 -27.578 -28.562 1 79.25 353 ARG A O 1
ATOM 2847 N N . MET B 1 1 ? -18.125 71.938 61.25 1 25.34 1 MET B N 1
ATOM 2848 C CA . MET B 1 1 ? -18.375 71.312 59.969 1 25.34 1 MET B CA 1
ATOM 2849 C C . MET B 1 1 ? -17.547 70.062 59.812 1 25.34 1 MET B C 1
ATOM 2851 O O . MET B 1 1 ? -16.312 70.125 59.812 1 25.34 1 MET B O 1
ATOM 2855 N N . GLU B 1 2 ? -18 68.812 60.281 1 25.73 2 GLU B N 1
ATOM 2856 C CA . GLU B 1 2 ? -17.562 67.625 60.906 1 25.73 2 GLU B CA 1
ATOM 2857 C C . GLU B 1 2 ? -16.969 66.625 59.875 1 25.73 2 GLU B C 1
ATOM 2859 O O . GLU B 1 2 ? -17.375 66.625 58.688 1 25.73 2 GLU B O 1
ATOM 2864 N N . PRO B 1 3 ? -15.688 66.062 60.094 1 28.83 3 PRO B N 1
ATOM 2865 C CA . PRO B 1 3 ? -14.664 65.25 59.5 1 28.83 3 PRO B CA 1
ATOM 2866 C C . PRO B 1 3 ? -15.18 63.844 59.125 1 28.83 3 PRO B C 1
ATOM 2868 O O . PRO B 1 3 ? -15.594 63.094 60 1 28.83 3 PRO B O 1
ATOM 2871 N N . PHE B 1 4 ? -16.109 63.812 58.062 1 25.05 4 PHE B N 1
ATOM 2872 C CA . PHE B 1 4 ? -16.859 62.594 57.781 1 25.05 4 PHE B CA 1
ATOM 2873 C C . PHE B 1 4 ? -15.93 61.406 57.594 1 25.05 4 PHE B C 1
ATOM 2875 O O . PHE B 1 4 ? -15.008 61.438 56.75 1 25.05 4 PHE B O 1
ATOM 2882 N N . ASN B 1 5 ? -15.672 60.594 58.594 1 22.05 5 ASN B N 1
ATOM 2883 C CA . ASN B 1 5 ? -14.789 59.5 58.969 1 22.05 5 ASN B CA 1
ATOM 2884 C C . ASN B 1 5 ? -15.047 58.25 58.156 1 22.05 5 ASN B C 1
ATOM 2886 O O . ASN B 1 5 ? -14.641 57.156 58.562 1 22.05 5 ASN B O 1
ATOM 2890 N N . ASP B 1 6 ? -15.898 58.281 57.125 1 22.98 6 ASP B N 1
ATOM 2891 C CA . ASP B 1 6 ? -16.641 57.062 56.844 1 22.98 6 ASP B CA 1
ATOM 2892 C C . ASP B 1 6 ? -15.734 55.969 56.25 1 22.98 6 ASP B C 1
ATOM 2894 O O . ASP B 1 6 ? -15.508 55.969 55.031 1 22.98 6 ASP B O 1
ATOM 2898 N N . ASN B 1 7 ? -14.594 55.594 56.844 1 21.55 7 ASN B N 1
ATOM 2899 C CA . ASN B 1 7 ? -13.523 54.844 56.219 1 21.55 7 ASN B CA 1
ATOM 2900 C C . ASN B 1 7 ? -13.922 53.375 55.969 1 21.55 7 ASN B C 1
ATOM 2902 O O . ASN B 1 7 ? -13.07 52.531 55.75 1 21.55 7 ASN B O 1
ATOM 2906 N N . ASP B 1 8 ? -15.156 53.031 55.969 1 20.81 8 ASP B N 1
ATOM 2907 C CA . ASP B 1 8 ? -15.312 51.594 56.281 1 20.81 8 ASP B CA 1
ATOM 2908 C C . ASP B 1 8 ? -14.75 50.719 55.188 1 20.81 8 ASP B C 1
ATOM 2910 O O . ASP B 1 8 ? -15.164 50.844 54.031 1 20.81 8 ASP B O 1
ATOM 2914 N N . LYS B 1 9 ? -13.555 50.156 55.344 1 23.8 9 LYS B N 1
ATOM 2915 C CA . LYS B 1 9 ? -12.617 49.312 54.594 1 23.8 9 LYS B CA 1
ATOM 2916 C C . LYS B 1 9 ? -13.242 47.969 54.25 1 23.8 9 LYS B C 1
ATOM 2918 O O . LYS B 1 9 ? -13.336 47.094 55.094 1 23.8 9 LYS B O 1
ATOM 2923 N N . GLY B 1 10 ? -14.539 47.969 53.656 1 19.94 10 GLY B N 1
ATOM 2924 C CA . GLY B 1 10 ? -15.148 46.656 53.5 1 19.94 10 GLY B CA 1
ATOM 2925 C C . GLY B 1 10 ? -14.242 45.656 52.812 1 19.94 10 GLY B C 1
ATOM 2926 O O . GLY B 1 10 ? -13.555 46 51.844 1 19.94 10 GLY B O 1
ATOM 2927 N N . ASN B 1 11 ? -13.766 44.625 53.5 1 23.73 11 ASN B N 1
ATOM 2928 C CA . ASN B 1 11 ? -12.859 43.469 53.281 1 23.73 11 ASN B CA 1
ATOM 2929 C C . ASN B 1 11 ? -13.367 42.562 52.188 1 23.73 11 ASN B C 1
ATOM 2931 O O . ASN B 1 11 ? -14.336 41.812 52.406 1 23.73 11 ASN B O 1
ATOM 2935 N N . LEU B 1 12 ? -13.594 43.062 51 1 23.88 12 LEU B N 1
ATOM 2936 C CA . LEU B 1 12 ? -14.133 42.156 50 1 23.88 12 LEU B CA 1
ATOM 2937 C C . LEU B 1 12 ? -13.266 40.906 49.844 1 23.88 12 LEU B C 1
ATOM 2939 O O . LEU B 1 12 ? -12.055 41 49.625 1 23.88 12 LEU B O 1
ATOM 2943 N N . SER B 1 13 ? -13.602 39.875 50.594 1 22.83 13 SER B N 1
ATOM 2944 C CA . SER B 1 13 ? -12.992 38.562 50.625 1 22.83 13 SER B CA 1
ATOM 2945 C C . SER B 1 13 ? -12.906 37.969 49.219 1 22.83 13 SER B C 1
ATOM 2947 O O . SER B 1 13 ? -13.898 37.906 48.5 1 22.83 13 SER B O 1
ATOM 2949 N N . ARG B 1 14 ? -11.797 38.094 48.594 1 24.66 14 ARG B N 1
ATOM 2950 C CA . ARG B 1 14 ? -11.375 37.594 47.281 1 24.66 14 ARG B CA 1
ATOM 2951 C C . ARG B 1 14 ? -11.539 36.094 47.188 1 24.66 14 ARG B C 1
ATOM 2953 O O . ARG B 1 14 ? -10.906 35.344 47.906 1 24.66 14 ARG B O 1
ATOM 2960 N N . SER B 1 15 ? -12.797 35.688 46.969 1 24.28 15 SER B N 1
ATOM 2961 C CA . SER B 1 15 ? -12.984 34.219 46.875 1 24.28 15 SER B CA 1
ATOM 2962 C C . SER B 1 15 ? -12.016 33.625 45.875 1 24.28 15 SER B C 1
ATOM 2964 O O . SER B 1 15 ? -11.836 34.156 44.75 1 24.28 15 SER B O 1
ATOM 2966 N N . PRO B 1 16 ? -11.102 32.781 46.25 1 23.17 16 PRO B N 1
ATOM 2967 C CA . PRO B 1 16 ? -10.062 32.094 45.438 1 23.17 16 PRO B CA 1
ATOM 2968 C C . PRO B 1 16 ? -10.633 31.328 44.25 1 23.17 16 PRO B C 1
ATOM 2970 O O . PRO B 1 16 ? -11.695 30.719 44.375 1 23.17 16 PRO B O 1
ATOM 2973 N N . ALA B 1 17 ? -10.477 31.922 43.094 1 26.09 17 ALA B N 1
ATOM 2974 C CA . ALA B 1 17 ? -10.852 31.281 41.812 1 26.09 17 ALA B CA 1
ATOM 2975 C C . ALA B 1 17 ? -10.391 29.828 41.781 1 26.09 17 ALA B C 1
ATOM 2977 O O . ALA B 1 17 ? -9.211 29.531 42.031 1 26.09 17 ALA B O 1
ATOM 2978 N N . SER B 1 18 ? -11.195 28.906 42.25 1 23.94 18 SER B N 1
ATOM 2979 C CA . SER B 1 18 ? -10.961 27.469 42.094 1 23.94 18 SER B CA 1
ATOM 2980 C C . SER B 1 18 ? -10.383 27.141 40.719 1 23.94 18 SER B C 1
ATOM 2982 O O . SER B 1 18 ? -10.938 27.531 39.719 1 23.94 18 SER B O 1
ATOM 2984 N N . SER B 1 19 ? -9.07 27.078 40.594 1 24.19 19 SER B N 1
ATOM 2985 C CA . SER B 1 19 ? -8.258 26.641 39.469 1 24.19 19 SER B CA 1
ATOM 2986 C C . SER B 1 19 ? -8.781 25.312 38.906 1 24.19 19 SER B C 1
ATOM 2988 O O . SER B 1 19 ? -8.82 24.312 39.594 1 24.19 19 SER B O 1
ATOM 2990 N N . SER B 1 20 ? -9.859 25.391 38.281 1 24.97 20 SER B N 1
ATOM 2991 C CA . SER B 1 20 ? -10.359 24.156 37.656 1 24.97 20 SER B CA 1
ATOM 2992 C C . SER B 1 20 ? -9.234 23.375 37.031 1 24.97 20 SER B C 1
ATOM 2994 O O . SER B 1 20 ? -8.398 23.938 36.312 1 24.97 20 SER B O 1
ATOM 2996 N N . ALA B 1 21 ? -8.867 22.203 37.594 1 26.31 21 ALA B N 1
ATOM 2997 C CA . ALA B 1 21 ? -7.949 21.125 37.25 1 26.31 21 ALA B CA 1
ATOM 2998 C C . ALA B 1 21 ? -8.086 20.734 35.781 1 26.31 21 ALA B C 1
ATOM 3000 O O . ALA B 1 21 ? -9.164 20.328 35.344 1 26.31 21 ALA B O 1
ATOM 3001 N N . ALA B 1 22 ? -7.465 21.5 34.938 1 28.3 22 ALA B N 1
ATOM 3002 C CA . ALA B 1 22 ? -7.262 20.969 33.594 1 28.3 22 ALA B CA 1
ATOM 3003 C C . ALA B 1 22 ? -6.992 19.469 33.656 1 28.3 22 ALA B C 1
ATOM 3005 O O . ALA B 1 22 ? -6.219 19 34.469 1 28.3 22 ALA B O 1
ATOM 3006 N N . PRO B 1 23 ? -7.965 18.625 33.406 1 28 23 PRO B N 1
ATOM 3007 C CA . PRO B 1 23 ? -7.609 17.203 33.469 1 28 23 PRO B CA 1
ATOM 3008 C C . PRO B 1 23 ? -6.172 16.938 33.062 1 28 23 PRO B C 1
ATOM 3010 O O . PRO B 1 23 ? -5.727 17.438 32 1 28 23 PRO B O 1
ATOM 3013 N N . THR B 1 24 ? -5.25 16.922 34 1 25.98 24 THR B N 1
ATOM 3014 C CA . THR B 1 24 ? -3.918 16.359 33.844 1 25.98 24 THR B CA 1
ATOM 3015 C C . THR B 1 24 ? -3.975 15.086 33 1 25.98 24 THR B C 1
ATOM 3017 O O . THR B 1 24 ? -4.609 14.102 33.375 1 25.98 24 THR B O 1
ATOM 3020 N N . LEU B 1 25 ? -4.027 15.25 31.781 1 27.83 25 LEU B N 1
ATOM 3021 C CA . LEU B 1 25 ? -3.723 14.062 30.984 1 27.83 25 LEU B CA 1
ATOM 3022 C C . LEU B 1 25 ? -2.621 13.234 31.641 1 27.83 25 LEU B C 1
ATOM 3024 O O . LEU B 1 25 ? -1.484 13.695 31.766 1 27.83 25 LEU B O 1
ATOM 3028 N N . PHE B 1 26 ? -2.928 12.648 32.844 1 26.06 26 PHE B N 1
ATOM 3029 C CA . PHE B 1 26 ? -2.115 11.641 33.5 1 26.06 26 PHE B CA 1
ATOM 3030 C C . PHE B 1 26 ? -1.45 10.719 32.5 1 26.06 26 PHE B C 1
ATOM 3032 O O . PHE B 1 26 ? -2.133 10.039 31.719 1 26.06 26 PHE B O 1
ATOM 3039 N N . ILE B 1 27 ? -0.376 11.195 32.062 1 30.48 27 ILE B N 1
ATOM 3040 C CA . ILE B 1 27 ? 0.652 10.422 31.375 1 30.48 27 ILE B CA 1
ATOM 3041 C C . ILE B 1 27 ? 1.044 9.211 32.219 1 30.48 27 ILE B C 1
ATOM 3043 O O . ILE B 1 27 ? 1.827 9.336 33.156 1 30.48 27 ILE B O 1
ATOM 3047 N N . GLY B 1 28 ? 0.136 8.578 32.938 1 27.5 28 GLY B N 1
ATOM 3048 C CA . GLY B 1 28 ? 0.691 7.375 33.531 1 27.5 28 GLY B CA 1
ATOM 3049 C C . GLY B 1 28 ? 1.483 6.535 32.531 1 27.5 28 GLY B C 1
ATOM 3050 O O . GLY B 1 28 ? 0.932 6.035 31.562 1 27.5 28 GLY B O 1
ATOM 3051 N N . ALA B 1 29 ? 2.811 6.891 32.469 1 29.56 29 ALA B N 1
ATOM 3052 C CA . ALA B 1 29 ? 3.861 6.16 31.781 1 29.56 29 ALA B CA 1
ATOM 3053 C C . ALA B 1 29 ? 3.861 4.684 32.188 1 29.56 29 ALA B C 1
ATOM 3055 O O . ALA B 1 29 ? 4.262 4.336 33.281 1 29.56 29 ALA B O 1
ATOM 3056 N N . GLU B 1 30 ? 2.828 3.975 32.188 1 30.52 30 GLU B N 1
ATOM 3057 C CA . GLU B 1 30 ? 3.164 2.572 32.406 1 30.52 30 GLU B CA 1
ATOM 3058 C C . GLU B 1 30 ? 4.348 2.139 31.562 1 30.52 30 GLU B C 1
ATOM 3060 O O . GLU B 1 30 ? 4.352 2.344 30.344 1 30.52 30 GLU B O 1
ATOM 3065 N N . GLU B 1 31 ? 5.574 2.193 32.125 1 29.81 31 GLU B N 1
ATOM 3066 C CA . GLU B 1 31 ? 6.816 1.575 31.672 1 29.81 31 GLU B CA 1
ATOM 3067 C C . GLU B 1 31 ? 6.551 0.207 31.062 1 29.81 31 GLU B C 1
ATOM 3069 O O . GLU B 1 31 ? 6.52 -0.805 31.766 1 29.81 31 GLU B O 1
ATOM 3074 N N . ARG B 1 32 ? 5.633 -0.065 30.438 1 33.44 32 ARG B N 1
ATOM 3075 C CA . ARG B 1 32 ? 5.738 -1.42 29.906 1 33.44 32 ARG B CA 1
ATOM 3076 C C . ARG B 1 32 ? 7.141 -1.691 29.375 1 33.44 32 ARG B C 1
ATOM 3078 O O . ARG B 1 32 ? 7.766 -0.81 28.781 1 33.44 32 ARG B O 1
ATOM 3085 N N . HIS B 1 33 ? 7.953 -2.623 29.906 1 33.72 33 HIS B N 1
ATOM 3086 C CA . HIS B 1 33 ? 9.219 -3.258 29.562 1 33.72 33 HIS B CA 1
ATOM 3087 C C . HIS B 1 33 ? 9.547 -3.051 28.078 1 33.72 33 HIS B C 1
ATOM 3089 O O . HIS B 1 33 ? 8.641 -2.906 27.25 1 33.72 33 HIS B O 1
ATOM 3095 N N . ARG B 1 34 ? 10.828 -2.689 27.594 1 41.75 34 ARG B N 1
ATOM 3096 C CA . ARG B 1 34 ? 11.609 -2.596 26.359 1 41.75 34 ARG B CA 1
ATOM 3097 C C . ARG B 1 34 ? 11.203 -3.672 25.375 1 41.75 34 ARG B C 1
ATOM 3099 O O . ARG B 1 34 ? 12.008 -4.523 25 1 41.75 34 ARG B O 1
ATOM 3106 N N . GLY B 1 35 ? 10.141 -4.402 25.547 1 52.06 35 GLY B N 1
ATOM 3107 C CA . GLY B 1 35 ? 9.875 -5.598 24.766 1 52.06 35 GLY B CA 1
ATOM 3108 C C . GLY B 1 35 ? 9.586 -5.305 23.297 1 52.06 35 GLY B C 1
ATOM 3109 O O . GLY B 1 35 ? 9.383 -4.152 22.922 1 52.06 35 GLY B O 1
ATOM 3110 N N . VAL B 1 36 ? 9.969 -6.195 22.375 1 66 36 VAL B N 1
ATOM 3111 C CA . VAL B 1 36 ? 9.75 -6.195 20.938 1 66 36 VAL B CA 1
ATOM 3112 C C . VAL B 1 36 ? 8.312 -5.77 20.641 1 66 36 VAL B C 1
ATOM 3114 O O . VAL B 1 36 ? 7.363 -6.355 21.156 1 66 36 VAL B O 1
ATOM 3117 N N . PRO B 1 37 ? 8.203 -4.371 20.125 1 80.25 37 PRO B N 1
ATOM 3118 C CA . PRO B 1 37 ? 6.844 -3.918 19.797 1 80.25 37 PRO B CA 1
ATOM 3119 C C . PRO B 1 37 ? 6.004 -5.004 19.125 1 80.25 37 PRO B C 1
ATOM 3121 O O . PRO B 1 37 ? 6.516 -5.762 18.297 1 80.25 37 PRO B O 1
ATOM 3124 N N . GLU B 1 38 ? 4.859 -5.184 19.719 1 89.38 38 GLU B N 1
ATOM 3125 C CA . GLU B 1 38 ? 3.914 -6.133 19.141 1 89.38 38 GLU B CA 1
ATOM 3126 C C . GLU B 1 38 ? 2.709 -5.414 18.547 1 89.38 38 GLU B C 1
ATOM 3128 O O . GLU B 1 38 ? 2.232 -4.422 19.094 1 89.38 38 GLU B O 1
ATOM 3133 N N . PHE B 1 39 ? 2.35 -5.883 17.438 1 93.62 39 PHE B N 1
ATOM 3134 C CA . PHE B 1 39 ? 1.217 -5.301 16.719 1 93.62 39 PHE B CA 1
ATOM 3135 C C . PHE B 1 39 ? 0.099 -6.324 16.562 1 93.62 39 PHE B C 1
ATOM 3137 O O . PHE B 1 39 ? 0.354 -7.531 16.531 1 93.62 39 PHE B O 1
ATOM 3144 N N . THR B 1 40 ? -1.076 -5.844 16.5 1 94.31 40 THR B N 1
ATOM 3145 C CA . THR B 1 40 ? -2.252 -6.684 16.312 1 94.31 40 THR B CA 1
ATOM 3146 C C . THR B 1 40 ? -2.707 -6.66 14.859 1 94.31 40 THR B C 1
ATOM 3148 O O . THR B 1 40 ? -2.156 -5.918 14.047 1 94.31 40 THR B O 1
ATOM 3151 N N . ILE B 1 41 ? -3.732 -7.484 14.547 1 94.75 41 ILE B N 1
ATOM 3152 C CA . ILE B 1 41 ? -4.293 -7.535 13.203 1 94.75 41 ILE B CA 1
ATOM 3153 C C . ILE B 1 41 ? -4.949 -6.199 12.867 1 94.75 41 ILE B C 1
ATOM 3155 O O . ILE B 1 41 ? -4.957 -5.777 11.703 1 94.75 41 ILE B O 1
ATOM 3159 N N . GLU B 1 42 ? -5.441 -5.547 13.875 1 94.69 42 GLU B N 1
ATOM 3160 C CA . GLU B 1 42 ? -6.027 -4.227 13.68 1 94.69 42 GLU B CA 1
ATOM 3161 C C . GLU B 1 42 ? -4.969 -3.203 13.289 1 94.69 42 GLU B C 1
ATOM 3163 O O . GLU B 1 42 ? -5.234 -2.297 12.5 1 94.69 42 GLU B O 1
ATOM 3168 N N . ASP B 1 43 ? -3.811 -3.381 13.859 1 96.25 43 ASP B N 1
ATOM 3169 C CA . ASP B 1 43 ? -2.699 -2.51 13.492 1 96.25 43 ASP B CA 1
ATOM 3170 C C . ASP B 1 43 ? -2.299 -2.717 12.031 1 96.25 43 ASP B C 1
ATOM 3172 O O . ASP B 1 43 ? -1.99 -1.757 11.328 1 96.25 43 ASP B O 1
ATOM 3176 N N . MET B 1 44 ? -2.375 -4 11.648 1 96.5 44 MET B N 1
ATOM 3177 C CA . MET B 1 44 ? -2.07 -4.309 10.258 1 96.5 44 MET B CA 1
ATOM 3178 C C . MET B 1 44 ? -3.074 -3.641 9.32 1 96.5 44 MET B C 1
ATOM 3180 O O . MET B 1 44 ? -2.697 -3.121 8.266 1 96.5 44 MET B O 1
ATOM 3184 N N . ALA B 1 45 ? -4.289 -3.662 9.734 1 97.06 45 ALA B N 1
ATOM 3185 C CA . ALA B 1 45 ? -5.348 -3.059 8.93 1 97.06 45 ALA B CA 1
ATOM 3186 C C . ALA B 1 45 ? -5.168 -1.547 8.828 1 97.06 45 ALA B C 1
ATOM 3188 O O . ALA B 1 45 ? -5.336 -0.966 7.758 1 97.06 45 ALA B O 1
ATOM 3189 N N . LEU B 1 46 ? -4.82 -0.965 9.898 1 97.5 46 LEU B N 1
ATOM 3190 C CA . LEU B 1 46 ? -4.582 0.475 9.914 1 97.5 46 LEU B CA 1
ATOM 3191 C C . LEU B 1 46 ? -3.393 0.843 9.039 1 97.5 46 LEU B C 1
ATOM 3193 O O . LEU B 1 46 ? -3.436 1.838 8.312 1 97.5 46 LEU B O 1
ATOM 3197 N N . PHE B 1 47 ? -2.383 0.041 9.18 1 98.19 47 PHE B N 1
ATOM 3198 C CA . PHE B 1 47 ? -1.182 0.299 8.398 1 98.19 47 PHE B CA 1
ATOM 3199 C C . PHE B 1 47 ? -1.465 0.148 6.91 1 98.19 47 PHE B C 1
ATOM 3201 O O . PHE B 1 47 ? -0.91 0.883 6.09 1 98.19 47 PHE B O 1
ATOM 3208 N N . HIS B 1 48 ? -2.271 -0.827 6.559 1 98.19 48 HIS B N 1
ATOM 3209 C CA . HIS B 1 48 ? -2.707 -0.993 5.176 1 98.19 48 HIS B CA 1
ATOM 3210 C C . HIS B 1 48 ? -3.457 0.241 4.684 1 98.19 48 HIS B C 1
ATOM 3212 O O . HIS B 1 48 ? -3.232 0.702 3.562 1 98.19 48 HIS B O 1
ATOM 3218 N N . HIS B 1 49 ? -4.355 0.756 5.492 1 97.44 49 HIS B N 1
ATOM 3219 C CA . HIS B 1 49 ? -5.086 1.979 5.176 1 97.44 49 HIS B CA 1
ATOM 3220 C C . HIS B 1 49 ? -4.137 3.158 5 1 97.44 49 HIS B C 1
ATOM 3222 O O . HIS B 1 49 ? -4.32 3.979 4.098 1 97.44 49 HIS B O 1
ATOM 3228 N N . TRP B 1 50 ? -3.154 3.234 5.852 1 97.88 50 TRP B N 1
ATOM 3229 C CA . TRP B 1 50 ? -2.137 4.27 5.711 1 97.88 50 TRP B CA 1
ATOM 3230 C C . TRP B 1 50 ? -1.493 4.215 4.328 1 97.88 50 TRP B C 1
ATOM 3232 O O . TRP B 1 50 ? -1.413 5.23 3.635 1 97.88 50 TRP B O 1
ATOM 3242 N N . THR B 1 51 ? -1.068 3.02 4.008 1 97.31 51 THR B N 1
ATOM 3243 C CA . THR B 1 51 ? -0.263 2.828 2.807 1 97.31 51 THR B CA 1
ATOM 3244 C C . THR B 1 51 ? -1.071 3.16 1.556 1 97.31 51 THR B C 1
ATOM 3246 O O . THR B 1 51 ? -0.561 3.795 0.63 1 97.31 51 THR B O 1
ATOM 3249 N N . LEU B 1 52 ? -2.332 2.84 1.561 1 95.44 52 LEU B N 1
ATOM 3250 C CA . LEU B 1 52 ? -3.1 2.953 0.325 1 95.44 52 LEU B CA 1
ATOM 3251 C C . LEU B 1 52 ? -3.818 4.297 0.252 1 95.44 52 LEU B C 1
ATOM 3253 O O . LEU B 1 52 ? -4.047 4.824 -0.838 1 95.44 52 LEU B O 1
ATOM 3257 N N . THR B 1 53 ? -4.223 4.848 1.441 1 95.81 53 THR B N 1
ATOM 3258 C CA . THR B 1 53 ? -5.176 5.949 1.375 1 95.81 53 THR B CA 1
ATOM 3259 C C . THR B 1 53 ? -4.664 7.156 2.156 1 95.81 53 THR B C 1
ATOM 3261 O O . THR B 1 53 ? -4.551 8.258 1.607 1 95.81 53 THR B O 1
ATOM 3264 N N . THR B 1 54 ? -4.273 6.996 3.418 1 97 54 THR B N 1
ATOM 3265 C CA . THR B 1 54 ? -3.918 8.125 4.273 1 97 54 THR B CA 1
ATOM 3266 C C . THR B 1 54 ? -2.68 8.844 3.738 1 97 54 THR B C 1
ATOM 3268 O O . THR B 1 54 ? -2.646 10.07 3.672 1 97 54 THR B O 1
ATOM 3271 N N . SER B 1 55 ? -1.665 8.078 3.369 1 95.44 55 SER B N 1
ATOM 3272 C CA . SER B 1 55 ? -0.403 8.664 2.928 1 95.44 55 SER B CA 1
ATOM 3273 C C . SER B 1 55 ? -0.6 9.523 1.684 1 95.44 55 SER B C 1
ATOM 3275 O O . SER B 1 55 ? 0.035 10.57 1.541 1 95.44 55 SER B O 1
ATOM 3277 N N . GLU B 1 56 ? -1.539 9.156 0.877 1 92.56 56 GLU B N 1
ATOM 3278 C CA . GLU B 1 56 ? -1.779 9.883 -0.366 1 92.56 56 GLU B CA 1
ATOM 3279 C C . GLU B 1 56 ? -2.693 11.086 -0.137 1 92.56 56 GLU B C 1
ATOM 3281 O O . GLU B 1 56 ? -2.76 11.992 -0.971 1 92.56 56 GLU B O 1
ATOM 3286 N N . SER B 1 57 ? -3.354 11.102 0.978 1 92.62 57 SER B N 1
ATOM 3287 C CA . SER B 1 57 ? -4.32 12.164 1.258 1 92.62 57 SER B CA 1
ATOM 3288 C C . SER B 1 57 ? -3.652 13.352 1.933 1 92.62 57 SER B C 1
ATOM 3290 O O . SER B 1 57 ? -4.277 14.398 2.115 1 92.62 57 SER B O 1
ATOM 3292 N N . ILE B 1 58 ? -2.379 13.25 2.268 1 89.62 58 ILE B N 1
ATOM 3293 C CA . ILE B 1 58 ? -1.705 14.289 3.043 1 89.62 58 ILE B CA 1
ATOM 3294 C C . ILE B 1 58 ? -1.144 15.352 2.104 1 89.62 58 ILE B C 1
ATOM 3296 O O . ILE B 1 58 ? -1.355 16.547 2.314 1 89.62 58 ILE B O 1
ATOM 3300 N N . ALA B 1 59 ? -0.354 14.961 1.14 1 78.38 59 ALA B N 1
ATOM 3301 C CA . ALA B 1 59 ? 0.279 15.938 0.258 1 78.38 59 ALA B CA 1
ATOM 3302 C C . ALA B 1 59 ? -0.476 16.047 -1.063 1 78.38 59 ALA B C 1
ATOM 3304 O O . ALA B 1 59 ? -0.681 17.156 -1.572 1 78.38 59 ALA B O 1
ATOM 3305 N N . GLY B 1 60 ? -0.989 14.953 -1.568 1 72.69 60 GLY B N 1
ATOM 3306 C CA . GLY B 1 60 ? -1.775 14.961 -2.791 1 72.69 60 GLY B CA 1
ATOM 3307 C C . GLY B 1 60 ? -0.934 15.156 -4.039 1 72.69 60 GLY B C 1
ATOM 3308 O O . GLY B 1 60 ? -1.458 15.492 -5.102 1 72.69 60 GLY B O 1
ATOM 3309 N N . CYS B 1 61 ? 0.316 15.211 -3.902 1 73.25 61 CYS B N 1
ATOM 3310 C CA . CYS B 1 61 ? 1.207 15.266 -5.055 1 73.25 61 CYS B CA 1
ATOM 3311 C C . CYS B 1 61 ? 2.195 14.102 -5.031 1 73.25 61 CYS B C 1
ATOM 3313 O O . CYS B 1 61 ? 2.785 13.805 -3.992 1 73.25 61 CYS B O 1
ATOM 3315 N N . SER B 1 62 ? 2.381 13.523 -6.211 1 74 62 SER B N 1
ATOM 3316 C CA . SER B 1 62 ? 3.098 12.258 -6.34 1 74 62 SER B CA 1
ATOM 3317 C C . SER B 1 62 ? 4.5 12.352 -5.742 1 74 62 SER B C 1
ATOM 3319 O O . SER B 1 62 ? 4.938 11.453 -5.027 1 74 62 SER B O 1
ATOM 3321 N N . GLY B 1 63 ? 5.223 13.445 -5.98 1 76.19 63 GLY B N 1
ATOM 3322 C CA . GLY B 1 63 ? 6.586 13.57 -5.492 1 76.19 63 GLY B CA 1
ATOM 3323 C C . GLY B 1 63 ? 6.684 13.539 -3.979 1 76.19 63 GLY B C 1
ATOM 3324 O O . GLY B 1 63 ? 7.605 12.938 -3.422 1 76.19 63 GLY B O 1
ATOM 3325 N N . VAL B 1 64 ? 5.707 14.078 -3.301 1 82.94 64 VAL B N 1
ATOM 3326 C CA . VAL B 1 64 ? 5.715 14.156 -1.844 1 82.94 64 VAL B CA 1
ATOM 3327 C C . VAL B 1 64 ? 5.047 12.914 -1.259 1 82.94 64 VAL B C 1
ATOM 3329 O O . VAL B 1 64 ? 5.422 12.445 -0.18 1 82.94 64 VAL B O 1
ATOM 3332 N N . ASP B 1 65 ? 4.148 12.383 -2.047 1 89.31 65 ASP B N 1
ATOM 3333 C CA . ASP B 1 65 ? 3.434 11.195 -1.599 1 89.31 65 ASP B CA 1
ATOM 3334 C C . ASP B 1 65 ? 4.395 10.023 -1.385 1 89.31 65 ASP B C 1
ATOM 3336 O O . ASP B 1 65 ? 4.184 9.195 -0.495 1 89.31 65 ASP B O 1
ATOM 3340 N N . TYR B 1 66 ? 5.418 10.031 -2.18 1 92.12 66 TYR B N 1
ATOM 3341 C CA . TYR B 1 66 ? 6.422 8.977 -2.064 1 92.12 66 TYR B CA 1
ATOM 3342 C C . TYR B 1 66 ? 7.02 8.945 -0.662 1 92.12 66 TYR B C 1
ATOM 3344 O O . TYR B 1 66 ? 7.23 7.871 -0.096 1 92.12 66 TYR B O 1
ATOM 3352 N N . TYR B 1 67 ? 7.246 10.078 -0.097 1 92.31 67 TYR B N 1
ATOM 3353 C CA . TYR B 1 67 ? 7.863 10.148 1.222 1 92.31 67 TYR B CA 1
ATOM 3354 C C . TYR B 1 67 ? 6.918 9.633 2.299 1 92.31 67 TYR B C 1
ATOM 3356 O O . TYR B 1 67 ? 7.297 8.781 3.109 1 92.31 67 TYR B O 1
ATOM 3364 N N . TRP B 1 68 ? 5.719 10.062 2.242 1 94.88 68 TRP B N 1
ATOM 3365 C CA . TRP B 1 68 ? 4.746 9.656 3.252 1 94.88 68 TRP B CA 1
ATOM 3366 C C . TRP B 1 68 ? 4.414 8.172 3.123 1 94.88 68 TRP B C 1
ATOM 3368 O O . TRP B 1 68 ? 4.273 7.469 4.129 1 94.88 68 TRP B O 1
ATOM 3378 N N . GLN B 1 69 ? 4.367 7.688 1.919 1 96.31 69 GLN B N 1
ATOM 3379 C CA . GLN B 1 69 ? 3.895 6.336 1.638 1 96.31 69 GLN B CA 1
ATOM 3380 C C . GLN B 1 69 ? 5.016 5.312 1.813 1 96.31 69 GLN B C 1
ATOM 3382 O O . GLN B 1 69 ? 4.77 4.184 2.244 1 96.31 69 GLN B O 1
ATOM 3387 N N . THR B 1 70 ? 6.23 5.73 1.448 1 95.69 70 THR B N 1
ATOM 3388 C CA . THR B 1 70 ? 7.301 4.742 1.361 1 95.69 70 THR B CA 1
ATOM 3389 C C . THR B 1 70 ? 8.414 5.059 2.355 1 95.69 70 THR B C 1
ATOM 3391 O O . THR B 1 70 ? 8.781 4.211 3.172 1 95.69 70 THR B O 1
ATOM 3394 N N . VAL B 1 71 ? 8.914 6.25 2.418 1 95.12 71 VAL B N 1
ATOM 3395 C CA . VAL B 1 71 ? 10.109 6.582 3.182 1 95.12 71 VAL B CA 1
ATOM 3396 C C . VAL B 1 71 ? 9.781 6.617 4.672 1 95.12 71 VAL B C 1
ATOM 3398 O O . VAL B 1 71 ? 10.523 6.07 5.492 1 95.12 71 VAL B O 1
ATOM 3401 N N . PHE B 1 72 ? 8.625 7.258 5.031 1 96.94 72 PHE B N 1
ATOM 3402 C CA . PHE B 1 72 ? 8.25 7.34 6.438 1 96.94 72 PHE B CA 1
ATOM 3403 C C . PHE B 1 72 ? 8.094 5.945 7.035 1 96.94 72 PHE B C 1
ATOM 3405 O O . PHE B 1 72 ? 8.648 5.656 8.102 1 96.94 72 PHE B O 1
ATOM 3412 N N . PRO B 1 73 ? 7.402 5.031 6.34 1 97.75 73 PRO B N 1
ATOM 3413 C CA . PRO B 1 73 ? 7.309 3.672 6.883 1 97.75 73 PRO B CA 1
ATOM 3414 C C . PRO B 1 73 ? 8.672 2.988 6.996 1 97.75 73 PRO B C 1
ATOM 3416 O O . PRO B 1 73 ? 8.922 2.264 7.965 1 97.75 73 PRO B O 1
ATOM 3419 N N . GLN B 1 74 ? 9.539 3.217 6.055 1 96.19 74 GLN B N 1
ATOM 3420 C CA . GLN B 1 74 ? 10.875 2.623 6.117 1 96.19 74 GLN B CA 1
ATOM 3421 C C . GLN B 1 74 ? 11.617 3.066 7.375 1 96.19 74 GLN B C 1
ATOM 3423 O O . GLN B 1 74 ? 12.312 2.271 8 1 96.19 74 GLN B O 1
ATOM 3428 N N . ILE B 1 75 ? 11.477 4.312 7.699 1 95.12 75 ILE B N 1
ATOM 3429 C CA . ILE B 1 75 ? 12.062 4.84 8.922 1 95.12 75 ILE B CA 1
ATOM 3430 C C . ILE B 1 75 ? 11.352 4.246 10.133 1 95.12 75 ILE B C 1
ATOM 3432 O O . ILE B 1 75 ? 11.992 3.898 11.133 1 95.12 75 ILE B O 1
ATOM 3436 N N . ALA B 1 76 ? 10.062 4.105 10.039 1 97.06 76 ALA B N 1
ATOM 3437 C CA . ALA B 1 76 ? 9.258 3.541 11.117 1 97.06 76 ALA B CA 1
ATOM 3438 C C . ALA B 1 76 ? 9.68 2.109 11.43 1 97.06 76 ALA B C 1
ATOM 3440 O O . ALA B 1 76 ? 9.586 1.663 12.578 1 97.06 76 ALA B O 1
ATOM 3441 N N . PHE B 1 77 ? 10.125 1.377 10.43 1 95.62 77 PHE B N 1
ATOM 3442 C CA . PHE B 1 77 ? 10.523 -0.009 10.633 1 95.62 77 PHE B CA 1
ATOM 3443 C C . PHE B 1 77 ? 11.758 -0.089 11.523 1 95.62 77 PHE B C 1
ATOM 3445 O O . PHE B 1 77 ? 12.016 -1.126 12.141 1 95.62 77 PHE B O 1
ATOM 3452 N N . GLN B 1 78 ? 12.469 0.98 11.625 1 93.19 78 GLN B N 1
ATOM 3453 C CA . GLN B 1 78 ? 13.656 1.027 12.477 1 93.19 78 GLN B CA 1
ATOM 3454 C C . GLN B 1 78 ? 13.359 1.733 13.797 1 93.19 78 GLN B C 1
ATOM 3456 O O . GLN B 1 78 ? 14.078 1.55 14.781 1 93.19 78 GLN B O 1
ATOM 3461 N N . HIS B 1 79 ? 12.352 2.516 13.781 1 93.62 79 HIS B N 1
ATOM 3462 C CA . HIS B 1 79 ? 11.969 3.303 14.953 1 93.62 79 HIS B CA 1
ATOM 3463 C C . HIS B 1 79 ? 10.484 3.148 15.258 1 93.62 79 HIS B C 1
ATOM 3465 O O . HIS B 1 79 ? 9.664 3.943 14.789 1 93.62 79 HIS B O 1
ATOM 3471 N N . PRO B 1 80 ? 10.109 2.299 16.156 1 94.12 80 PRO B N 1
ATOM 3472 C CA . PRO B 1 80 ? 8.719 1.917 16.391 1 94.12 80 PRO B CA 1
ATOM 3473 C C . PRO B 1 80 ? 7.84 3.1 16.797 1 94.12 80 PRO B C 1
ATOM 3475 O O . PRO B 1 80 ? 6.641 3.113 16.5 1 94.12 80 PRO B O 1
ATOM 3478 N N . PHE B 1 81 ? 8.406 4.098 17.484 1 94.69 81 PHE B N 1
ATOM 3479 C CA . PHE B 1 81 ? 7.57 5.223 17.891 1 94.69 81 PHE B CA 1
ATOM 3480 C C . PHE B 1 81 ? 7.035 5.965 16.672 1 94.69 81 PHE B C 1
ATOM 3482 O O . PHE B 1 81 ? 5.973 6.582 16.734 1 94.69 81 PHE B O 1
ATOM 3489 N N . VAL B 1 82 ? 7.777 5.945 15.562 1 97.06 82 VAL B N 1
ATOM 3490 C CA . VAL B 1 82 ? 7.297 6.527 14.312 1 97.06 82 VAL B CA 1
ATOM 3491 C C . VAL B 1 82 ? 6.113 5.719 13.789 1 97.06 82 VAL B C 1
ATOM 3493 O O . VAL B 1 82 ? 5.152 6.289 13.258 1 97.06 82 VAL B O 1
ATOM 3496 N N . MET B 1 83 ? 6.164 4.383 13.945 1 98.31 83 MET B N 1
ATOM 3497 C CA . MET B 1 83 ? 5.062 3.529 13.516 1 98.31 83 MET B CA 1
ATOM 3498 C C . MET B 1 83 ? 3.781 3.873 14.266 1 98.31 83 MET B C 1
ATOM 3500 O O . MET B 1 83 ? 2.705 3.934 13.672 1 98.31 83 MET B O 1
ATOM 3504 N N . TYR B 1 84 ? 3.949 4.148 15.5 1 98 84 TYR B N 1
ATOM 3505 C CA . TYR B 1 84 ? 2.781 4.547 16.281 1 98 84 TYR B CA 1
ATOM 3506 C C . TYR B 1 84 ? 2.193 5.852 15.758 1 98 84 TYR B C 1
ATOM 3508 O O . TYR B 1 84 ? 0.973 6.027 15.742 1 98 84 TYR B O 1
ATOM 3516 N N . GLY B 1 85 ? 3.092 6.773 15.375 1 98.12 85 GLY B N 1
ATOM 3517 C CA . GLY B 1 85 ? 2.609 8 14.766 1 98.12 85 GLY B CA 1
ATOM 3518 C C . GLY B 1 85 ? 1.831 7.766 13.484 1 98.12 85 GLY B C 1
ATOM 3519 O O . GLY B 1 85 ? 0.797 8.398 13.258 1 98.12 85 GLY B O 1
ATOM 3520 N N . ILE B 1 86 ? 2.338 6.832 12.711 1 98.56 86 ILE B N 1
ATOM 3521 C CA . ILE B 1 86 ? 1.705 6.48 11.445 1 98.56 86 ILE B CA 1
ATOM 3522 C C . ILE B 1 86 ? 0.334 5.863 11.711 1 98.56 86 ILE B C 1
ATOM 3524 O O . ILE B 1 86 ? -0.659 6.25 11.086 1 98.56 86 ILE B O 1
ATOM 3528 N N . LEU B 1 87 ? 0.289 4.961 12.648 1 98.56 87 LEU B N 1
ATOM 3529 C CA . LEU B 1 87 ? -0.969 4.301 12.977 1 98.56 87 LEU B CA 1
ATOM 3530 C C . LEU B 1 87 ? -1.97 5.297 13.555 1 98.56 87 LEU B C 1
ATOM 3532 O O . LEU B 1 87 ? -3.168 5.211 13.281 1 98.56 87 LEU B O 1
ATOM 3536 N N . SER B 1 88 ? -1.481 6.215 14.297 1 98.31 88 SER B N 1
ATOM 3537 C CA . SER B 1 88 ? -2.324 7.262 14.867 1 98.31 88 SER B CA 1
ATOM 3538 C C . SER B 1 88 ? -3.01 8.078 13.781 1 98.31 88 SER B C 1
ATOM 3540 O O . SER B 1 88 ? -4.227 8.258 13.812 1 98.31 88 SER B O 1
ATOM 3542 N N . LEU B 1 89 ? -2.264 8.469 12.844 1 98 89 LEU B N 1
ATOM 3543 C CA . LEU B 1 89 ? -2.801 9.305 11.773 1 98 89 LEU B CA 1
ATOM 3544 C C . LEU B 1 89 ? -3.754 8.508 10.891 1 98 89 LEU B C 1
ATOM 3546 O O . LEU B 1 89 ? -4.754 9.047 10.406 1 98 89 LEU B O 1
ATOM 3550 N N . ALA B 1 90 ? -3.383 7.27 10.672 1 98.25 90 ALA B N 1
ATOM 3551 C CA . ALA B 1 90 ? -4.277 6.418 9.891 1 98.25 90 ALA B CA 1
ATOM 3552 C C . ALA B 1 90 ? -5.637 6.285 10.57 1 98.25 90 ALA B C 1
ATOM 3554 O O . ALA B 1 90 ? -6.68 6.375 9.914 1 98.25 90 ALA B O 1
ATOM 3555 N N . SER B 1 91 ? -5.613 6.078 11.844 1 97.94 91 SER B N 1
ATOM 3556 C CA . SER B 1 91 ? -6.855 5.969 12.602 1 97.94 91 SER B CA 1
ATOM 3557 C C . SER B 1 91 ? -7.641 7.273 12.57 1 97.94 91 SER B C 1
ATOM 3559 O O . SER B 1 91 ? -8.859 7.266 12.406 1 97.94 91 SER B O 1
ATOM 3561 N N . LEU B 1 92 ? -6.926 8.336 12.695 1 97 92 LEU B N 1
ATOM 3562 C CA . LEU B 1 92 ? -7.574 9.641 12.656 1 97 92 LEU B CA 1
ATOM 3563 C C . LEU B 1 92 ? -8.203 9.906 11.297 1 97 92 LEU B C 1
ATOM 3565 O O . LEU B 1 92 ? -9.305 10.453 11.211 1 97 92 LEU B O 1
ATOM 3569 N N . HIS B 1 93 ? -7.504 9.602 10.258 1 97.31 93 HIS B N 1
ATOM 3570 C CA . HIS B 1 93 ? -8.039 9.742 8.906 1 97.31 93 HIS B CA 1
ATOM 3571 C C . HIS B 1 93 ? -9.289 8.898 8.719 1 97.31 93 HIS B C 1
ATOM 3573 O O . HIS B 1 93 ? -10.258 9.344 8.102 1 97.31 93 HIS B O 1
ATOM 3579 N N . GLN B 1 94 ? -9.266 7.691 9.227 1 96.94 94 GLN B N 1
ATOM 3580 C CA . GLN B 1 94 ? -10.445 6.844 9.172 1 96.94 94 GLN B CA 1
ATOM 3581 C C . GLN B 1 94 ? -11.617 7.484 9.906 1 96.94 94 GLN B C 1
ATOM 3583 O O . GLN B 1 94 ? -12.773 7.367 9.477 1 96.94 94 GLN B O 1
ATOM 3588 N N . ALA B 1 95 ? -11.328 8.062 11.031 1 95.38 95 ALA B N 1
ATOM 3589 C CA . ALA B 1 95 ? -12.375 8.742 11.789 1 95.38 95 ALA B CA 1
ATOM 3590 C C . ALA B 1 95 ? -13.023 9.844 10.961 1 95.38 95 ALA B C 1
ATOM 3592 O O . ALA B 1 95 ? -14.227 10.102 11.086 1 95.38 95 ALA B O 1
ATOM 3593 N N . HIS B 1 96 ? -12.195 10.492 10.172 1 94.12 96 HIS B N 1
ATOM 3594 C CA . HIS B 1 96 ? -12.703 11.531 9.289 1 94.12 96 HIS B CA 1
ATOM 3595 C C . HIS B 1 96 ? -13.586 10.938 8.188 1 94.12 96 HIS B C 1
ATOM 3597 O O . HIS B 1 96 ? -14.602 11.531 7.82 1 94.12 96 HIS B O 1
ATOM 3603 N N . LEU B 1 97 ? -13.227 9.781 7.668 1 94.56 97 LEU B N 1
ATOM 3604 C CA . LEU B 1 97 ? -13.906 9.164 6.543 1 94.56 97 LEU B CA 1
ATOM 3605 C C . LEU B 1 97 ? -15.156 8.422 7.008 1 94.56 97 LEU B C 1
ATOM 3607 O O . LEU B 1 97 ? -16.141 8.32 6.266 1 94.56 97 LEU B O 1
ATOM 3611 N N . TYR B 1 98 ? -15.062 7.875 8.203 1 93.31 98 TYR B N 1
ATOM 3612 C CA . TYR B 1 98 ? -16.141 7.016 8.68 1 93.31 98 TYR B CA 1
ATOM 3613 C C . TYR B 1 98 ? -16.75 7.562 9.969 1 93.31 98 TYR B C 1
ATOM 3615 O O . TYR B 1 98 ? -16.422 7.098 11.062 1 93.31 98 TYR B O 1
ATOM 3623 N N . PRO B 1 99 ? -17.766 8.273 9.883 1 90.25 99 PRO B N 1
ATOM 3624 C CA . PRO B 1 99 ? -18.359 8.922 11.047 1 90.25 99 PRO B CA 1
ATOM 3625 C C . PRO B 1 99 ? -19.031 7.934 12 1 90.25 99 PRO B C 1
ATOM 3627 O O . PRO B 1 99 ? -19.125 8.195 13.203 1 90.25 99 PRO B O 1
ATOM 3630 N N . GLU B 1 100 ? -19.422 6.785 11.5 1 90.81 100 GLU B N 1
ATOM 3631 C CA . GLU B 1 100 ? -20.109 5.797 12.328 1 90.81 100 GLU B CA 1
ATOM 3632 C C . GLU B 1 100 ? -19.203 5.238 13.406 1 90.81 100 GLU B C 1
ATOM 3634 O O . GLU B 1 100 ? -19.656 4.863 14.484 1 90.81 100 GLU B O 1
ATOM 3639 N N . SER B 1 101 ? -17.969 5.215 13.172 1 91.62 101 SER B N 1
ATOM 3640 C CA . SER B 1 101 ? -17 4.672 14.125 1 91.62 101 SER B CA 1
ATOM 3641 C C . SER B 1 101 ? -16.047 5.746 14.617 1 91.62 101 SER B C 1
ATOM 3643 O O . SER B 1 101 ? -14.961 5.438 15.117 1 91.62 101 SER B O 1
ATOM 3645 N N . ARG B 1 102 ? -16.406 6.953 14.57 1 92.19 102 ARG B N 1
ATOM 3646 C CA . ARG B 1 102 ? -15.523 8.102 14.766 1 92.19 102 ARG B CA 1
ATOM 3647 C C . ARG B 1 102 ? -14.969 8.133 16.188 1 92.19 102 ARG B C 1
ATOM 3649 O O . ARG B 1 102 ? -13.766 8.266 16.391 1 92.19 102 ARG B O 1
ATOM 3656 N N . GLN B 1 103 ? -15.797 7.953 17.156 1 90.56 103 GLN B N 1
ATOM 3657 C CA . GLN B 1 103 ? -15.359 8.062 18.547 1 90.56 103 GLN B CA 1
ATOM 3658 C C . GLN B 1 103 ? -14.32 6.996 18.875 1 90.56 103 GLN B C 1
ATOM 3660 O O . GLN B 1 103 ? -13.305 7.289 19.516 1 90.56 103 GLN B O 1
ATOM 3665 N N . ARG B 1 104 ? -14.602 5.812 18.453 1 93.44 104 ARG B N 1
ATOM 3666 C CA . ARG B 1 104 ? -13.656 4.727 18.703 1 93.44 104 ARG B CA 1
ATOM 3667 C C . ARG B 1 104 ? -12.328 4.988 18 1 93.44 104 ARG B C 1
ATOM 3669 O O . ARG B 1 104 ? -11.258 4.809 18.594 1 93.44 104 ARG B O 1
ATOM 3676 N N . LEU B 1 105 ? -12.383 5.383 16.828 1 95.75 105 LEU B N 1
ATOM 3677 C CA . LEU B 1 105 ? -11.188 5.613 16.016 1 95.75 105 LEU B CA 1
ATOM 3678 C C . LEU B 1 105 ? -10.375 6.781 16.562 1 95.75 105 LEU B C 1
ATOM 3680 O O . LEU B 1 105 ? -9.148 6.758 16.531 1 95.75 105 LEU B O 1
ATOM 3684 N N . ILE B 1 106 ? -11.031 7.805 17.062 1 94.62 106 ILE B N 1
ATOM 3685 C CA . ILE B 1 106 ? -10.352 8.938 17.672 1 94.62 106 ILE B CA 1
ATOM 3686 C C . ILE B 1 106 ? -9.625 8.484 18.938 1 94.62 106 ILE B C 1
ATOM 3688 O O . ILE B 1 106 ? -8.492 8.891 19.188 1 94.62 106 ILE B O 1
ATOM 3692 N N . THR B 1 107 ? -10.266 7.656 19.703 1 94.19 107 THR B N 1
ATOM 3693 C CA . THR B 1 107 ? -9.656 7.125 20.906 1 94.19 107 THR B CA 1
ATOM 3694 C C . THR B 1 107 ? -8.43 6.285 20.562 1 94.19 107 THR B C 1
ATOM 3696 O O . THR B 1 107 ? -7.395 6.395 21.234 1 94.19 107 THR B O 1
ATOM 3699 N N . GLU B 1 108 ? -8.555 5.535 19.578 1 96 108 GLU B N 1
ATOM 3700 C CA . GLU B 1 108 ? -7.426 4.727 19.125 1 96 108 GLU B CA 1
ATOM 3701 C C . GLU B 1 108 ? -6.285 5.609 18.625 1 96 108 GLU B C 1
ATOM 3703 O O . GLU B 1 108 ? -5.117 5.344 18.906 1 96 108 GLU B O 1
ATOM 3708 N N . ALA B 1 109 ? -6.672 6.566 17.859 1 97.19 109 ALA B N 1
ATOM 3709 C CA . ALA B 1 109 ? -5.672 7.508 17.359 1 97.19 109 ALA B CA 1
ATOM 3710 C C . ALA B 1 109 ? -4.918 8.172 18.516 1 97.19 109 ALA B C 1
ATOM 3712 O O . ALA B 1 109 ? -3.695 8.32 18.453 1 97.19 109 ALA B O 1
ATOM 3713 N N . ALA B 1 110 ? -5.652 8.523 19.516 1 95.12 110 ALA B N 1
ATOM 3714 C CA . ALA B 1 110 ? -5.051 9.164 20.672 1 95.12 110 ALA B CA 1
ATOM 3715 C C . ALA B 1 110 ? -4.102 8.219 21.406 1 95.12 110 ALA B C 1
ATOM 3717 O O . ALA B 1 110 ? -3.037 8.625 21.859 1 95.12 110 ALA B O 1
ATOM 3718 N N . ARG B 1 111 ? -4.527 7.012 21.5 1 96.19 111 ARG B N 1
ATOM 3719 C CA . ARG B 1 111 ? -3.678 6.012 22.125 1 96.19 111 ARG B CA 1
ATOM 3720 C C . ARG B 1 111 ? -2.348 5.879 21.391 1 96.19 111 ARG B C 1
ATOM 3722 O O . ARG B 1 111 ? -1.282 5.949 22.016 1 96.19 111 ARG B O 1
ATOM 3729 N N . TYR B 1 112 ? -2.385 5.703 20.141 1 97.44 112 TYR B N 1
ATOM 3730 C CA . TYR B 1 112 ? -1.179 5.582 19.328 1 97.44 112 TYR B CA 1
ATOM 3731 C C . TYR B 1 112 ? -0.348 6.859 19.406 1 97.44 112 TYR B C 1
ATOM 3733 O O . TYR B 1 112 ? 0.883 6.805 19.453 1 97.44 112 TYR B O 1
ATOM 3741 N N . HIS B 1 113 ? -1.03 7.949 19.391 1 96.19 113 HIS B N 1
ATOM 3742 C CA . HIS B 1 113 ? -0.349 9.234 19.453 1 96.19 113 HIS B CA 1
ATOM 3743 C C . HIS B 1 113 ? 0.464 9.367 20.734 1 96.19 113 HIS B C 1
ATOM 3745 O O . HIS B 1 113 ? 1.619 9.797 20.703 1 96.19 113 HIS B O 1
ATOM 3751 N N . ASN B 1 114 ? -0.143 8.984 21.781 1 95.25 114 ASN B N 1
ATOM 3752 C CA . ASN B 1 114 ? 0.547 9.047 23.078 1 95.25 114 ASN B CA 1
ATOM 3753 C C . ASN B 1 114 ? 1.776 8.148 23.094 1 95.25 114 ASN B C 1
ATOM 3755 O O . ASN B 1 114 ? 2.818 8.523 23.625 1 95.25 114 ASN B O 1
ATOM 3759 N N . GLN B 1 115 ? 1.635 7.023 22.547 1 95.81 115 GLN B N 1
ATOM 3760 C CA . GLN B 1 115 ? 2.771 6.113 22.453 1 95.81 115 GLN B CA 1
ATOM 3761 C C . GLN B 1 115 ? 3.879 6.699 21.594 1 95.81 115 GLN B C 1
ATOM 3763 O O . GLN B 1 115 ? 5.062 6.574 21.906 1 95.81 115 GLN B O 1
ATOM 3768 N N . SER B 1 116 ? 3.482 7.262 20.531 1 96.25 116 SER B N 1
ATOM 3769 C CA . SER B 1 116 ? 4.441 7.898 19.641 1 96.25 116 SER B CA 1
ATOM 3770 C C . SER B 1 116 ? 5.18 9.031 20.328 1 96.25 116 SER B C 1
ATOM 3772 O O . SER B 1 116 ? 6.402 9.148 20.219 1 96.25 116 SER B O 1
ATOM 3774 N N . LEU B 1 117 ? 4.434 9.844 21.062 1 92.81 117 LEU B N 1
ATOM 3775 C CA . LEU B 1 117 ? 5.012 10.984 21.75 1 92.81 117 LEU B CA 1
ATOM 3776 C C . LEU B 1 117 ? 5.996 10.531 22.828 1 92.81 117 LEU B C 1
ATOM 3778 O O . LEU B 1 117 ? 7.012 11.188 23.062 1 92.81 117 LEU B O 1
ATOM 3782 N N . HIS B 1 118 ? 5.633 9.484 23.453 1 92.19 118 HIS B N 1
ATOM 3783 C CA . HIS B 1 118 ? 6.543 8.922 24.438 1 92.19 118 HIS B CA 1
ATOM 3784 C C . HIS B 1 118 ? 7.883 8.555 23.812 1 92.19 118 HIS B C 1
ATOM 3786 O O . HIS B 1 118 ? 8.938 8.891 24.359 1 92.19 118 HIS B O 1
ATOM 3792 N N . GLY B 1 119 ? 7.809 7.887 22.75 1 90.94 119 GLY B N 1
ATOM 3793 C CA . GLY B 1 119 ? 9.031 7.527 22.047 1 90.94 119 GLY B CA 1
ATOM 3794 C C . GLY B 1 119 ? 9.781 8.727 21.5 1 90.94 119 GLY B C 1
ATOM 3795 O O . GLY B 1 119 ? 11.016 8.742 21.516 1 90.94 119 GLY B O 1
ATOM 3796 N N . LEU B 1 120 ? 9.094 9.695 21.047 1 89.88 120 LEU B N 1
ATOM 3797 C CA . LEU B 1 120 ? 9.703 10.922 20.547 1 89.88 120 LEU B CA 1
ATOM 3798 C C . LEU B 1 120 ? 10.492 11.625 21.656 1 89.88 120 LEU B C 1
ATOM 3800 O O . LEU B 1 120 ? 11.625 12.055 21.438 1 89.88 120 LEU B O 1
ATOM 3804 N N . ARG B 1 121 ? 9.898 11.688 22.734 1 87.56 121 ARG B N 1
ATOM 3805 C CA . ARG B 1 121 ? 10.555 12.336 23.859 1 87.56 121 ARG B CA 1
ATOM 3806 C C . ARG B 1 121 ? 11.836 11.609 24.25 1 87.56 121 ARG B C 1
ATOM 3808 O O . ARG B 1 121 ? 12.852 12.25 24.547 1 87.56 121 ARG B O 1
ATOM 3815 N N . GLN B 1 122 ? 11.742 10.336 24.219 1 87.44 122 GLN B N 1
ATOM 3816 C CA . GLN B 1 122 ? 12.93 9.531 24.516 1 87.44 122 GLN B CA 1
ATOM 3817 C C . GLN B 1 122 ? 14.008 9.75 23.453 1 87.44 122 GLN B C 1
ATOM 3819 O O . GLN B 1 122 ? 15.195 9.789 23.781 1 87.44 122 GLN B O 1
ATOM 3824 N N . GLY B 1 123 ? 13.57 9.852 22.281 1 84.38 123 GLY B N 1
ATOM 3825 C CA . GLY B 1 123 ? 14.5 10.078 21.188 1 84.38 123 GLY B CA 1
ATOM 3826 C C . GLY B 1 123 ? 15.172 11.438 21.25 1 84.38 123 GLY B C 1
ATOM 3827 O O . GLY B 1 123 ? 16.359 11.562 20.922 1 84.38 123 GLY B O 1
ATOM 3828 N N . ILE B 1 124 ? 14.484 12.406 21.625 1 82.88 124 ILE B N 1
ATOM 3829 C CA . ILE B 1 124 ? 15.016 13.758 21.766 1 82.88 124 ILE B CA 1
ATOM 3830 C C . ILE B 1 124 ? 16.125 13.781 22.828 1 82.88 124 ILE B C 1
ATOM 3832 O O . ILE B 1 124 ? 17.125 14.469 22.672 1 82.88 124 ILE B O 1
ATOM 3836 N N . ALA B 1 125 ? 15.906 12.977 23.781 1 81.19 125 ALA B N 1
ATOM 3837 C CA . ALA B 1 125 ? 16.875 12.914 24.859 1 81.19 125 ALA B CA 1
ATOM 3838 C C . ALA B 1 125 ? 18.172 12.25 24.406 1 81.19 125 ALA B C 1
ATOM 3840 O O . ALA B 1 125 ? 19.234 12.5 24.969 1 81.19 125 ALA B O 1
ATOM 3841 N N . GLN B 1 126 ? 18.047 11.461 23.422 1 79.81 126 GLN B N 1
ATOM 3842 C CA . GLN B 1 126 ? 19.203 10.719 22.938 1 79.81 126 GLN B CA 1
ATOM 3843 C C . GLN B 1 126 ? 19.438 10.984 21.453 1 79.81 126 GLN B C 1
ATOM 3845 O O . GLN B 1 126 ? 19.641 10.047 20.672 1 79.81 126 GLN B O 1
ATOM 3850 N N . ILE B 1 127 ? 19.484 12.234 21.141 1 75.69 127 ILE B N 1
ATOM 3851 C CA . ILE B 1 127 ? 19.578 12.57 19.734 1 75.69 127 ILE B CA 1
ATOM 3852 C C . ILE B 1 127 ? 20.906 12.102 19.172 1 75.69 127 ILE B C 1
ATOM 3854 O O . ILE B 1 127 ? 21.969 12.344 19.766 1 75.69 127 ILE B O 1
ATOM 3858 N N . ASN B 1 128 ? 20.812 11.227 18.234 1 73.38 128 ASN B N 1
ATOM 3859 C CA . ASN B 1 128 ? 21.984 10.797 17.453 1 73.38 128 ASN B CA 1
ATOM 3860 C C . ASN B 1 128 ? 21.703 10.82 15.961 1 73.38 128 ASN B C 1
ATOM 3862 O O . ASN B 1 128 ? 20.609 11.188 15.531 1 73.38 128 ASN B O 1
ATOM 3866 N N . ASP B 1 129 ? 22.688 10.602 15.25 1 68.19 129 ASP B N 1
ATOM 3867 C CA . ASP B 1 129 ? 22.594 10.711 13.797 1 68.19 129 ASP B CA 1
ATOM 3868 C C . ASP B 1 129 ? 21.5 9.781 13.242 1 68.19 129 ASP B C 1
ATOM 3870 O O . ASP B 1 129 ? 20.75 10.172 12.352 1 68.19 129 ASP B O 1
ATOM 3874 N N . ASP B 1 130 ? 21.281 8.719 13.859 1 74.19 130 ASP B N 1
ATOM 3875 C CA . ASP B 1 130 ? 20.375 7.715 13.32 1 74.19 130 ASP B CA 1
ATOM 3876 C C . ASP B 1 130 ? 18.922 8.062 13.656 1 74.19 130 ASP B C 1
ATOM 3878 O O . ASP B 1 130 ? 18 7.703 12.914 1 74.19 130 ASP B O 1
ATOM 3882 N N . SER B 1 131 ? 18.812 8.875 14.586 1 84.69 131 SER B N 1
ATOM 3883 C CA . SER B 1 131 ? 17.453 9.102 15.07 1 84.69 131 SER B CA 1
ATOM 3884 C C . SER B 1 131 ? 16.891 10.422 14.547 1 84.69 131 SER B C 1
ATOM 3886 O O . SER B 1 131 ? 15.703 10.703 14.703 1 84.69 131 SER B O 1
ATOM 3888 N N . SER B 1 132 ? 17.75 11.18 13.891 1 88.5 132 SER B N 1
ATOM 3889 C CA . SER B 1 132 ? 17.328 12.508 13.461 1 88.5 132 SER B CA 1
ATOM 3890 C C . SER B 1 132 ? 16.188 12.43 12.453 1 88.5 132 SER B C 1
ATOM 3892 O O . SER B 1 132 ? 15.203 13.164 12.562 1 88.5 132 SER B O 1
ATOM 3894 N N . ASP B 1 133 ? 16.328 11.578 11.539 1 91.25 133 ASP B N 1
ATOM 3895 C CA . ASP B 1 133 ? 15.266 11.398 10.547 1 91.25 133 ASP B CA 1
ATOM 3896 C C . ASP B 1 133 ? 13.969 10.961 11.211 1 91.25 133 ASP B C 1
ATOM 3898 O O . ASP B 1 133 ? 12.883 11.438 10.852 1 91.25 133 ASP B O 1
ATOM 3902 N N . ALA B 1 134 ? 14.133 10.086 12.156 1 93.5 134 ALA B N 1
ATOM 3903 C CA . ALA B 1 134 ? 12.953 9.57 12.859 1 93.5 134 ALA B CA 1
ATOM 3904 C C . ALA B 1 134 ? 12.25 10.688 13.633 1 93.5 134 ALA B C 1
ATOM 3906 O O . ALA B 1 134 ? 11.023 10.766 13.633 1 93.5 134 ALA B O 1
ATOM 3907 N N . LEU B 1 135 ? 13.039 11.477 14.234 1 91.94 135 LEU B N 1
ATOM 3908 C CA . LEU B 1 135 ? 12.484 12.586 14.992 1 91.94 135 LEU B CA 1
ATOM 3909 C C . LEU B 1 135 ? 11.781 13.578 14.078 1 91.94 135 LEU B C 1
ATOM 3911 O O . LEU B 1 135 ? 10.695 14.07 14.398 1 91.94 135 LEU B O 1
ATOM 3915 N N . PHE B 1 136 ? 12.398 13.82 12.984 1 90.81 136 PHE B N 1
ATOM 3916 C CA . PHE B 1 136 ? 11.789 14.727 12.016 1 90.81 136 PHE B CA 1
ATOM 3917 C C . PHE B 1 136 ? 10.469 14.172 11.508 1 90.81 136 PHE B C 1
ATOM 3919 O O . PHE B 1 136 ? 9.477 14.891 11.422 1 90.81 136 PHE B O 1
ATOM 3926 N N . VAL B 1 137 ? 10.453 12.922 11.188 1 93.69 137 VAL B N 1
ATOM 3927 C CA . VAL B 1 137 ? 9.258 12.273 10.68 1 93.69 137 VAL B CA 1
ATOM 3928 C C . VAL B 1 137 ? 8.156 12.297 11.742 1 93.69 137 VAL B C 1
ATOM 3930 O O . VAL B 1 137 ? 7.012 12.641 11.453 1 93.69 137 VAL B O 1
ATOM 3933 N N . CYS B 1 138 ? 8.5 11.969 12.906 1 94.12 138 CYS B N 1
ATOM 3934 C CA . CYS B 1 138 ? 7.527 11.938 13.992 1 94.12 138 CYS B CA 1
ATOM 3935 C C . CYS B 1 138 ? 6.93 13.312 14.234 1 94.12 138 CYS B C 1
ATOM 3937 O O . CYS B 1 138 ? 5.723 13.438 14.469 1 94.12 138 CYS B O 1
ATOM 3939 N N . THR B 1 139 ? 7.73 14.266 14.172 1 91.5 139 THR B N 1
ATOM 3940 C CA . THR B 1 139 ? 7.254 15.633 14.359 1 91.5 139 THR B CA 1
ATOM 3941 C C . THR B 1 139 ? 6.316 16.031 13.219 1 91.5 139 THR B C 1
ATOM 3943 O O . THR B 1 139 ? 5.312 16.719 13.445 1 91.5 139 THR B O 1
ATOM 3946 N N . SER B 1 140 ? 6.688 15.672 12.016 1 91.06 140 SER B N 1
ATOM 3947 C CA . SER B 1 140 ? 5.828 15.938 10.867 1 91.06 140 SER B CA 1
ATOM 3948 C C . SER B 1 140 ? 4.469 15.273 11.031 1 91.06 140 SER B C 1
ATOM 3950 O O . SER B 1 140 ? 3.434 15.891 10.766 1 91.06 140 SER B O 1
ATOM 3952 N N . LEU B 1 141 ? 4.492 14.055 11.484 1 95.69 141 LEU B N 1
ATOM 3953 C CA . LEU B 1 141 ? 3.25 13.328 11.734 1 95.69 141 LEU B CA 1
ATOM 3954 C C . LEU B 1 141 ? 2.432 14.016 12.82 1 95.69 141 LEU B C 1
ATOM 3956 O O . LEU B 1 141 ? 1.205 14.102 12.719 1 95.69 141 LEU B O 1
ATOM 3960 N N . ASN B 1 142 ? 3.111 14.477 13.789 1 92.94 142 ASN B N 1
ATOM 3961 C CA . ASN B 1 142 ? 2.457 15.141 14.914 1 92.94 142 ASN B CA 1
ATOM 3962 C C . ASN B 1 142 ? 1.736 16.406 14.469 1 92.94 142 ASN B C 1
ATOM 3964 O O . ASN B 1 142 ? 0.655 16.719 14.977 1 92.94 142 ASN B O 1
ATOM 3968 N N . ILE B 1 143 ? 2.314 17.109 13.602 1 91.31 143 ILE B N 1
ATOM 3969 C CA . ILE B 1 143 ? 1.699 18.344 13.102 1 91.31 143 ILE B CA 1
ATOM 3970 C C . ILE B 1 143 ? 0.363 18.016 12.438 1 91.31 143 ILE B C 1
ATOM 3972 O O . ILE B 1 143 ? -0.65 18.656 12.719 1 91.31 143 ILE B O 1
ATOM 3976 N N . VAL B 1 144 ? 0.322 17.031 11.594 1 93.94 144 VAL B N 1
ATOM 3977 C CA . VAL B 1 144 ? -0.899 16.641 10.906 1 93.94 144 VAL B CA 1
ATOM 3978 C C . VAL B 1 144 ? -1.938 16.156 11.914 1 93.94 144 VAL B C 1
ATOM 3980 O O . VAL B 1 144 ? -3.119 16.5 11.812 1 93.94 144 VAL B O 1
ATOM 3983 N N . TYR B 1 145 ? -1.438 15.445 12.852 1 94.81 145 TYR B N 1
ATOM 3984 C CA . TYR B 1 145 ? -2.334 14.945 13.891 1 94.81 145 TYR B CA 1
ATOM 3985 C C . TYR B 1 145 ? -3.002 16.094 14.633 1 94.81 145 TYR B C 1
ATOM 3987 O O . TYR B 1 145 ? -4.215 16.078 14.859 1 94.81 145 TYR B O 1
ATOM 3995 N N . VAL B 1 146 ? -2.256 17.047 15.039 1 91.75 146 VAL B N 1
ATOM 3996 C CA . VAL B 1 146 ? -2.738 18.172 15.836 1 91.75 146 VAL B CA 1
ATOM 3997 C C . VAL B 1 146 ? -3.797 18.938 15.055 1 91.75 146 VAL B C 1
ATOM 3999 O O . VAL B 1 146 ? -4.859 19.266 15.594 1 91.75 146 VAL B O 1
ATOM 4002 N N . PHE B 1 147 ? -3.576 19.188 13.828 1 92.12 147 PHE B N 1
ATOM 4003 C CA . PHE B 1 147 ? -4.555 19.906 13.023 1 92.12 147 PHE B CA 1
ATOM 4004 C C . PHE B 1 147 ? -5.809 19.062 12.82 1 92.12 147 PHE B C 1
ATOM 4006 O O . PHE B 1 147 ? -6.918 19.594 12.742 1 92.12 147 PHE B O 1
ATOM 4013 N N . GLY B 1 148 ? -5.602 17.812 12.734 1 92.62 148 GLY B N 1
ATOM 4014 C CA . GLY B 1 148 ? -6.738 16.922 12.539 1 92.62 148 GLY B CA 1
ATOM 4015 C C . GLY B 1 148 ? -7.625 16.812 13.766 1 92.62 148 GLY B C 1
ATOM 4016 O O . GLY B 1 148 ? -8.844 16.953 13.672 1 92.62 148 GLY B O 1
ATOM 4017 N N . ILE B 1 149 ? -7 16.641 14.875 1 91 149 ILE B N 1
ATOM 4018 C CA . ILE B 1 149 ? -7.75 16.328 16.094 1 91 149 ILE B CA 1
ATOM 4019 C C . ILE B 1 149 ? -8.398 17.609 16.625 1 91 149 ILE B C 1
ATOM 4021 O O . ILE B 1 149 ? -9.477 17.562 17.219 1 91 149 ILE B O 1
ATOM 4025 N N . TYR B 1 150 ? -7.828 18.781 16.391 1 87.88 150 TYR B N 1
ATOM 4026 C CA . TYR B 1 150 ? -8.352 20.031 16.938 1 87.88 150 TYR B CA 1
ATOM 4027 C C . TYR B 1 150 ? -9.258 20.719 15.922 1 87.88 150 TYR B C 1
ATOM 4029 O O . TYR B 1 150 ? -9.836 21.766 16.219 1 87.88 150 TYR B O 1
ATOM 4037 N N . GLY B 1 151 ? -9.367 20.141 14.781 1 86.56 151 GLY B N 1
ATOM 4038 C CA . GLY B 1 151 ? -10.195 20.734 13.742 1 86.56 151 GLY B CA 1
ATOM 4039 C C . GLY B 1 151 ? -11.617 20.203 13.734 1 86.56 151 GLY B C 1
ATOM 4040 O O . GLY B 1 151 ? -12.281 20.172 14.773 1 86.56 151 GLY B O 1
ATOM 4041 N N . LYS B 1 152 ? -11.977 19.844 12.648 1 81.38 152 LYS B N 1
ATOM 4042 C CA . LYS B 1 152 ? -13.352 19.406 12.422 1 81.38 152 LYS B CA 1
ATOM 4043 C C . LYS B 1 152 ? -13.703 18.203 13.297 1 81.38 152 LYS B C 1
ATOM 4045 O O . LYS B 1 152 ? -14.836 18.094 13.773 1 81.38 152 LYS B O 1
ATOM 4050 N N . LEU B 1 153 ? -12.789 17.359 13.516 1 82.56 153 LEU B N 1
ATOM 4051 C CA . LEU B 1 153 ? -13.039 16.156 14.297 1 82.56 153 LEU B CA 1
ATOM 4052 C C . LEU B 1 153 ? -13.336 16.516 15.75 1 82.56 153 LEU B C 1
ATOM 4054 O O . LEU B 1 153 ? -14.125 15.82 16.406 1 82.56 153 LEU B O 1
ATOM 4058 N N . TYR B 1 154 ? -12.68 17.5 16.25 1 76.81 154 TYR B N 1
ATOM 4059 C CA . TYR B 1 154 ? -12.945 17.969 17.594 1 76.81 154 TYR B CA 1
ATOM 4060 C C . TYR B 1 154 ? -14.391 18.438 17.734 1 76.81 154 TYR B C 1
ATOM 4062 O O . TYR B 1 154 ? -15.062 18.125 18.719 1 76.81 154 TYR B O 1
ATOM 4070 N N . ASP B 1 155 ? -14.805 19.156 16.781 1 71.75 155 ASP B N 1
ATOM 4071 C CA . ASP B 1 155 ? -16.141 19.734 16.797 1 71.75 155 ASP B CA 1
ATOM 4072 C C . ASP B 1 155 ? -17.219 18.656 16.75 1 71.75 155 ASP B C 1
ATOM 4074 O O . ASP B 1 155 ? -18.312 18.844 17.312 1 71.75 155 ASP B O 1
ATOM 4078 N N . GLU B 1 156 ? -16.875 17.594 16.188 1 72 156 GLU B N 1
ATOM 4079 C CA . GLU B 1 156 ? -17.859 16.547 15.945 1 72 156 GLU B CA 1
ATOM 4080 C C . GLU B 1 156 ? -17.859 15.516 17.062 1 72 156 GLU B C 1
ATOM 4082 O O . GLU B 1 156 ? -18.703 14.617 17.078 1 72 156 GLU B O 1
ATOM 4087 N N . THR B 1 157 ? -16.859 15.695 17.844 1 70.31 157 THR B N 1
ATOM 4088 C CA . THR B 1 157 ? -16.844 14.766 18.969 1 70.31 157 THR B CA 1
ATOM 4089 C C . THR B 1 157 ? -17.375 15.43 20.234 1 70.31 157 THR B C 1
ATOM 4091 O O . THR B 1 157 ? -17.625 16.641 20.25 1 70.31 157 THR B O 1
ATOM 4094 N N . ALA B 1 158 ? -17.609 14.617 21.188 1 55.81 158 ALA B N 1
ATOM 4095 C CA . ALA B 1 158 ? -18.203 15.031 22.453 1 55.81 158 ALA B CA 1
ATOM 4096 C C . ALA B 1 158 ? -17.422 16.188 23.078 1 55.81 158 ALA B C 1
ATOM 4098 O O . ALA B 1 158 ? -18 17.062 23.719 1 55.81 158 ALA B O 1
ATOM 4099 N N . GLY B 1 159 ? -16.203 16.203 22.891 1 56.72 159 GLY B N 1
ATOM 4100 C CA . GLY B 1 159 ? -15.438 17.312 23.453 1 56.72 159 GLY B CA 1
ATOM 4101 C C . GLY B 1 159 ? -15.828 18.656 22.875 1 56.72 159 GLY B C 1
ATOM 4102 O O . GLY B 1 159 ? -15.992 19.641 23.609 1 56.72 159 GLY B O 1
ATOM 4103 N N . GLY B 1 160 ? -16.062 18.688 21.562 1 58.06 160 GLY B N 1
ATOM 4104 C CA . GLY B 1 160 ? -16.406 19.938 20.891 1 58.06 160 GLY B CA 1
ATOM 4105 C C . GLY B 1 160 ? -17.812 20.391 21.188 1 58.06 160 GLY B C 1
ATOM 4106 O O . GLY B 1 160 ? -18.062 21.578 21.453 1 58.06 160 GLY B O 1
ATOM 4107 N N . ALA B 1 161 ? -18.703 19.391 21.234 1 59.34 161 ALA B N 1
ATOM 4108 C CA . ALA B 1 161 ? -20.109 19.703 21.438 1 59.34 161 ALA B CA 1
ATOM 4109 C C . ALA B 1 161 ? -20.359 20.25 22.844 1 59.34 161 ALA B C 1
ATOM 4111 O O . ALA B 1 161 ? -21.234 21.109 23.031 1 59.34 161 ALA B O 1
ATOM 4112 N N . GLY B 1 162 ? -19.531 19.812 23.672 1 62.72 162 GLY B N 1
ATOM 4113 C CA . GLY B 1 162 ? -19.766 20.234 25.031 1 62.72 162 GLY B CA 1
ATOM 4114 C C . GLY B 1 162 ? -18.891 21.391 25.469 1 62.72 162 GLY B C 1
ATOM 4115 O O . GLY B 1 162 ? -19.078 21.953 26.547 1 62.72 162 GLY B O 1
ATOM 4116 N N . ALA B 1 163 ? -18.062 21.75 24.578 1 67.81 163 ALA B N 1
ATOM 4117 C CA . ALA B 1 163 ? -17.125 22.797 24.984 1 67.81 163 ALA B CA 1
ATOM 4118 C C . ALA B 1 163 ? -17.812 24.172 24.938 1 67.81 163 ALA B C 1
ATOM 4120 O O . ALA B 1 163 ? -18.594 24.453 24.031 1 67.81 163 ALA B O 1
ATOM 4121 N N . GLY B 1 164 ? -17.781 24.922 25.953 1 75.62 164 GLY B N 1
ATOM 4122 C CA . GLY B 1 164 ? -18.328 26.266 26 1 75.62 164 GLY B CA 1
ATOM 4123 C C . GLY B 1 164 ? -17.719 27.188 24.938 1 75.62 164 GLY B C 1
ATOM 4124 O O . GLY B 1 164 ? -16.719 26.844 24.312 1 75.62 164 GLY B O 1
ATOM 4125 N N . ALA B 1 165 ? -18.375 28.219 24.609 1 78.94 165 ALA B N 1
ATOM 4126 C CA . ALA B 1 165 ? -17.984 29.203 23.609 1 78.94 165 ALA B CA 1
ATOM 4127 C C . ALA B 1 165 ? -16.562 29.688 23.859 1 78.94 165 ALA B C 1
ATOM 4129 O O . ALA B 1 165 ? -15.781 29.859 22.922 1 78.94 165 ALA B O 1
ATOM 4130 N N . ALA B 1 166 ? -16.25 29.859 25.094 1 83.81 166 ALA B N 1
ATOM 4131 C CA . ALA B 1 166 ? -14.922 30.359 25.453 1 83.81 166 ALA B CA 1
ATOM 4132 C C . ALA B 1 166 ? -13.844 29.344 25.109 1 83.81 166 ALA B C 1
ATOM 4134 O O . ALA B 1 166 ? -12.781 29.703 24.594 1 83.81 166 ALA B O 1
ATOM 4135 N N . ALA B 1 167 ? -14.148 28.156 25.422 1 82.88 167 ALA B N 1
ATOM 4136 C CA . ALA B 1 167 ? -13.195 27.078 25.141 1 82.88 167 ALA B CA 1
ATOM 4137 C C . ALA B 1 167 ? -12.992 26.922 23.625 1 82.88 167 ALA B C 1
ATOM 4139 O O . ALA B 1 167 ? -11.875 26.703 23.172 1 82.88 167 ALA B O 1
ATOM 4140 N N . ARG B 1 168 ? -14.016 27.062 22.906 1 86.25 168 ARG B N 1
ATOM 4141 C CA . ARG B 1 168 ? -13.953 26.969 21.453 1 86.25 168 ARG B CA 1
ATOM 4142 C C . ARG B 1 168 ? -13.109 28.109 20.875 1 86.25 168 ARG B C 1
ATOM 4144 O O . ARG B 1 168 ? -12.273 27.875 20 1 86.25 168 ARG B O 1
ATOM 4151 N N . THR B 1 169 ? -13.367 29.266 21.375 1 89.69 169 THR B N 1
ATOM 4152 C CA . THR B 1 169 ? -12.625 30.438 20.922 1 89.69 169 THR B CA 1
ATOM 4153 C C . THR B 1 169 ? -11.133 30.266 21.188 1 89.69 169 THR B C 1
ATOM 4155 O O . THR B 1 169 ? -10.305 30.531 20.312 1 89.69 169 THR B O 1
ATOM 4158 N N . SER B 1 170 ? -10.844 29.812 22.359 1 89.19 170 SER B N 1
ATOM 4159 C CA . SER B 1 170 ? -9.445 29.625 22.75 1 89.19 170 SER B CA 1
ATOM 4160 C C . SER B 1 170 ? -8.766 28.578 21.859 1 89.19 170 SER B C 1
ATOM 4162 O O . SER B 1 170 ? -7.613 28.75 21.469 1 89.19 170 SER B O 1
ATOM 4164 N N . ARG B 1 171 ? -9.461 27.578 21.594 1 88.19 171 ARG B N 1
ATOM 4165 C CA . ARG B 1 171 ? -8.922 26.516 20.75 1 88.19 171 ARG B CA 1
ATOM 4166 C C . ARG B 1 171 ? -8.656 27.016 19.328 1 88.19 171 ARG B C 1
ATOM 4168 O O . ARG B 1 171 ? -7.582 26.766 18.781 1 88.19 171 ARG B O 1
ATOM 4175 N N . ILE B 1 172 ? -9.602 27.703 18.797 1 90.12 172 ILE B N 1
ATOM 4176 C CA . ILE B 1 172 ? -9.508 28.172 17.422 1 90.12 172 ILE B CA 1
ATOM 4177 C C . ILE B 1 172 ? -8.391 29.203 17.297 1 90.12 172 ILE B C 1
ATOM 4179 O O . ILE B 1 172 ? -7.684 29.25 16.281 1 90.12 172 ILE B O 1
ATOM 4183 N N . LEU B 1 173 ? -8.195 29.969 18.344 1 92.19 173 LEU B N 1
ATOM 4184 C CA . LEU B 1 173 ? -7.156 30.984 18.328 1 92.19 173 LEU B CA 1
ATOM 4185 C C . LEU B 1 173 ? -5.781 30.375 18.578 1 92.19 173 LEU B C 1
ATOM 4187 O O . LEU B 1 173 ? -4.77 31.078 18.562 1 92.19 173 LEU B O 1
ATOM 4191 N N . GLY B 1 174 ? -5.742 29.125 18.812 1 90.12 174 GLY B N 1
ATOM 4192 C CA . GLY B 1 174 ? -4.469 28.422 18.781 1 90.12 174 GLY B CA 1
ATOM 4193 C C . GLY B 1 174 ? -3.828 28.281 20.156 1 90.12 174 GLY B C 1
ATOM 4194 O O . GLY B 1 174 ? -2.613 28.109 20.266 1 90.12 174 GLY B O 1
ATOM 4195 N N . ALA B 1 175 ? -4.598 28.406 21.203 1 86.69 175 ALA B N 1
ATOM 4196 C CA . ALA B 1 175 ? -4.051 28.328 22.547 1 86.69 175 ALA B CA 1
ATOM 4197 C C . ALA B 1 175 ? -3.326 27 22.766 1 86.69 175 ALA B C 1
ATOM 4199 O O . ALA B 1 175 ? -2.291 26.953 23.438 1 86.69 175 ALA B O 1
ATOM 4200 N N . ASP B 1 176 ? -3.822 26 22.156 1 84.62 176 ASP B N 1
ATOM 4201 C CA . ASP B 1 176 ? -3.24 24.688 22.375 1 84.62 176 ASP B CA 1
ATOM 4202 C C . ASP B 1 176 ? -2.381 24.25 21.188 1 84.62 176 ASP B C 1
ATOM 4204 O O . ASP B 1 176 ? -1.226 23.859 21.375 1 84.62 176 ASP B O 1
ATOM 4208 N N . TRP B 1 177 ? -2.848 24.422 20.016 1 88.12 177 TRP B N 1
ATOM 4209 C CA . TRP B 1 177 ? -2.203 23.781 18.875 1 88.12 177 TRP B CA 1
ATOM 4210 C C . TRP B 1 177 ? -1.015 24.609 18.391 1 88.12 177 TRP B C 1
ATOM 4212 O O . TRP B 1 177 ? -0.057 24.062 17.844 1 88.12 177 TRP B O 1
ATOM 4222 N N . ILE B 1 178 ? -0.983 25.938 18.562 1 90.44 178 ILE B N 1
ATOM 4223 C CA . ILE B 1 178 ? 0.126 26.75 18.078 1 90.44 178 ILE B CA 1
ATOM 4224 C C . ILE B 1 178 ? 1.406 26.375 18.828 1 90.44 178 ILE B C 1
ATOM 4226 O O . ILE B 1 178 ? 2.43 26.094 18.203 1 90.44 178 ILE B O 1
ATOM 4230 N N . PRO B 1 179 ? 1.347 26.297 20.172 1 86.56 179 PRO B N 1
ATOM 4231 C CA . PRO B 1 179 ? 2.562 25.859 20.875 1 86.56 179 PRO B CA 1
ATOM 4232 C C . PRO B 1 179 ? 3.014 24.469 20.453 1 86.56 179 PRO B C 1
ATOM 4234 O O . PRO B 1 179 ? 4.215 24.188 20.391 1 86.56 179 PRO B O 1
ATOM 4237 N N . MET B 1 180 ? 2.146 23.656 20.203 1 84.69 180 MET B N 1
ATOM 4238 C CA . MET B 1 180 ? 2.479 22.297 19.797 1 84.69 180 MET B CA 1
ATOM 4239 C C . MET B 1 180 ? 3.197 22.281 18.438 1 84.69 180 MET B C 1
ATOM 4241 O O . MET B 1 180 ? 4.172 21.547 18.266 1 84.69 180 MET B O 1
ATOM 4245 N N . VAL B 1 181 ? 2.723 23.031 17.547 1 86.44 181 VAL B N 1
ATOM 4246 C CA . VAL B 1 181 ? 3.314 23.094 16.219 1 86.44 181 VAL B CA 1
ATOM 4247 C C . VAL B 1 181 ? 4.672 23.797 16.297 1 86.44 181 VAL B C 1
ATOM 4249 O O . VAL B 1 181 ? 5.648 23.328 15.703 1 86.44 181 VAL B O 1
ATOM 4252 N N . ARG B 1 182 ? 4.73 24.859 16.969 1 86.62 182 ARG B N 1
ATOM 4253 C CA . ARG B 1 182 ? 5.973 25.609 17.094 1 86.62 182 ARG B CA 1
ATOM 4254 C C . ARG B 1 182 ? 6.992 24.844 17.938 1 86.62 182 ARG B C 1
ATOM 4256 O O . ARG B 1 182 ? 8.203 25 17.75 1 86.62 182 ARG B O 1
ATOM 4263 N N . GLY B 1 183 ? 6.523 24.062 18.938 1 78.38 183 GLY B N 1
ATOM 4264 C CA . GLY B 1 183 ? 7.402 23.25 19.766 1 78.38 183 GLY B CA 1
ATOM 4265 C C . GLY B 1 183 ? 8.234 22.266 18.969 1 78.38 183 GLY B C 1
ATOM 4266 O O . GLY B 1 183 ? 9.297 21.828 19.422 1 78.38 183 GLY B O 1
ATOM 4267 N N . VAL B 1 184 ? 7.797 21.984 17.797 1 77.12 184 VAL B N 1
ATOM 4268 C CA . VAL B 1 184 ? 8.508 21.047 16.922 1 77.12 184 VAL B CA 1
ATOM 4269 C C . VAL B 1 184 ? 9.867 21.625 16.547 1 77.12 184 VAL B C 1
ATOM 4271 O O . VAL B 1 184 ? 10.805 20.891 16.234 1 77.12 184 VAL B O 1
ATOM 4274 N N . GLU B 1 185 ? 9.914 22.922 16.547 1 75.94 185 GLU B N 1
ATOM 4275 C CA . GLU B 1 185 ? 11.172 23.578 16.203 1 75.94 185 GLU B CA 1
ATOM 4276 C C . GLU B 1 185 ? 12.297 23.156 17.141 1 75.94 185 GLU B C 1
ATOM 4278 O O . GLU B 1 185 ? 13.453 23.031 16.719 1 75.94 185 GLU B O 1
ATOM 4283 N N . ALA B 1 186 ? 11.93 22.984 18.344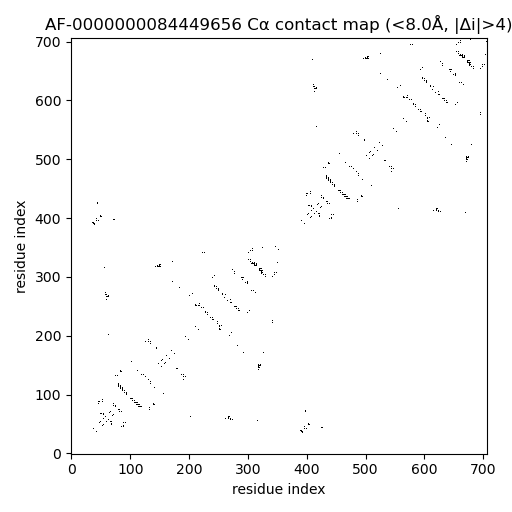 1 74.69 186 ALA B N 1
ATOM 4284 C CA . ALA B 1 186 ? 12.914 22.562 19.328 1 74.69 186 ALA B CA 1
ATOM 4285 C C . ALA B 1 186 ? 13.516 21.219 18.953 1 74.69 186 ALA B C 1
ATOM 4287 O O . ALA B 1 186 ? 14.672 20.922 19.281 1 74.69 186 ALA B O 1
ATOM 4288 N N . VAL B 1 187 ? 12.797 20.5 18.266 1 75.94 187 VAL B N 1
ATOM 4289 C CA . VAL B 1 187 ? 13.258 19.172 17.844 1 75.94 187 VAL B CA 1
ATOM 4290 C C . VAL B 1 187 ? 13.969 19.281 16.5 1 75.94 187 VAL B C 1
ATOM 4292 O O . VAL B 1 187 ? 15.008 18.656 16.281 1 75.94 187 VAL B O 1
ATOM 4295 N N . LEU B 1 188 ? 13.445 20.125 15.688 1 76.31 188 LEU B N 1
ATOM 4296 C CA . LEU B 1 188 ? 13.922 20.203 14.305 1 76.31 188 LEU B CA 1
ATOM 4297 C C . LEU B 1 188 ? 15.258 20.938 14.234 1 76.31 188 LEU B C 1
ATOM 4299 O O . LEU B 1 188 ? 16.094 20.609 13.391 1 76.31 188 LEU B O 1
ATOM 4303 N N . HIS B 1 189 ? 15.383 21.797 15.141 1 79.62 189 HIS B N 1
ATOM 4304 C CA . HIS B 1 189 ? 16.594 22.625 15.055 1 79.62 189 HIS B CA 1
ATOM 4305 C C . HIS B 1 189 ? 17.844 21.781 15.227 1 79.62 189 HIS B C 1
ATOM 4307 O O . HIS B 1 189 ? 18.734 21.797 14.375 1 79.62 189 HIS B O 1
ATOM 4313 N N . PRO B 1 190 ? 17.953 20.984 16.188 1 80.38 190 PRO B N 1
ATOM 4314 C CA . PRO B 1 190 ? 19.156 20.156 16.359 1 80.38 190 PRO B CA 1
ATOM 4315 C C . PRO B 1 190 ? 19.281 19.062 15.312 1 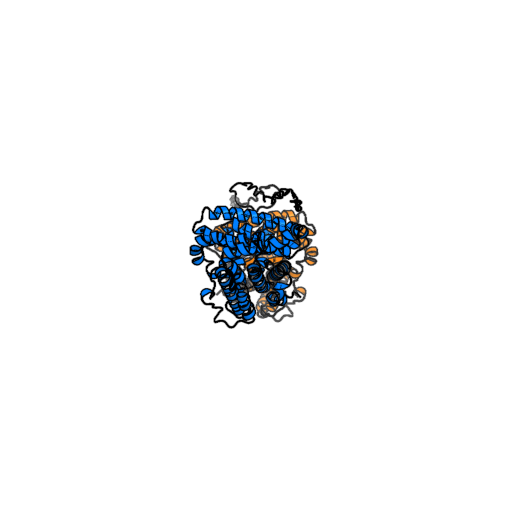80.38 190 PRO B C 1
ATOM 4317 O O . PRO B 1 190 ? 20.375 18.562 15.07 1 80.38 190 PRO B O 1
ATOM 4320 N N . THR B 1 191 ? 18.219 18.719 14.711 1 81.94 191 THR B N 1
ATOM 4321 C CA . THR B 1 191 ? 18.234 17.594 13.781 1 81.94 191 THR B CA 1
ATOM 4322 C C . THR B 1 191 ? 18.344 18.078 12.344 1 81.94 191 THR B C 1
ATOM 4324 O O . THR B 1 191 ? 18.641 17.297 11.438 1 81.94 191 THR B O 1
ATOM 4327 N N . TYR B 1 192 ? 18.25 19.328 12.164 1 82 192 TYR B N 1
ATOM 4328 C CA . TYR B 1 192 ? 18.094 19.906 10.836 1 82 192 TYR B CA 1
ATOM 4329 C C . TYR B 1 192 ? 19.281 19.547 9.945 1 82 192 TYR B C 1
ATOM 4331 O O . TYR B 1 192 ? 19.094 19.109 8.805 1 82 192 TYR B O 1
ATOM 4339 N N . GLU B 1 193 ? 20.422 19.703 10.445 1 81.5 193 GLU B N 1
ATOM 4340 C CA . GLU B 1 193 ? 21.625 19.484 9.641 1 81.5 193 GLU B CA 1
ATOM 4341 C C . GLU B 1 193 ? 21.703 18.031 9.164 1 81.5 193 GLU B C 1
ATOM 4343 O O . GLU B 1 193 ? 22.078 17.766 8.016 1 81.5 193 GLU B O 1
ATOM 4348 N N . ARG B 1 194 ? 21.359 17.203 9.961 1 83.56 194 ARG B N 1
ATOM 4349 C CA . ARG B 1 194 ? 21.406 15.789 9.602 1 83.56 194 ARG B CA 1
ATOM 4350 C C . ARG B 1 194 ? 20.312 15.438 8.602 1 83.56 194 ARG B C 1
ATOM 4352 O O . ARG B 1 194 ? 20.547 14.688 7.652 1 83.56 194 ARG B O 1
ATOM 4359 N N . VAL B 1 195 ? 19.188 15.945 8.836 1 86.69 195 VAL B N 1
ATOM 4360 C CA . VAL B 1 195 ? 18.047 15.641 7.98 1 86.69 195 VAL B CA 1
ATOM 4361 C C . VAL B 1 195 ? 18.266 16.234 6.59 1 86.69 195 VAL B C 1
ATOM 4363 O O . VAL B 1 195 ? 17.906 15.617 5.582 1 86.69 195 VAL B O 1
ATOM 4366 N N . ARG B 1 196 ? 18.891 17.406 6.605 1 85.56 196 ARG B N 1
ATOM 4367 C CA . ARG B 1 196 ? 19.109 18.078 5.332 1 85.56 196 ARG B CA 1
ATOM 4368 C C . ARG B 1 196 ? 20.062 17.297 4.445 1 85.56 196 ARG B C 1
ATOM 4370 O O . ARG B 1 196 ? 20.062 17.438 3.223 1 85.56 196 ARG B O 1
ATOM 4377 N N . LEU B 1 197 ? 20.828 16.469 5.008 1 84 197 LEU B N 1
ATOM 4378 C CA . LEU B 1 197 ? 21.812 15.672 4.281 1 84 197 LEU B CA 1
ATOM 4379 C C . LEU B 1 197 ? 21.312 14.25 4.055 1 84 197 LEU B C 1
ATOM 4381 O O . LEU B 1 197 ? 21.984 13.445 3.412 1 84 197 LEU B O 1
ATOM 4385 N N . GLY B 1 198 ? 20.156 14.016 4.547 1 84.25 198 GLY B N 1
ATOM 4386 C CA . GLY B 1 198 ? 19.641 12.656 4.504 1 84.25 198 GLY B CA 1
ATOM 4387 C C . GLY B 1 198 ? 18.562 12.469 3.453 1 84.25 198 GLY B C 1
ATOM 4388 O O . GLY B 1 198 ? 18.422 13.281 2.539 1 84.25 198 GLY B O 1
ATOM 4389 N N . PRO B 1 199 ? 17.844 11.367 3.543 1 86.19 199 PRO B N 1
ATOM 4390 C CA . PRO B 1 199 ? 16.844 10.992 2.537 1 86.19 199 PRO B CA 1
ATOM 4391 C C . PRO B 1 199 ? 15.641 11.938 2.529 1 86.19 199 PRO B C 1
ATOM 4393 O O . PRO B 1 199 ? 14.891 11.969 1.552 1 86.19 199 PRO B O 1
ATOM 4396 N N . LEU B 1 200 ? 15.492 12.719 3.58 1 88.38 200 LEU B N 1
ATOM 4397 C CA . LEU B 1 200 ? 14.312 13.562 3.695 1 88.38 200 LEU B CA 1
ATOM 4398 C C . LEU B 1 200 ? 14.625 15 3.295 1 88.38 200 LEU B C 1
ATOM 4400 O O . LEU B 1 200 ? 13.828 15.906 3.541 1 88.38 200 LEU B O 1
ATOM 4404 N N . LYS B 1 201 ? 15.758 15.234 2.662 1 83.38 201 LYS B N 1
ATOM 4405 C CA . LYS B 1 201 ? 16.25 16.562 2.312 1 83.38 201 LYS B CA 1
ATOM 4406 C C . LYS B 1 201 ? 15.227 17.328 1.484 1 83.38 201 LYS B C 1
ATOM 4408 O O . LYS B 1 201 ? 15.055 18.547 1.667 1 83.38 201 LYS B O 1
ATOM 4413 N N . SER B 1 202 ? 14.531 16.641 0.667 1 82.25 202 SER B N 1
ATOM 4414 C CA . SER B 1 202 ? 13.602 17.297 -0.254 1 82.25 202 SER B CA 1
ATOM 4415 C C . SER B 1 202 ? 12.414 17.891 0.489 1 82.25 202 SER B C 1
ATOM 4417 O O . SER B 1 202 ? 11.812 18.859 0.03 1 82.25 202 SER B O 1
ATOM 4419 N N . LEU B 1 203 ? 12.133 17.375 1.628 1 82.25 203 LEU B N 1
ATOM 4420 C CA . LEU B 1 203 ? 10.992 17.859 2.393 1 82.25 203 LEU B CA 1
ATOM 4421 C C . LEU B 1 203 ? 11.32 19.141 3.133 1 82.25 203 LEU B C 1
ATOM 4423 O O . LEU B 1 203 ? 10.422 19.875 3.568 1 82.25 203 LEU B O 1
ATOM 4427 N N . LEU B 1 204 ? 12.625 19.391 3.238 1 78.62 204 LEU B N 1
ATOM 4428 C CA . LEU B 1 204 ? 13.07 20.578 3.965 1 78.62 204 LEU B CA 1
ATOM 4429 C C . LEU B 1 204 ? 13.289 21.734 3.012 1 78.62 204 LEU B C 1
ATOM 4431 O O . LEU B 1 204 ? 13.5 22.875 3.451 1 78.62 204 LEU B O 1
ATOM 4435 N N . ASN B 1 205 ? 13.164 21.422 1.823 1 74 205 ASN B N 1
ATOM 4436 C CA . ASN B 1 205 ? 13.422 22.453 0.838 1 74 205 ASN B CA 1
ATOM 4437 C C . ASN B 1 205 ? 12.242 23.422 0.724 1 74 205 ASN B C 1
ATOM 4439 O O . ASN B 1 205 ? 11.148 23.031 0.337 1 74 205 ASN B O 1
ATOM 4443 N N . LEU B 1 206 ? 12.531 24.672 1.091 1 71.19 206 LEU B N 1
ATOM 4444 C CA . LEU B 1 206 ? 11.484 25.688 1.055 1 71.19 206 LEU B CA 1
ATOM 4445 C C . LEU B 1 206 ? 11.445 26.375 -0.307 1 71.19 206 LEU B C 1
ATOM 4447 O O . LEU B 1 206 ? 10.758 27.391 -0.477 1 71.19 206 LEU B O 1
ATOM 4451 N N . GLY B 1 207 ? 12.203 25.781 -1.166 1 69.38 207 GLY B N 1
ATOM 4452 C CA . GLY B 1 207 ? 12.195 26.328 -2.512 1 69.38 207 GLY B CA 1
ATOM 4453 C C . GLY B 1 207 ? 12.695 27.766 -2.574 1 69.38 207 GLY B C 1
ATOM 4454 O O . GLY B 1 207 ? 13.789 28.062 -2.084 1 69.38 207 GLY B O 1
ATOM 4455 N N . ASN B 1 208 ? 11.805 28.609 -3.049 1 72.75 208 ASN B N 1
ATOM 4456 C CA . ASN B 1 208 ? 12.211 29.984 -3.27 1 72.75 208 ASN B CA 1
ATOM 4457 C C . ASN B 1 208 ? 11.648 30.922 -2.191 1 72.75 208 ASN B C 1
ATOM 4459 O O . ASN B 1 208 ? 11.414 32.094 -2.441 1 72.75 208 ASN B O 1
ATOM 4463 N N . TRP B 1 209 ? 11.422 30.422 -1.043 1 78.75 209 TRP B N 1
ATOM 4464 C CA . TRP B 1 209 ? 10.898 31.234 0.052 1 78.75 209 TRP B CA 1
ATOM 4465 C C . TRP B 1 209 ? 11.812 32.406 0.34 1 78.75 209 TRP B C 1
ATOM 4467 O O . TRP B 1 209 ? 11.344 33.562 0.498 1 78.75 209 TRP B O 1
ATOM 4477 N N . GLU B 1 210 ? 13.062 32.125 0.289 1 77.5 210 GLU B N 1
ATOM 4478 C CA . GLU B 1 210 ? 14.008 33.188 0.632 1 77.5 210 GLU B CA 1
ATOM 4479 C C . GLU B 1 210 ? 14.039 34.281 -0.439 1 77.5 210 GLU B C 1
ATOM 4481 O O . GLU B 1 210 ? 14.289 35.438 -0.138 1 77.5 210 GLU B O 1
ATOM 4486 N N . ASP B 1 211 ? 13.648 33.844 -1.551 1 79.5 211 ASP B N 1
ATOM 4487 C CA . ASP B 1 211 ? 13.75 34.781 -2.664 1 79.5 211 ASP B CA 1
ATOM 4488 C C . ASP B 1 211 ? 12.438 35.531 -2.869 1 79.5 211 ASP B C 1
ATOM 4490 O O . ASP B 1 211 ? 12.391 36.531 -3.6 1 79.5 211 ASP B O 1
ATOM 4494 N N . SER B 1 212 ? 11.438 35.156 -2.164 1 80.38 212 SER B N 1
ATOM 4495 C CA . SER B 1 212 ? 10.133 35.781 -2.342 1 80.38 212 SER B CA 1
ATOM 4496 C C . SER B 1 212 ? 10.039 37.094 -1.573 1 80.38 212 SER B C 1
ATOM 4498 O O . SER B 1 212 ? 10.383 37.156 -0.391 1 80.38 212 SER B O 1
ATOM 4500 N N . ASP B 1 213 ? 9.805 38.156 -2.293 1 85.56 213 ASP B N 1
ATOM 4501 C CA . ASP B 1 213 ? 9.617 39.469 -1.709 1 85.56 213 ASP B CA 1
ATOM 4502 C C . ASP B 1 213 ? 8.219 40 -1.999 1 85.56 213 ASP B C 1
ATOM 4504 O O . ASP B 1 213 ? 7.902 40.344 -3.139 1 85.56 213 ASP B O 1
ATOM 4508 N N . PRO B 1 214 ? 7.438 40.156 -0.944 1 89 214 PRO B N 1
ATOM 4509 C CA . PRO B 1 214 ? 6.062 40.594 -1.171 1 89 214 PRO B CA 1
ATOM 4510 C C . PRO B 1 214 ? 5.977 42.031 -1.66 1 89 214 PRO B C 1
ATOM 4512 O O . PRO B 1 214 ? 4.984 42.406 -2.285 1 89 214 PRO B O 1
ATOM 4515 N N . ASP B 1 215 ? 6.969 42.812 -1.418 1 88.81 215 ASP B N 1
ATOM 4516 C CA . ASP B 1 215 ? 6.945 44.188 -1.854 1 88.81 215 ASP B CA 1
ATOM 4517 C C . ASP B 1 215 ? 7.172 44.312 -3.359 1 88.81 215 ASP B C 1
ATOM 4519 O O . ASP B 1 215 ? 6.777 45.281 -3.984 1 88.81 215 ASP B O 1
ATOM 4523 N N . ARG B 1 216 ? 7.793 43.312 -3.896 1 85.94 216 ARG B N 1
ATOM 4524 C CA . ARG B 1 216 ? 8.094 43.312 -5.324 1 85.94 216 ARG B CA 1
ATOM 4525 C C . ARG B 1 216 ? 7.074 42.5 -6.105 1 85.94 216 ARG B C 1
ATOM 4527 O O . ARG B 1 216 ? 6.922 42.688 -7.316 1 85.94 216 ARG B O 1
ATOM 4534 N N . ALA B 1 217 ? 6.406 41.688 -5.367 1 80.44 217 ALA B N 1
ATOM 4535 C CA . ALA B 1 217 ? 5.465 40.781 -6.039 1 80.44 217 ALA B CA 1
ATOM 4536 C C . ALA B 1 217 ? 4.105 41.469 -6.211 1 80.44 217 ALA B C 1
ATOM 4538 O O . ALA B 1 217 ? 3.658 42.219 -5.34 1 80.44 217 ALA B O 1
ATOM 4539 N N . GLN B 1 218 ? 3.605 41.406 -7.387 1 77.94 218 GLN B N 1
ATOM 4540 C CA . GLN B 1 218 ? 2.246 41.875 -7.609 1 77.94 218 GLN B CA 1
ATOM 4541 C C . GLN B 1 218 ? 1.225 40.781 -7.352 1 77.94 218 GLN B C 1
ATOM 4543 O O . GLN B 1 218 ? 1.072 39.875 -8.164 1 77.94 218 GLN B O 1
ATOM 4548 N N . VAL B 1 219 ? 0.726 40.781 -6.16 1 80.69 219 VAL B N 1
ATOM 4549 C CA . VAL B 1 219 ? -0.271 39.75 -5.824 1 80.69 219 VAL B CA 1
ATOM 4550 C C . VAL B 1 219 ? -1.635 40.406 -5.633 1 80.69 219 VAL B C 1
ATOM 4552 O O . VAL B 1 219 ? -1.723 41.531 -5.121 1 80.69 219 VAL B O 1
ATOM 4555 N N . VAL B 1 220 ? -2.58 39.656 -6.086 1 82.62 220 VAL B N 1
ATOM 4556 C CA . VAL B 1 220 ? -3.959 40.125 -5.953 1 82.62 220 VAL B CA 1
ATOM 4557 C C . VAL B 1 220 ? -4.316 40.25 -4.477 1 82.62 220 VAL B C 1
ATOM 4559 O O . VAL B 1 220 ? -3.914 39.438 -3.65 1 82.62 220 VAL B O 1
ATOM 4562 N N . ASP B 1 221 ? -4.91 41.375 -4.016 1 87.5 221 ASP B N 1
ATOM 4563 C CA . ASP B 1 221 ? -5.484 41.625 -2.695 1 87.5 221 ASP B CA 1
ATOM 4564 C C . ASP B 1 221 ? -4.406 42.031 -1.694 1 87.5 221 ASP B C 1
ATOM 4566 O O . ASP B 1 221 ? -4.664 42.094 -0.49 1 87.5 221 ASP B O 1
ATOM 4570 N N . ASP B 1 222 ? -3.16 42.219 -2.209 1 91 222 ASP B N 1
ATOM 4571 C CA . ASP B 1 222 ? -2.098 42.625 -1.303 1 91 222 ASP B CA 1
ATOM 4572 C C . ASP B 1 222 ? -2.439 43.969 -0.64 1 91 222 ASP B C 1
ATOM 4574 O O . ASP B 1 222 ? -1.962 44.25 0.458 1 91 222 ASP B O 1
ATOM 4578 N N . ASP B 1 223 ? -3.273 44.719 -1.332 1 91.62 223 ASP B N 1
ATOM 4579 C CA . ASP B 1 223 ? -3.674 46 -0.795 1 91.62 223 ASP B CA 1
ATOM 4580 C C . ASP B 1 223 ? -4.441 45.844 0.517 1 91.62 223 ASP B C 1
ATOM 4582 O O . ASP B 1 223 ? -4.297 46.656 1.429 1 91.62 223 ASP B O 1
ATOM 4586 N N . SER B 1 224 ? -5.234 44.875 0.556 1 93.25 224 SER B N 1
ATOM 4587 C CA . SER B 1 224 ? -5.992 44.625 1.776 1 93.25 224 SER B CA 1
ATOM 4588 C C . SER B 1 224 ? -5.062 44.312 2.949 1 93.25 224 SER B C 1
ATOM 4590 O O . SER B 1 224 ? -5.316 44.75 4.074 1 93.25 224 SER B O 1
ATOM 4592 N N . PHE B 1 225 ? -3.979 43.625 2.664 1 95.44 225 PHE B N 1
ATOM 4593 C CA . PHE B 1 225 ? -2.986 43.344 3.691 1 95.44 225 PHE B CA 1
ATOM 4594 C C . PHE B 1 225 ? -2.262 44.594 4.129 1 95.44 225 PHE B C 1
ATOM 4596 O O . PHE B 1 225 ? -2.137 44.875 5.324 1 95.44 225 PHE B O 1
ATOM 4603 N N . ARG B 1 226 ? -1.859 45.344 3.223 1 94.12 226 ARG B N 1
ATOM 4604 C CA . ARG B 1 226 ? -1.073 46.531 3.504 1 94.12 226 ARG B CA 1
ATOM 4605 C C . ARG B 1 226 ? -1.896 47.562 4.277 1 94.12 226 ARG B C 1
ATOM 4607 O O . ARG B 1 226 ? -1.359 48.312 5.117 1 94.12 226 ARG B O 1
ATOM 4614 N N . ASN B 1 227 ? -3.148 47.594 4.016 1 94.38 227 ASN B N 1
ATOM 4615 C CA . ASN B 1 227 ? -4.043 48.531 4.668 1 94.38 227 ASN B CA 1
ATOM 4616 C C . ASN B 1 227 ? -4.098 48.312 6.176 1 94.38 227 ASN B C 1
ATOM 4618 O O . ASN B 1 227 ? -4.434 49.219 6.934 1 94.38 227 ASN B O 1
ATOM 4622 N N . LEU B 1 228 ? -3.777 47.125 6.66 1 95.75 228 LEU B N 1
ATOM 4623 C CA . LEU B 1 228 ? -3.789 46.812 8.086 1 95.75 228 LEU B CA 1
ATOM 4624 C C . LEU B 1 228 ? -2.75 47.656 8.828 1 95.75 228 LEU B C 1
ATOM 4626 O O . LEU B 1 228 ? -2.924 47.969 10.008 1 95.75 228 LEU B O 1
ATOM 4630 N N . GLN B 1 229 ? -1.709 48.031 8.117 1 94.75 229 GLN B N 1
ATOM 4631 C CA . GLN B 1 229 ? -0.604 48.75 8.742 1 94.75 229 GLN B CA 1
ATOM 4632 C C . GLN B 1 229 ? -1.068 50.094 9.297 1 94.75 229 GLN B C 1
ATOM 4634 O O . GLN B 1 229 ? -0.477 50.625 10.25 1 94.75 229 GLN B O 1
ATOM 4639 N N . ASN B 1 230 ? -2.111 50.594 8.758 1 93.25 230 ASN B N 1
ATOM 4640 C CA . ASN B 1 230 ? -2.639 51.875 9.188 1 93.25 230 ASN B CA 1
ATOM 4641 C C . ASN B 1 230 ? -3.225 51.812 10.594 1 93.25 230 ASN B C 1
ATOM 4643 O O . ASN B 1 230 ? -3.389 52.844 11.258 1 93.25 230 ASN B O 1
ATOM 4647 N N . ILE B 1 231 ? -3.494 50.656 11.055 1 93.62 231 ILE B N 1
ATOM 4648 C CA . ILE B 1 231 ? -4.164 50.438 12.336 1 93.62 231 ILE B CA 1
ATOM 4649 C C . ILE B 1 231 ? -3.166 50.625 13.477 1 93.62 231 ILE B C 1
ATOM 4651 O O . ILE B 1 231 ? -3.525 51.125 14.555 1 93.62 231 ILE B O 1
ATOM 4655 N N . TRP B 1 232 ? -1.886 50.312 13.266 1 94.12 232 TRP B N 1
ATOM 4656 C CA . TRP B 1 232 ? -0.982 50.25 14.406 1 94.12 232 TRP B CA 1
ATOM 4657 C C . TRP B 1 232 ? 0.208 51.188 14.195 1 94.12 232 TRP B C 1
ATOM 4659 O O . TRP B 1 232 ? 1.257 51.031 14.82 1 94.12 232 TRP B O 1
ATOM 4669 N N . VAL B 1 233 ? 0.147 52.156 13.344 1 90.38 233 VAL B N 1
ATOM 4670 C CA . VAL B 1 233 ? 1.237 53.062 13 1 90.38 233 VAL B CA 1
ATOM 4671 C C . VAL B 1 233 ? 1.755 53.75 14.258 1 90.38 233 VAL B C 1
ATOM 4673 O O . VAL B 1 233 ? 2.963 53.938 14.422 1 90.38 233 VAL B O 1
ATOM 4676 N N . GLU B 1 234 ? 0.939 54.031 15.203 1 89.44 234 GLU B N 1
ATOM 4677 C CA . GLU B 1 234 ? 1.329 54.781 16.406 1 89.44 234 GLU B CA 1
ATOM 4678 C C . GLU B 1 234 ? 1.473 53.844 17.609 1 89.44 234 GLU B C 1
ATOM 4680 O O . GLU B 1 234 ? 1.729 54.312 18.719 1 89.44 234 GLU B O 1
ATOM 4685 N N . SER B 1 235 ? 1.34 52.656 17.312 1 89.31 235 SER B N 1
ATOM 4686 C CA . SER B 1 235 ? 1.392 51.688 18.422 1 89.31 235 SER B CA 1
ATOM 4687 C C . SER B 1 235 ? 2.832 51.375 18.797 1 89.31 235 SER B C 1
ATOM 4689 O O . SER B 1 235 ? 3.734 51.438 17.969 1 89.31 235 SER B O 1
ATOM 4691 N N . GLY B 1 236 ? 3.145 51.156 20.094 1 88.62 236 GLY B N 1
ATOM 4692 C CA . GLY B 1 236 ? 4.449 50.719 20.562 1 88.62 236 GLY B CA 1
ATOM 4693 C C . GLY B 1 236 ? 4.852 49.375 20.031 1 88.62 236 GLY B C 1
ATOM 4694 O O . GLY B 1 236 ? 6.035 49.031 20.016 1 88.62 236 GLY B O 1
ATOM 4695 N N . ASP B 1 237 ? 3.887 48.625 19.578 1 92.81 237 ASP B N 1
ATOM 4696 C CA . ASP B 1 237 ? 4.141 47.281 19.062 1 92.81 237 ASP B CA 1
ATOM 4697 C C . ASP B 1 237 ? 4.207 47.281 17.531 1 92.81 237 ASP B C 1
ATOM 4699 O O . ASP B 1 237 ? 4.043 46.219 16.906 1 92.81 237 ASP B O 1
ATOM 4703 N N . CYS B 1 238 ? 4.48 48.344 16.922 1 94.88 238 CYS B N 1
ATOM 4704 C CA . CYS B 1 238 ? 4.434 48.531 15.484 1 94.88 238 CYS B CA 1
ATOM 4705 C C . CYS B 1 238 ? 5.426 47.594 14.789 1 94.88 238 CYS B C 1
ATOM 4707 O O . CYS B 1 238 ? 5.105 47 13.766 1 94.88 238 CYS B O 1
ATOM 4709 N N . GLU B 1 239 ? 6.574 47.469 15.336 1 95.31 239 GLU B N 1
ATOM 4710 C CA . GLU B 1 239 ? 7.605 46.625 14.711 1 95.31 239 GLU B CA 1
ATOM 4711 C C . GLU B 1 239 ? 7.188 45.156 14.672 1 95.31 239 GLU B C 1
ATOM 4713 O O . GLU B 1 239 ? 7.422 44.469 13.68 1 95.31 239 GLU B O 1
ATOM 4718 N N . ILE B 1 240 ? 6.609 44.656 15.734 1 96.62 240 ILE B N 1
ATOM 4719 C CA . ILE B 1 240 ? 6.16 43.281 15.836 1 96.62 240 ILE B CA 1
ATOM 4720 C C . ILE B 1 240 ? 5.074 43 14.797 1 96.62 240 ILE B C 1
ATOM 4722 O O . ILE B 1 240 ? 5.137 42.031 14.07 1 96.62 240 ILE B O 1
ATOM 4726 N N . TYR B 1 241 ? 4.09 43.875 14.688 1 97.44 241 TYR B N 1
ATOM 4727 C CA . TYR B 1 241 ? 2.977 43.688 13.766 1 97.44 241 TYR B CA 1
ATOM 4728 C C . TYR B 1 241 ? 3.438 43.812 12.32 1 97.44 241 TYR B C 1
ATOM 4730 O O . TYR B 1 241 ? 2.99 43.062 11.453 1 97.44 241 TYR B O 1
ATOM 4738 N N . ASN B 1 242 ? 4.363 44.75 12.141 1 96.5 242 ASN B N 1
ATOM 4739 C CA . ASN B 1 242 ? 4.883 44.938 10.789 1 96.5 242 ASN B CA 1
ATOM 4740 C C . ASN B 1 242 ? 5.641 43.688 10.328 1 96.5 242 ASN B C 1
ATOM 4742 O O . ASN B 1 242 ? 5.473 43.25 9.188 1 96.5 242 ASN B O 1
ATOM 4746 N N . LYS B 1 243 ? 6.445 43.188 11.148 1 96.19 243 LYS B N 1
ATOM 4747 C CA . LYS B 1 243 ? 7.199 42 10.805 1 96.19 243 LYS B CA 1
ATOM 4748 C C . LYS B 1 243 ? 6.266 40.812 10.555 1 96.19 243 LYS B C 1
ATOM 4750 O O . LYS B 1 243 ? 6.438 40.062 9.578 1 96.19 243 LYS B O 1
ATOM 4755 N N . THR B 1 244 ? 5.332 40.625 11.445 1 97.56 244 THR B N 1
ATOM 4756 C CA . THR B 1 244 ? 4.375 39.5 11.336 1 97.56 244 THR B CA 1
ATOM 4757 C C . THR B 1 244 ? 3.564 39.625 10.047 1 97.56 244 THR B C 1
ATOM 4759 O O . THR B 1 244 ? 3.344 38.625 9.352 1 97.56 244 THR B O 1
ATOM 4762 N N . LEU B 1 245 ? 3.133 40.812 9.75 1 97.12 245 LEU B N 1
ATOM 4763 C CA . LEU B 1 245 ? 2.354 41.062 8.547 1 97.12 245 LEU B CA 1
ATOM 4764 C C . LEU B 1 245 ? 3.199 40.844 7.297 1 97.12 245 LEU B C 1
ATOM 4766 O O . LEU B 1 245 ? 2.711 40.312 6.301 1 97.12 245 LEU B O 1
ATOM 4770 N N . TYR B 1 246 ? 4.406 41.312 7.359 1 95.44 246 TYR B N 1
ATOM 4771 C CA . TYR B 1 246 ? 5.312 41.125 6.234 1 95.44 246 TYR B CA 1
ATOM 4772 C C . TYR B 1 246 ? 5.461 39.625 5.91 1 95.44 246 TYR B C 1
ATOM 4774 O O . TYR B 1 246 ? 5.395 39.25 4.742 1 95.44 246 TYR B O 1
ATOM 4782 N N . LEU B 1 247 ? 5.645 38.844 6.891 1 94.81 247 LEU B N 1
ATOM 4783 C CA . LEU B 1 247 ? 5.781 37.375 6.715 1 94.81 247 LEU B CA 1
ATOM 4784 C C . LEU B 1 247 ? 4.5 36.781 6.148 1 94.81 247 LEU B C 1
ATOM 4786 O O . LEU B 1 247 ? 4.555 35.875 5.328 1 94.81 247 LEU B O 1
ATOM 4790 N N . LEU B 1 248 ? 3.369 37.281 6.621 1 95.81 248 LEU B N 1
ATOM 4791 C CA . LEU B 1 248 ? 2.09 36.781 6.125 1 95.81 248 LEU B CA 1
ATOM 4792 C C . LEU B 1 248 ? 1.911 37.125 4.648 1 95.81 248 LEU B C 1
ATOM 4794 O O . LEU B 1 248 ? 1.422 36.281 3.871 1 95.81 248 LEU B O 1
ATOM 4798 N N . ARG B 1 249 ? 2.275 38.312 4.32 1 94.69 249 ARG B N 1
ATOM 4799 C CA . ARG B 1 249 ? 2.234 38.719 2.916 1 94.69 249 ARG B CA 1
ATOM 4800 C C . ARG B 1 249 ? 3.168 37.844 2.076 1 94.69 249 ARG B C 1
ATOM 4802 O O . ARG B 1 249 ? 2.838 37.5 0.944 1 94.69 249 ARG B O 1
ATOM 4809 N N . LYS B 1 250 ? 4.273 37.594 2.613 1 91.31 250 LYS B N 1
ATOM 4810 C CA . LYS B 1 250 ? 5.215 36.688 1.946 1 91.31 250 LYS B CA 1
ATOM 4811 C C . LYS B 1 250 ? 4.598 35.312 1.718 1 91.31 250 LYS B C 1
ATOM 4813 O O . LYS B 1 250 ? 4.781 34.719 0.657 1 91.31 250 LYS B O 1
ATOM 4818 N N . CYS B 1 251 ? 3.916 34.875 2.676 1 90.12 251 CYS B N 1
ATOM 4819 C CA . CYS B 1 251 ? 3.201 33.594 2.568 1 90.12 251 CYS B CA 1
ATOM 4820 C C . CYS B 1 251 ? 2.164 33.656 1.452 1 90.12 251 CYS B C 1
ATOM 4822 O O . CYS B 1 251 ? 2.02 32.688 0.688 1 90.12 251 CYS B O 1
ATOM 4824 N N . HIS B 1 252 ? 1.475 34.719 1.4 1 90.06 252 HIS B N 1
ATOM 4825 C CA . HIS B 1 252 ? 0.456 34.938 0.374 1 90.06 252 HIS B CA 1
ATOM 4826 C C . HIS B 1 252 ? 1.062 34.844 -1.023 1 90.06 252 HIS B C 1
ATOM 4828 O O . HIS B 1 252 ? 0.519 34.188 -1.905 1 90.06 252 HIS B O 1
ATOM 4834 N N . VAL B 1 253 ? 2.172 35.531 -1.185 1 87.31 253 VAL B N 1
ATOM 4835 C CA . VAL B 1 253 ? 2.875 35.5 -2.463 1 87.31 253 VAL B CA 1
ATOM 4836 C C . VAL B 1 253 ? 3.348 34.094 -2.785 1 87.31 253 VAL B C 1
ATOM 4838 O O . VAL B 1 253 ? 3.217 33.625 -3.922 1 87.31 253 VAL B O 1
ATOM 4841 N N . PHE B 1 254 ? 3.838 33.531 -1.812 1 84.56 254 PHE B N 1
ATOM 4842 C CA . PHE B 1 254 ? 4.371 32.156 -1.96 1 84.56 254 PHE B CA 1
ATOM 4843 C C . PHE B 1 254 ? 3.275 31.203 -2.391 1 84.56 254 PHE B C 1
ATOM 4845 O O . PHE B 1 254 ? 3.484 30.375 -3.285 1 84.56 254 PHE B O 1
ATOM 4852 N N . MET B 1 255 ? 2.135 31.234 -1.813 1 84.44 255 MET B N 1
ATOM 4853 C CA . MET B 1 255 ? 1.021 30.328 -2.086 1 84.44 255 MET B CA 1
ATOM 4854 C C . MET B 1 255 ? 0.444 30.578 -3.475 1 84.44 255 MET B C 1
ATOM 4856 O O . MET B 1 255 ? -0.003 29.656 -4.145 1 84.44 255 MET B O 1
ATOM 4860 N N . LYS B 1 256 ? 0.417 31.766 -3.904 1 81.06 256 LYS B N 1
ATOM 4861 C CA . LYS B 1 256 ? -0.158 32.125 -5.195 1 81.06 256 LYS B CA 1
ATOM 4862 C C . LYS B 1 256 ? 0.725 31.656 -6.348 1 81.06 256 LYS B C 1
ATOM 4864 O O . LYS B 1 256 ? 0.23 31.359 -7.438 1 81.06 256 LYS B O 1
ATOM 4869 N N . GLN B 1 257 ? 1.98 31.641 -6.133 1 74.44 257 GLN B N 1
ATOM 4870 C CA . GLN B 1 257 ? 2.891 31.156 -7.164 1 74.44 257 GLN B CA 1
ATOM 4871 C C . GLN B 1 257 ? 2.572 29.703 -7.535 1 74.44 257 GLN B C 1
ATOM 4873 O O . GLN B 1 257 ? 2.771 29.297 -8.68 1 74.44 257 GLN B O 1
ATOM 4878 N N . PHE B 1 258 ? 2.027 29.016 -6.656 1 66.5 258 PHE B N 1
ATOM 4879 C CA . PHE B 1 258 ? 1.844 27.578 -6.879 1 66.5 258 PHE B CA 1
ATOM 4880 C C . PHE B 1 258 ? 0.399 27.281 -7.254 1 66.5 258 PHE B C 1
ATOM 4882 O O . PHE B 1 258 ? 0.079 26.156 -7.637 1 66.5 258 PHE B O 1
ATOM 4889 N N . HIS B 1 259 ? -0.505 28.078 -7.004 1 61 259 HIS B N 1
ATOM 4890 C CA . HIS B 1 259 ? -1.893 27.859 -7.391 1 61 259 HIS B CA 1
ATOM 4891 C C . HIS B 1 259 ? -2.012 27.625 -8.891 1 61 259 HIS B C 1
ATOM 4893 O O . HIS B 1 259 ? -2.867 26.844 -9.336 1 61 259 HIS B O 1
ATOM 4899 N N . ASN B 1 260 ? -1.233 28.297 -9.758 1 51.34 260 ASN B N 1
ATOM 4900 C CA . ASN B 1 260 ? -1.356 28.172 -11.203 1 51.34 260 ASN B CA 1
ATOM 4901 C C . ASN B 1 260 ? -0.64 26.938 -11.727 1 51.34 260 ASN B C 1
ATOM 4903 O O . ASN B 1 260 ? -0.678 26.641 -12.922 1 51.34 260 ASN B O 1
ATOM 4907 N N . ILE B 1 261 ? 0.013 26.359 -11.016 1 49.88 261 ILE B N 1
ATOM 4908 C CA . ILE B 1 261 ? 0.774 25.234 -11.562 1 49.88 261 ILE B CA 1
ATOM 4909 C C . ILE B 1 261 ? -0.075 23.969 -11.523 1 49.88 261 ILE B C 1
ATOM 4911 O O . ILE B 1 261 ? -0.539 23.562 -10.453 1 49.88 261 ILE B O 1
ATOM 4915 N N . ASP B 1 262 ? -0.763 23.672 -12.609 1 44 262 ASP B N 1
ATOM 4916 C CA . ASP B 1 262 ? -1.515 22.438 -12.867 1 44 262 ASP B CA 1
ATOM 4917 C C . ASP B 1 262 ? -0.812 21.234 -12.266 1 44 262 ASP B C 1
ATOM 4919 O O . ASP B 1 262 ? 0.401 21.062 -12.422 1 44 262 ASP B O 1
ATOM 4923 N N . ALA B 1 263 ? -1.457 20.562 -11.383 1 47.47 263 ALA B N 1
ATOM 4924 C CA . ALA B 1 263 ? -1.03 19.328 -10.711 1 47.47 263 ALA B CA 1
ATOM 4925 C C . ALA B 1 263 ? -0.223 18.438 -11.648 1 47.47 263 ALA B C 1
ATOM 4927 O O . ALA B 1 263 ? 0.706 17.75 -11.219 1 47.47 263 ALA B O 1
ATOM 4928 N N . ASN B 1 264 ? -0.724 18.391 -12.875 1 45.03 264 ASN B N 1
ATOM 4929 C CA . ASN B 1 264 ? -0.244 17.375 -13.812 1 45.03 264 ASN B CA 1
ATOM 4930 C C . ASN B 1 264 ? 1.155 17.703 -14.32 1 45.03 264 ASN B C 1
ATOM 4932 O O . ASN B 1 264 ? 1.8 16.875 -14.961 1 45.03 264 ASN B O 1
ATOM 4936 N N . THR B 1 265 ? 1.418 18.953 -14.633 1 43.34 265 THR B N 1
ATOM 4937 C CA . THR B 1 265 ? 2.619 19.25 -15.414 1 43.34 265 THR B CA 1
ATOM 4938 C C . THR B 1 265 ? 3.809 19.516 -14.492 1 43.34 265 THR B C 1
ATOM 4940 O O . THR B 1 265 ? 4.957 19.531 -14.945 1 43.34 265 THR B O 1
ATOM 4943 N N . SER B 1 266 ? 3.639 20.312 -13.43 1 45.47 266 SER B N 1
ATOM 4944 C CA . SER B 1 266 ? 4.832 20.922 -12.852 1 45.47 266 SER B CA 1
ATOM 4945 C C . SER B 1 266 ? 5.637 19.906 -12.047 1 45.47 266 SER B C 1
ATOM 4947 O O . SER B 1 266 ? 5.074 18.953 -11.492 1 45.47 266 SER B O 1
ATOM 4949 N N . GLN B 1 267 ? 6.906 20 -12.148 1 46.91 267 GLN B N 1
ATOM 4950 C CA . GLN B 1 267 ? 7.934 19.312 -11.383 1 46.91 267 GLN B CA 1
ATOM 4951 C C . GLN B 1 267 ? 7.516 19.141 -9.922 1 46.91 267 GLN B C 1
ATOM 4953 O O . GLN B 1 267 ? 6.98 20.078 -9.32 1 46.91 267 GLN B O 1
ATOM 4958 N N . ASP B 1 268 ? 7.34 17.797 -9.438 1 50.25 268 ASP B N 1
ATOM 4959 C CA . ASP B 1 268 ? 6.883 17.016 -8.289 1 50.25 268 ASP B CA 1
ATOM 4960 C C . ASP B 1 268 ? 7 17.828 -6.996 1 50.25 268 ASP B C 1
ATOM 4962 O O . ASP B 1 268 ? 6.145 17.719 -6.113 1 50.25 268 ASP B O 1
ATOM 4966 N N . THR B 1 269 ? 8.055 18.641 -6.961 1 50.91 269 THR B N 1
ATOM 4967 C CA . THR B 1 269 ? 8.5 19.172 -5.672 1 50.91 269 THR B CA 1
ATOM 4968 C C . THR B 1 269 ? 7.711 20.422 -5.289 1 50.91 269 THR B C 1
ATOM 4970 O O . THR B 1 269 ? 7.695 20.812 -4.121 1 50.91 269 THR B O 1
ATOM 4973 N N . ASN B 1 270 ? 6.969 20.969 -6.242 1 50.78 270 ASN B N 1
ATOM 4974 C CA . ASN B 1 270 ? 6.457 22.328 -6.023 1 50.78 270 ASN B CA 1
ATOM 4975 C C . ASN B 1 270 ? 5.164 22.312 -5.211 1 50.78 270 ASN B C 1
ATOM 4977 O O . ASN B 1 270 ? 4.906 23.219 -4.43 1 50.78 270 ASN B O 1
ATOM 4981 N N . TYR B 1 271 ? 4.285 21.375 -5.473 1 49.34 271 TYR B N 1
ATOM 4982 C CA . TYR B 1 271 ? 2.973 21.359 -4.84 1 49.34 271 TYR B CA 1
ATOM 4983 C C . TYR B 1 271 ? 3.098 21.297 -3.322 1 49.34 271 TYR B C 1
ATOM 4985 O O . TYR B 1 271 ? 2.32 21.922 -2.598 1 49.34 271 TYR B O 1
ATOM 4993 N N . HIS B 1 272 ? 4.055 20.625 -2.801 1 54.5 272 HIS B N 1
ATOM 4994 C CA . HIS B 1 272 ? 4.254 20.516 -1.36 1 54.5 272 HIS B CA 1
ATOM 4995 C C . HIS B 1 272 ? 4.5 21.891 -0.731 1 54.5 272 HIS B C 1
ATOM 4997 O O . HIS B 1 272 ? 4.152 22.109 0.43 1 54.5 272 HIS B O 1
ATOM 5003 N N . ARG B 1 273 ? 4.578 22.828 -1.658 1 60.31 273 ARG B N 1
ATOM 5004 C CA . ARG B 1 273 ? 5.039 24.109 -1.132 1 60.31 273 ARG B CA 1
ATOM 5005 C C . ARG B 1 273 ? 3.857 25 -0.747 1 60.31 273 ARG B C 1
ATOM 5007 O O . ARG B 1 273 ? 3.918 25.719 0.25 1 60.31 273 ARG B O 1
ATOM 5014 N N . LYS B 1 274 ? 2.705 24.656 -1.35 1 65.56 274 LYS B N 1
ATOM 5015 C CA . LYS B 1 274 ? 1.527 25.453 -0.985 1 65.56 274 LYS B CA 1
ATOM 5016 C C . LYS B 1 274 ? 1.05 25.094 0.422 1 65.56 274 LYS B C 1
ATOM 5018 O O . LYS B 1 274 ? 0.71 25.984 1.205 1 65.56 274 LYS B O 1
ATOM 5023 N N . THR B 1 275 ? 1.242 23.875 0.8 1 73.5 275 THR B N 1
ATOM 5024 C CA . THR B 1 275 ? 0.711 23.406 2.076 1 73.5 275 THR B CA 1
ATOM 5025 C C . THR B 1 275 ? 1.653 23.766 3.221 1 73.5 275 THR B C 1
ATOM 5027 O O . THR B 1 275 ? 1.245 23.797 4.383 1 73.5 275 THR B O 1
ATOM 5030 N N . SER B 1 276 ? 2.777 24.188 2.805 1 78.69 276 SER B N 1
ATOM 5031 C CA . SER B 1 276 ? 3.762 24.453 3.85 1 78.69 276 SER B CA 1
ATOM 5032 C C . SER B 1 276 ? 3.734 25.922 4.281 1 78.69 276 SER B C 1
ATOM 5034 O O . SER B 1 276 ? 4.273 26.266 5.332 1 78.69 276 SER B O 1
ATOM 5036 N N . ALA B 1 277 ? 3.068 26.75 3.566 1 81.94 277 ALA B N 1
ATOM 5037 C CA . ALA B 1 277 ? 3.166 28.188 3.768 1 81.94 277 ALA B CA 1
ATOM 5038 C C . ALA B 1 277 ? 2.637 28.594 5.141 1 81.94 277 ALA B C 1
ATOM 5040 O O . ALA B 1 277 ? 3.312 29.297 5.895 1 81.94 277 ALA B O 1
ATOM 5041 N N . PRO B 1 278 ? 1.506 28.078 5.512 1 84.25 278 PRO B N 1
ATOM 5042 C CA . PRO B 1 278 ? 1.016 28.453 6.844 1 84.25 278 PRO B CA 1
ATOM 5043 C C . PRO B 1 278 ? 1.925 27.953 7.965 1 84.25 278 PRO B C 1
ATOM 5045 O O . PRO B 1 278 ? 2.076 28.625 8.984 1 84.25 278 PRO B O 1
ATOM 5048 N N . LEU B 1 279 ? 2.5 26.875 7.711 1 84.19 279 LEU B N 1
ATOM 5049 C CA . LEU B 1 279 ? 3.404 26.328 8.719 1 84.19 279 LEU B CA 1
ATOM 5050 C C . LEU B 1 279 ? 4.691 27.156 8.789 1 84.19 279 LEU B C 1
ATOM 5052 O O . LEU B 1 279 ? 5.25 27.344 9.875 1 84.19 279 LEU B O 1
ATOM 5056 N N . ILE B 1 280 ? 5.098 27.578 7.688 1 85 280 ILE B N 1
ATOM 5057 C CA . ILE B 1 280 ? 6.281 28.422 7.629 1 85 280 ILE B CA 1
ATOM 5058 C C . ILE B 1 280 ? 6.016 29.734 8.367 1 85 280 ILE B C 1
ATOM 5060 O O . ILE B 1 280 ? 6.859 30.203 9.133 1 85 280 ILE B O 1
ATOM 5064 N N . TRP B 1 281 ? 4.922 30.297 8.117 1 91.44 281 TRP B N 1
ATOM 5065 C CA . TRP B 1 281 ? 4.547 31.531 8.805 1 91.44 281 TRP B CA 1
ATOM 5066 C C . TRP B 1 281 ? 4.551 31.344 10.312 1 91.44 281 TRP B C 1
ATOM 5068 O O . TRP B 1 281 ? 5.098 32.156 11.055 1 91.44 281 TRP B O 1
ATOM 5078 N N . MET B 1 282 ? 4.012 30.25 10.789 1 88.56 282 MET B N 1
ATOM 5079 C CA . MET B 1 282 ? 3.939 29.953 12.219 1 88.56 282 MET B CA 1
ATOM 5080 C C . MET B 1 282 ? 5.336 29.797 12.805 1 88.56 282 MET B C 1
ATOM 5082 O O . MET B 1 282 ? 5.57 30.156 13.961 1 88.56 282 MET B O 1
ATOM 5086 N N . HIS B 1 283 ? 6.148 29.359 11.992 1 84.5 283 HIS B N 1
ATOM 5087 C CA . HIS B 1 283 ? 7.516 29.109 12.43 1 84.5 283 HIS B CA 1
ATOM 5088 C C . HIS B 1 283 ? 8.297 30.422 12.547 1 84.5 283 HIS B C 1
ATOM 5090 O O . HIS B 1 283 ? 9.047 30.609 13.508 1 84.5 283 HIS B O 1
ATOM 5096 N N . PHE B 1 284 ? 8.094 31.312 11.695 1 87.94 284 PHE B N 1
ATOM 5097 C CA . PHE B 1 284 ? 8.938 32.5 11.602 1 87.94 284 PHE B CA 1
ATOM 5098 C C . PHE B 1 284 ? 8.312 33.656 12.359 1 87.94 284 PHE B C 1
ATOM 5100 O O . PHE B 1 284 ? 9 34.625 12.703 1 87.94 284 PHE B O 1
ATOM 5107 N N . ALA B 1 285 ? 6.977 33.594 12.586 1 93.31 285 ALA B N 1
ATOM 5108 C CA . ALA B 1 285 ? 6.312 34.688 13.305 1 93.31 285 ALA B CA 1
ATOM 5109 C C . ALA B 1 285 ? 6.895 34.844 14.711 1 93.31 285 ALA B C 1
ATOM 5111 O O . ALA B 1 285 ? 7.199 33.844 15.383 1 93.31 285 ALA B O 1
ATOM 5112 N N . PRO B 1 286 ? 7.078 36.094 15.117 1 94.62 286 PRO B N 1
ATOM 5113 C CA . PRO B 1 286 ? 7.688 36.312 16.438 1 94.62 286 PRO B CA 1
ATOM 5114 C C . PRO B 1 286 ? 6.816 35.812 17.578 1 94.62 286 PRO B C 1
ATOM 5116 O O . PRO B 1 286 ? 5.59 35.938 17.516 1 94.62 286 PRO B O 1
ATOM 5119 N N . ASP B 1 287 ? 7.469 35.406 18.703 1 93.44 287 ASP B N 1
ATOM 5120 C CA . ASP B 1 287 ? 6.773 34.938 19.891 1 93.44 287 ASP B CA 1
ATOM 5121 C C . ASP B 1 287 ? 5.91 36.062 20.5 1 93.44 287 ASP B C 1
ATOM 5123 O O . ASP B 1 287 ? 4.82 35.781 21 1 93.44 287 ASP B O 1
ATOM 5127 N N . GLU B 1 288 ? 6.418 37.188 20.375 1 95.94 288 GLU B N 1
ATOM 5128 C CA . GLU B 1 288 ? 5.715 38.344 20.938 1 95.94 288 GLU B CA 1
ATOM 5129 C C . GLU B 1 288 ? 4.352 38.531 20.281 1 95.94 288 GLU B C 1
ATOM 5131 O O . GLU B 1 288 ? 3.398 38.969 20.938 1 95.94 288 GLU B O 1
ATOM 5136 N N . TYR B 1 289 ? 4.32 38.25 19.078 1 96.81 289 TYR B N 1
ATOM 5137 C CA . TYR B 1 289 ? 3.043 38.375 18.391 1 96.81 289 TYR B CA 1
ATOM 5138 C C . TYR B 1 289 ? 2.01 37.438 18.984 1 96.81 289 TYR B C 1
ATOM 5140 O O . TYR B 1 289 ? 0.859 37.812 19.203 1 96.81 289 TYR B O 1
ATOM 5148 N N . PHE B 1 290 ? 2.379 36.219 19.25 1 95.31 290 PHE B N 1
ATOM 5149 C CA . PHE B 1 290 ? 1.434 35.219 19.75 1 95.31 290 PHE B CA 1
ATOM 5150 C C . PHE B 1 290 ? 0.986 35.562 21.156 1 95.31 290 PHE B C 1
ATOM 5152 O O . PHE B 1 290 ? -0.145 35.25 21.547 1 95.31 290 PHE B O 1
ATOM 5159 N N . VAL B 1 291 ? 1.875 36.219 21.859 1 94.69 291 VAL B N 1
ATOM 5160 C CA . VAL B 1 291 ? 1.466 36.719 23.172 1 94.69 291 VAL B CA 1
ATOM 5161 C C . VAL B 1 291 ? 0.333 37.719 23 1 94.69 291 VAL B C 1
ATOM 5163 O O . VAL B 1 291 ? -0.669 37.656 23.719 1 94.69 291 VAL B O 1
ATOM 5166 N N . ARG B 1 292 ? 0.454 38.625 22.016 1 96.31 292 ARG B N 1
ATOM 5167 C CA . ARG B 1 292 ? -0.573 39.656 21.766 1 96.31 292 ARG B CA 1
ATOM 5168 C C . ARG B 1 292 ? -1.857 39 21.266 1 96.31 292 ARG B C 1
ATOM 5170 O O . ARG B 1 292 ? -2.955 39.469 21.531 1 96.31 292 ARG B O 1
ATOM 5177 N N . LEU B 1 293 ? -1.688 37.938 20.516 1 96.31 293 LEU B N 1
ATOM 5178 C CA . LEU B 1 293 ? -2.85 37.219 20.031 1 96.31 293 LEU B CA 1
ATOM 5179 C C . LEU B 1 293 ? -3.623 36.594 21.188 1 96.31 293 LEU B C 1
ATOM 5181 O O . LEU B 1 293 ? -4.852 36.656 21.234 1 96.31 293 LEU B O 1
ATOM 5185 N N . HIS B 1 294 ? -2.898 36.062 22.109 1 92.44 294 HIS B N 1
ATOM 5186 C CA . HIS B 1 294 ? -3.52 35.438 23.266 1 92.44 294 HIS B CA 1
ATOM 5187 C C . HIS B 1 294 ? -4.191 36.469 24.156 1 92.44 294 HIS B C 1
ATOM 5189 O O . HIS B 1 294 ? -5.18 36.156 24.828 1 92.44 294 HIS B O 1
ATOM 5195 N N . GLN B 1 295 ? -3.645 37.656 24.125 1 93.62 295 GLN B N 1
ATOM 5196 C CA . GLN B 1 295 ? -4.238 38.75 24.891 1 93.62 295 GLN B CA 1
ATOM 5197 C C . GLN B 1 295 ? -5.438 39.344 24.141 1 93.62 295 GLN B C 1
ATOM 5199 O O . GLN B 1 295 ? -6.117 40.219 24.672 1 93.62 295 GLN B O 1
ATOM 5204 N N . ARG B 1 296 ? -5.699 38.875 22.969 1 94.94 296 ARG B N 1
ATOM 5205 C CA . ARG B 1 296 ? -6.828 39.281 22.125 1 94.94 296 ARG B CA 1
ATOM 5206 C C . ARG B 1 296 ? -6.734 40.75 21.75 1 94.94 296 ARG B C 1
ATOM 5208 O O . ARG B 1 296 ? -7.738 41.469 21.766 1 94.94 296 ARG B O 1
ATOM 5215 N N . GLN B 1 297 ? -5.457 41.188 21.531 1 95.62 297 GLN B N 1
ATOM 5216 C CA . GLN B 1 297 ? -5.289 42.531 21.016 1 95.62 297 GLN B CA 1
ATOM 5217 C C . GLN B 1 297 ? -5.84 42.656 19.594 1 95.62 297 GLN B C 1
ATOM 5219 O O . GLN B 1 297 ? -5.582 41.812 18.75 1 95.62 297 GLN B O 1
ATOM 5224 N N . PRO B 1 298 ? -6.566 43.688 19.312 1 95.94 298 PRO B N 1
ATOM 5225 C CA . PRO B 1 298 ? -7.27 43.812 18.031 1 95.94 298 PRO B CA 1
ATOM 5226 C C . PRO B 1 298 ? -6.336 43.688 16.828 1 95.94 298 PRO B C 1
ATOM 5228 O O . PRO B 1 298 ? -6.617 42.969 15.891 1 95.94 298 PRO B O 1
ATOM 5231 N N . PRO B 1 299 ? -5.129 44.375 16.781 1 96.75 299 PRO B N 1
ATOM 5232 C CA . PRO B 1 299 ? -4.25 44.219 15.617 1 96.75 299 PRO B CA 1
ATOM 5233 C C . PRO B 1 299 ? -3.791 42.781 15.414 1 96.75 299 PRO B C 1
ATOM 5235 O O . PRO B 1 299 ? -3.701 42.312 14.281 1 96.75 299 PRO B O 1
ATOM 5238 N N . ALA B 1 300 ? -3.508 42.125 16.5 1 97.5 300 ALA B N 1
ATOM 5239 C CA . ALA B 1 300 ? -3.072 40.719 16.422 1 97.5 300 ALA B CA 1
ATOM 5240 C C . ALA B 1 300 ? -4.188 39.844 15.891 1 97.5 300 ALA B C 1
ATOM 5242 O O . ALA B 1 300 ? -3.939 38.969 15.062 1 97.5 300 ALA B O 1
ATOM 5243 N N . LEU B 1 301 ? -5.395 40.062 16.312 1 97.94 301 LEU B N 1
ATOM 5244 C CA . LEU B 1 301 ? -6.555 39.281 15.859 1 97.94 301 LEU B CA 1
ATOM 5245 C C . LEU B 1 301 ? -6.801 39.531 14.375 1 97.94 301 LEU B C 1
ATOM 5247 O O . LEU B 1 301 ? -7.133 38.594 13.648 1 97.94 301 LEU B O 1
ATOM 5251 N N . LEU B 1 302 ? -6.66 40.75 14.016 1 97.69 302 LEU B N 1
ATOM 5252 C CA . LEU B 1 302 ? -6.871 41.062 12.602 1 97.69 302 LEU B CA 1
ATOM 5253 C C . LEU B 1 302 ? -5.867 40.312 11.727 1 97.69 302 LEU B C 1
ATOM 5255 O O . LEU B 1 302 ? -6.238 39.719 10.719 1 97.69 302 LEU B O 1
ATOM 5259 N N . ILE B 1 303 ? -4.562 40.344 12.07 1 98 303 ILE B N 1
ATOM 5260 C CA . ILE B 1 303 ? -3.543 39.625 11.32 1 98 303 ILE B CA 1
ATOM 5261 C C . ILE B 1 303 ? -3.893 38.125 11.281 1 98 303 ILE B C 1
ATOM 5263 O O . ILE B 1 303 ? -3.758 37.5 10.242 1 98 303 ILE B O 1
ATOM 5267 N N . PHE B 1 304 ? -4.395 37.625 12.375 1 98 304 PHE B N 1
ATOM 5268 C CA . PHE B 1 304 ? -4.734 36.219 12.477 1 98 304 PHE B CA 1
ATOM 5269 C C . PHE B 1 304 ? -5.914 35.875 11.578 1 98 304 PHE B C 1
ATOM 5271 O O . PHE B 1 304 ? -5.992 34.75 11.031 1 98 304 PHE B O 1
ATOM 5278 N N . ALA B 1 305 ? -6.836 36.781 11.445 1 97.88 305 ALA B N 1
ATOM 5279 C CA . ALA B 1 305 ? -7.938 36.594 10.508 1 97.88 305 ALA B CA 1
ATOM 5280 C C . ALA B 1 305 ? -7.426 36.469 9.078 1 97.88 305 ALA B C 1
ATOM 5282 O O . ALA B 1 305 ? -7.922 35.656 8.297 1 97.88 305 ALA B O 1
ATOM 5283 N N . TYR B 1 306 ? -6.477 37.281 8.711 1 97.44 306 TYR B N 1
ATOM 5284 C CA . TYR B 1 306 ? -5.887 37.188 7.383 1 97.44 306 TYR B CA 1
ATOM 5285 C C . TYR B 1 306 ? -5.117 35.906 7.203 1 97.44 306 TYR B C 1
ATOM 5287 O O . TYR B 1 306 ? -5.133 35.312 6.125 1 97.44 306 TYR B O 1
ATOM 5295 N N . PHE B 1 307 ? -4.473 35.5 8.266 1 96.56 307 PHE B N 1
ATOM 5296 C CA . PHE B 1 307 ? -3.861 34.156 8.266 1 96.56 307 PHE B CA 1
ATOM 5297 C C . PHE B 1 307 ? -4.91 33.094 8.016 1 96.56 307 PHE B C 1
ATOM 5299 O O . PHE B 1 307 ? -4.691 32.188 7.215 1 96.56 307 PHE B O 1
ATOM 5306 N N . GLY B 1 308 ? -6 33.188 8.703 1 96.25 308 GLY B N 1
ATOM 5307 C CA . GLY B 1 308 ? -7.094 32.25 8.492 1 96.25 308 GLY B CA 1
ATOM 5308 C C . GLY B 1 308 ? -7.578 32.219 7.059 1 96.25 308 GLY B C 1
ATOM 5309 O O . GLY B 1 308 ? -7.93 31.156 6.543 1 96.25 308 GLY B O 1
ATOM 5310 N N . SER B 1 309 ? -7.598 33.344 6.418 1 95.12 309 SER B N 1
ATOM 5311 C CA . SER B 1 309 ? -8.008 33.406 5.02 1 95.12 309 SER B CA 1
ATOM 5312 C C . SER B 1 309 ? -7.051 32.625 4.125 1 95.12 309 SER B C 1
ATOM 5314 O O . SER B 1 309 ? -7.488 31.859 3.264 1 95.12 309 SER B O 1
ATOM 5316 N N . LEU B 1 310 ? -5.793 32.812 4.375 1 91.88 310 LEU B N 1
ATOM 5317 C CA . LEU B 1 310 ? -4.812 32.062 3.605 1 91.88 310 LEU B CA 1
ATOM 5318 C C . LEU B 1 310 ? -4.926 30.562 3.914 1 91.88 310 LEU B C 1
ATOM 5320 O O . LEU B 1 310 ? -4.797 29.734 3.016 1 91.88 310 LEU B O 1
ATOM 5324 N N . PHE B 1 311 ? -5.176 30.328 5.145 1 92.44 311 PHE B N 1
ATOM 5325 C CA . PHE B 1 311 ? -5.332 28.953 5.598 1 92.44 311 PHE B CA 1
ATOM 5326 C C . PHE B 1 311 ? -6.535 28.297 4.938 1 92.44 311 PHE B C 1
ATOM 5328 O O . PHE B 1 311 ? -6.543 27.078 4.715 1 92.44 311 PHE B O 1
ATOM 5335 N N . HIS B 1 312 ? -7.488 29.031 4.578 1 93.5 312 HIS B N 1
ATOM 5336 C CA . HIS B 1 312 ? -8.711 28.547 3.943 1 93.5 312 HIS B CA 1
ATOM 5337 C C . HIS B 1 312 ? -8.422 27.969 2.561 1 93.5 312 HIS B C 1
ATOM 5339 O O . HIS B 1 312 ? -9.18 27.141 2.061 1 93.5 312 HIS B O 1
ATOM 5345 N N . CYS B 1 313 ? -7.355 28.422 1.988 1 89.38 313 CYS B N 1
ATOM 5346 C CA . CYS B 1 313 ? -6.953 27.891 0.692 1 89.38 313 CYS B CA 1
ATOM 5347 C C . CYS B 1 313 ? -6.586 26.406 0.803 1 89.38 313 CYS B C 1
ATOM 5349 O O . CYS B 1 313 ? -6.547 25.703 -0.203 1 89.38 313 CYS B O 1
ATOM 5351 N N . LEU B 1 314 ? -6.375 25.953 1.957 1 89.88 314 LEU B N 1
ATOM 5352 C CA . LEU B 1 314 ? -5.953 24.578 2.178 1 89.88 314 LEU B CA 1
ATOM 5353 C C . LEU B 1 314 ? -7.121 23.719 2.656 1 89.88 314 LEU B C 1
ATOM 5355 O O . LEU B 1 314 ? -6.918 22.641 3.193 1 89.88 314 LEU B O 1
ATOM 5359 N N . ASP B 1 315 ? -8.297 24.156 2.396 1 91.31 315 ASP B N 1
ATOM 5360 C CA . ASP B 1 315 ? -9.508 23.5 2.885 1 91.31 315 ASP B CA 1
ATOM 5361 C C . ASP B 1 315 ? -9.703 22.141 2.211 1 91.31 315 ASP B C 1
ATOM 5363 O O . ASP B 1 315 ? -10.5 21.328 2.676 1 91.31 315 ASP B O 1
ATOM 5367 N N . GLY B 1 316 ? -8.992 21.891 1.208 1 88.38 316 GLY B N 1
ATOM 5368 C CA . GLY B 1 316 ? -9.094 20.625 0.509 1 88.38 316 GLY B CA 1
ATOM 5369 C C . GLY B 1 316 ? -8.398 19.484 1.238 1 88.38 316 GLY B C 1
ATOM 5370 O O . GLY B 1 316 ? -8.68 18.312 0.973 1 88.38 316 GLY B O 1
ATOM 5371 N N . TYR B 1 317 ? -7.562 19.75 2.111 1 91.25 317 TYR B N 1
ATOM 5372 C CA . TYR B 1 317 ? -6.906 18.75 2.943 1 91.25 317 TYR B CA 1
ATOM 5373 C C . TYR B 1 317 ? -7.738 18.453 4.184 1 91.25 317 TYR B C 1
ATOM 5375 O O . TYR B 1 317 ? -8.164 19.359 4.895 1 91.25 317 TYR B O 1
ATOM 5383 N N . TRP B 1 318 ? -7.902 17.156 4.461 1 92.81 318 TRP B N 1
ATOM 5384 C CA . TRP B 1 318 ? -8.867 16.75 5.473 1 92.81 318 TRP B CA 1
ATOM 5385 C C . TRP B 1 318 ? -8.484 17.297 6.844 1 92.81 318 TRP B C 1
ATOM 5387 O O . TRP B 1 318 ? -9.359 17.625 7.652 1 92.81 318 TRP B O 1
ATOM 5397 N N . PHE B 1 319 ? -7.18 17.484 7.145 1 92.69 319 PHE B N 1
ATOM 5398 C CA . PHE B 1 319 ? -6.773 17.922 8.477 1 92.69 319 PHE B CA 1
ATOM 5399 C C . PHE B 1 319 ? -6.758 19.438 8.57 1 92.69 319 PHE B C 1
ATOM 5401 O O . PHE B 1 319 ? -6.629 20 9.664 1 92.69 319 PHE B O 1
ATOM 5408 N N . PHE B 1 320 ? -6.918 20.141 7.441 1 91.75 320 PHE B N 1
ATOM 5409 C CA . PHE B 1 320 ? -6.988 21.594 7.43 1 91.75 320 PHE B CA 1
ATOM 5410 C C . PHE B 1 320 ? -8.422 22.062 7.238 1 91.75 320 PHE B C 1
ATOM 5412 O O . PHE B 1 320 ? -8.711 23.25 7.359 1 91.75 320 PHE B O 1
ATOM 5419 N N . GLU B 1 321 ? -9.258 21.203 7.043 1 91.88 321 GLU B N 1
ATOM 5420 C CA . GLU B 1 321 ? -10.633 21.516 6.684 1 91.88 321 GLU B CA 1
ATOM 5421 C C . GLU B 1 321 ? -11.32 22.328 7.789 1 91.88 321 GLU B C 1
ATOM 5423 O O . GLU B 1 321 ? -11.297 21.922 8.961 1 91.88 321 GLU B O 1
ATOM 5428 N N . GLY B 1 322 ? -11.82 23.484 7.391 1 90.62 322 GLY B N 1
ATOM 5429 C CA . GLY B 1 322 ? -12.664 24.266 8.289 1 90.62 322 GLY B CA 1
ATOM 5430 C C . GLY B 1 322 ? -11.875 25.25 9.133 1 90.62 322 GLY B C 1
ATOM 5431 O O . GLY B 1 322 ? -12.445 26.172 9.727 1 90.62 322 GLY B O 1
ATOM 5432 N N . TRP B 1 323 ? -10.602 25.109 9.219 1 91.94 323 TRP B N 1
ATOM 5433 C CA . TRP B 1 323 ? -9.773 25.953 10.078 1 91.94 323 TRP B CA 1
ATOM 5434 C C . TRP B 1 323 ? -9.867 27.406 9.656 1 91.94 323 TRP B C 1
ATOM 5436 O O . TRP B 1 323 ? -10.148 28.281 10.484 1 91.94 323 TRP B O 1
ATOM 5446 N N . GLY B 1 324 ? -9.648 27.672 8.352 1 94 324 GLY B N 1
ATOM 5447 C CA . GLY B 1 324 ? -9.664 29.031 7.867 1 94 324 GLY B CA 1
ATOM 5448 C C . GLY B 1 324 ? -10.945 29.781 8.195 1 94 324 GLY B C 1
ATOM 5449 O O . GLY B 1 324 ? -10.914 30.859 8.781 1 94 324 GLY B O 1
ATOM 5450 N N . ARG B 1 325 ? -12.016 29.188 7.902 1 94.56 325 ARG B N 1
ATOM 5451 C CA . ARG B 1 325 ? -13.32 29.781 8.141 1 94.56 325 ARG B CA 1
ATOM 5452 C C . ARG B 1 325 ? -13.57 29.984 9.633 1 94.56 325 ARG B C 1
ATOM 5454 O O . ARG B 1 325 ? -14.109 31.016 10.047 1 94.56 325 ARG B O 1
ATOM 5461 N N . SER B 1 326 ? -13.195 29.031 10.453 1 93.5 326 SER B N 1
ATOM 5462 C CA . SER B 1 326 ? -13.391 29.125 11.898 1 93.5 326 SER B CA 1
ATOM 5463 C C . SER B 1 326 ? -12.57 30.25 12.508 1 93.5 326 SER B C 1
ATOM 5465 O O . SER B 1 326 ? -13.039 30.953 13.406 1 93.5 326 SER B O 1
ATOM 5467 N N . ILE B 1 327 ? -11.383 30.375 12.039 1 95.38 327 ILE B N 1
ATOM 5468 C CA . ILE B 1 327 ? -10.508 31.438 12.547 1 95.38 327 ILE B CA 1
ATOM 5469 C C . ILE B 1 327 ? -11.117 32.812 12.25 1 95.38 327 ILE B C 1
ATOM 5471 O O . ILE B 1 327 ? -11.266 33.625 13.148 1 95.38 327 ILE B O 1
ATOM 5475 N N . VAL B 1 328 ? -11.508 33 10.992 1 96.81 328 VAL B N 1
ATOM 5476 C CA . VAL B 1 328 ? -12.086 34.281 10.586 1 96.81 328 VAL B CA 1
ATOM 5477 C C . VAL B 1 328 ? -13.391 34.531 11.344 1 96.81 328 VAL B C 1
ATOM 5479 O O . VAL B 1 328 ? -13.641 35.625 11.82 1 96.81 328 VAL B O 1
ATOM 5482 N N . GLY B 1 329 ? -14.148 33.5 11.484 1 94.56 329 GLY B N 1
ATOM 5483 C CA . GLY B 1 329 ? -15.406 33.625 12.203 1 94.56 329 GLY B CA 1
ATOM 5484 C C . GLY B 1 329 ? -15.227 34 13.656 1 94.56 329 GLY B C 1
ATOM 5485 O O . GLY B 1 329 ? -15.914 34.906 14.148 1 94.56 329 GLY B O 1
ATOM 5486 N N . VAL B 1 330 ? -14.336 33.375 14.32 1 94.19 330 VAL B N 1
ATOM 5487 C CA . VAL B 1 330 ? -14.086 33.656 15.734 1 94.19 330 VAL B CA 1
ATOM 5488 C C . VAL B 1 330 ? -13.555 35.062 15.906 1 94.19 330 VAL B C 1
ATOM 5490 O O . VAL B 1 330 ? -13.945 35.781 16.828 1 94.19 330 VAL B O 1
ATOM 5493 N N . VAL B 1 331 ? -12.633 35.469 15.031 1 96.5 331 VAL B N 1
ATOM 5494 C CA . VAL B 1 331 ? -12.062 36.812 15.109 1 96.5 331 VAL B CA 1
ATOM 5495 C C . VAL B 1 331 ? -13.164 37.875 14.875 1 96.5 331 VAL B C 1
ATOM 5497 O O . VAL B 1 331 ? -13.219 38.875 15.562 1 96.5 331 VAL B O 1
ATOM 5500 N N . ASP B 1 332 ? -14.016 37.562 13.945 1 95.56 332 ASP B N 1
ATOM 5501 C CA . ASP B 1 332 ? -15.133 38.469 13.664 1 95.56 332 ASP B CA 1
ATOM 5502 C C . ASP B 1 332 ? 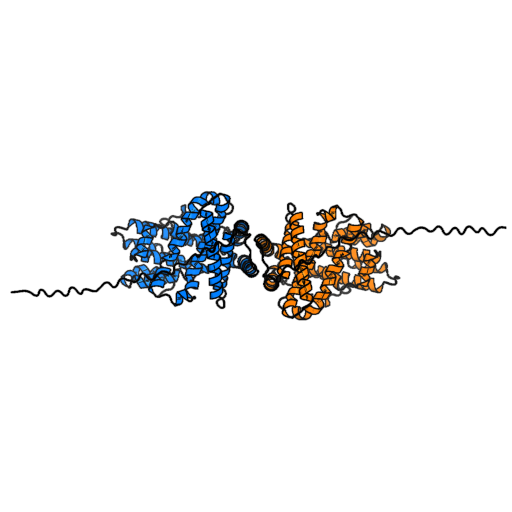-16.031 38.625 14.883 1 95.56 332 ASP B C 1
ATOM 5504 O O . ASP B 1 332 ? -16.516 39.719 15.18 1 95.56 332 ASP B O 1
ATOM 5508 N N . GLU B 1 333 ? -16.234 37.531 15.539 1 93.25 333 GLU B N 1
ATOM 5509 C CA . GLU B 1 333 ? -17.078 37.562 16.734 1 93.25 333 GLU B CA 1
ATOM 5510 C C . GLU B 1 333 ? -16.406 38.344 17.859 1 93.25 333 GLU B C 1
ATOM 5512 O O . GLU B 1 333 ? -17.078 39.031 18.625 1 93.25 333 GLU B O 1
ATOM 5517 N N . LEU B 1 334 ? -15.141 38.188 17.922 1 94.69 334 LEU B N 1
ATOM 5518 C CA . LEU B 1 334 ? -14.398 38.812 19.016 1 94.69 334 LEU B CA 1
ATOM 5519 C C . LEU B 1 334 ? -14.25 40.312 18.781 1 94.69 334 LEU B C 1
ATOM 5521 O O . LEU B 1 334 ? -14.297 41.094 19.734 1 94.69 334 LEU B O 1
ATOM 5525 N N . LEU B 1 335 ? -14.141 40.438 17.375 1 91.69 335 LEU B N 1
ATOM 5526 C CA . LEU B 1 335 ? -13.914 41.844 17.047 1 91.69 335 LEU B CA 1
ATOM 5527 C C . LEU B 1 335 ? -15.234 42.562 16.781 1 91.69 335 LEU B C 1
ATOM 5529 O O . LEU B 1 335 ? -16.188 41.938 16.297 1 91.69 335 LEU B O 1
ATOM 5533 N N . GLY B 1 336 ? -15.812 43.344 17.297 1 86.94 336 GLY B N 1
ATOM 5534 C CA . GLY B 1 336 ? -17 44.156 17.141 1 86.94 336 GLY B CA 1
ATOM 5535 C C . GLY B 1 336 ? -17.062 44.906 15.82 1 86.94 336 GLY B C 1
ATOM 5536 O O . GLY B 1 336 ? -16.141 44.781 15.008 1 86.94 336 GLY B O 1
ATOM 5537 N N . ASP B 1 337 ? -18 45.656 15.555 1 90.31 337 ASP B N 1
ATOM 5538 C CA . ASP B 1 337 ? -18.359 46.312 14.297 1 90.31 337 ASP B CA 1
ATOM 5539 C C . ASP B 1 337 ? -17.344 47.375 13.914 1 90.31 337 ASP B C 1
ATOM 5541 O O . ASP B 1 337 ? -17.125 47.625 12.727 1 90.31 337 ASP B O 1
ATOM 5545 N N . TYR B 1 338 ? -16.641 47.938 14.898 1 92.75 338 TYR B N 1
ATOM 5546 C CA . TYR B 1 338 ? -15.656 48.969 14.625 1 92.75 338 TYR B CA 1
ATOM 5547 C C . TYR B 1 338 ? -14.594 48.5 13.648 1 92.75 338 TYR B C 1
ATOM 5549 O O . TYR B 1 338 ? -14.109 49.25 12.812 1 92.75 338 TYR B O 1
ATOM 5557 N N . TRP B 1 339 ? -14.234 47.281 13.695 1 93.62 339 TRP B N 1
ATOM 5558 C CA . TRP B 1 339 ? -13.125 46.719 12.922 1 93.62 339 TRP B CA 1
ATOM 5559 C C . TRP B 1 339 ? -13.633 46.125 11.602 1 93.62 339 TRP B C 1
ATOM 5561 O O . TRP B 1 339 ? -12.859 45.562 10.844 1 93.62 339 TRP B O 1
ATOM 5571 N N . GLY B 1 340 ? -14.82 46.25 11.25 1 92.44 340 GLY B N 1
ATOM 5572 C CA . GLY B 1 340 ? -15.508 45.688 10.094 1 92.44 340 GLY B CA 1
ATOM 5573 C C . GLY B 1 340 ? -14.805 45.969 8.781 1 92.44 340 GLY B C 1
ATOM 5574 O O . GLY B 1 340 ? -14.57 45.062 7.984 1 92.44 340 GLY B O 1
ATOM 5575 N N . PRO B 1 341 ? -14.445 47.188 8.578 1 93.44 341 PRO B N 1
ATOM 5576 C CA . PRO B 1 341 ? -13.797 47.531 7.309 1 93.44 341 PRO B CA 1
ATOM 5577 C C . PRO B 1 341 ? -12.531 46.75 7.055 1 93.44 341 PRO B C 1
ATOM 5579 O O . PRO B 1 341 ? -12.227 46.406 5.91 1 93.44 341 PRO B O 1
ATOM 5582 N N . TRP B 1 342 ? -11.797 46.406 8.125 1 95.25 342 TRP B N 1
ATOM 5583 C CA . TRP B 1 342 ? -10.555 45.656 7.977 1 95.25 342 TRP B CA 1
ATOM 5584 C C . TRP B 1 342 ? -10.82 44.156 7.906 1 95.25 342 TRP B C 1
ATOM 5586 O O . TRP B 1 342 ? -9.953 43.406 7.484 1 95.25 342 TRP B O 1
ATOM 5596 N N . LEU B 1 343 ? -11.984 43.719 8.25 1 96.06 343 LEU B N 1
ATOM 5597 C CA . LEU B 1 343 ? -12.305 42.281 8.25 1 96.06 343 LEU B CA 1
ATOM 5598 C C . LEU B 1 343 ? -13.117 41.906 7.008 1 96.06 343 LEU B C 1
ATOM 5600 O O . LEU B 1 343 ? -13.414 40.75 6.789 1 96.06 343 LEU B O 1
ATOM 5604 N N . GLU B 1 344 ? -13.422 42.844 6.207 1 94.88 344 GLU B N 1
ATOM 5605 C CA . GLU B 1 344 ? -14.273 42.625 5.043 1 94.88 344 GLU B CA 1
ATOM 5606 C C . GLU B 1 344 ? -13.641 41.594 4.098 1 94.88 344 GLU B C 1
ATOM 5608 O O . GLU B 1 344 ? -14.305 40.656 3.66 1 94.88 344 GLU B O 1
ATOM 5613 N N . TRP B 1 345 ? -12.391 41.781 3.811 1 95.19 345 TRP B N 1
ATOM 5614 C CA . TRP B 1 345 ? -11.719 40.906 2.863 1 95.19 345 TRP B CA 1
ATOM 5615 C C . TRP B 1 345 ? -11.648 39.5 3.406 1 95.19 345 TRP B C 1
ATOM 5617 O O . TRP B 1 345 ? -12.016 38.531 2.717 1 95.19 345 TRP B O 1
ATOM 5627 N N . PRO B 1 346 ? -11.133 39.281 4.652 1 96.81 346 PRO B N 1
ATOM 5628 C CA . PRO B 1 346 ? -11.109 37.906 5.184 1 96.81 346 PRO B CA 1
ATOM 5629 C C . PRO B 1 346 ? -12.492 37.25 5.188 1 96.81 346 PRO B C 1
ATOM 5631 O O . PRO B 1 346 ? -12.617 36.094 4.852 1 96.81 346 PRO B O 1
ATOM 5634 N N . LYS B 1 347 ? -13.508 37.969 5.559 1 96.56 347 LYS B N 1
ATOM 5635 C CA . LYS B 1 347 ? -14.859 37.438 5.613 1 96.56 347 LYS B CA 1
ATOM 5636 C C . LYS B 1 347 ? -15.344 37.031 4.227 1 96.56 347 LYS B C 1
ATOM 5638 O O . LYS B 1 347 ? -15.906 35.938 4.055 1 96.56 347 LYS B O 1
ATOM 5643 N N . GLN B 1 348 ? -15.109 37.812 3.277 1 95.12 348 GLN B N 1
ATOM 5644 C CA . GLN B 1 348 ? -15.492 37.531 1.905 1 95.12 348 GLN B CA 1
ATOM 5645 C C . GLN B 1 348 ? -14.703 36.344 1.361 1 95.12 348 GLN B C 1
ATOM 5647 O O . GLN B 1 348 ? -15.25 35.5 0.657 1 95.12 348 GLN B O 1
ATOM 5652 N N . PHE B 1 349 ? -13.477 36.344 1.706 1 93.25 349 PHE B N 1
ATOM 5653 C CA . PHE B 1 349 ? -12.57 35.344 1.188 1 93.25 349 PHE B CA 1
ATOM 5654 C C . PHE B 1 349 ? -13 33.938 1.64 1 93.25 349 PHE B C 1
ATOM 5656 O O . PHE B 1 349 ? -12.883 32.969 0.885 1 93.25 349 PHE B O 1
ATOM 5663 N N . VAL B 1 350 ? -13.461 33.812 2.84 1 95.06 350 VAL B N 1
ATOM 5664 C CA . VAL B 1 350 ? -13.82 32.5 3.371 1 95.06 350 VAL B CA 1
ATOM 5665 C C . VAL B 1 350 ? -15.32 32.25 3.184 1 95.06 350 VAL B C 1
ATOM 5667 O O . VAL B 1 350 ? -15.844 31.219 3.607 1 95.06 350 VAL B O 1
ATOM 5670 N N . GLY B 1 351 ? -16.062 33.219 2.699 1 92.75 351 GLY B N 1
ATOM 5671 C CA . GLY B 1 351 ? -17.48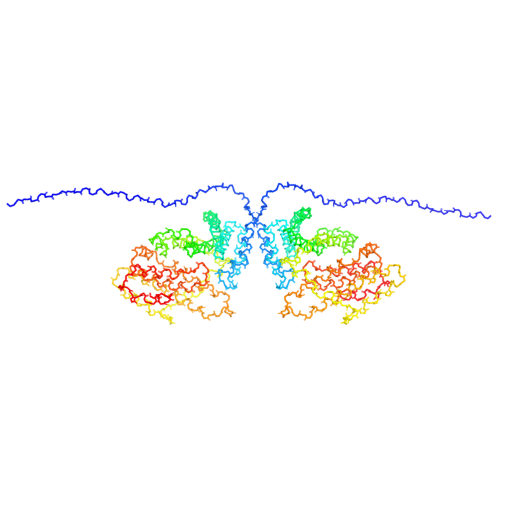4 33.094 2.4 1 92.75 351 GLY B CA 1
ATOM 5672 C C . GLY B 1 351 ? -18.375 33.469 3.572 1 92.75 351 GLY B C 1
ATOM 5673 O O . GLY B 1 351 ? -19.469 32.906 3.729 1 92.75 351 GLY B O 1
ATOM 5674 N N . LEU B 1 352 ? -17.859 34.25 4.41 1 89.62 352 LEU B N 1
ATOM 5675 C CA . LEU B 1 352 ? -18.672 34.719 5.512 1 89.62 352 LEU B CA 1
ATOM 5676 C C . LEU B 1 352 ? -19.344 36.031 5.152 1 89.62 352 LEU B C 1
ATOM 5678 O O . LEU B 1 352 ? -18.812 36.844 4.371 1 89.62 352 LEU B O 1
ATOM 5682 N N . ARG B 1 353 ? -20.672 36.188 5.477 1 78.94 353 ARG B N 1
ATOM 5683 C CA . ARG B 1 353 ? -21.406 37.438 5.223 1 78.94 353 ARG B CA 1
ATOM 5684 C C . ARG B 1 353 ? -21.344 38.344 6.434 1 78.94 353 ARG B C 1
ATOM 5686 O O . ARG B 1 353 ? -21.281 37.875 7.574 1 78.94 353 ARG B O 1
#

InterPro domains:
  IPR021858 Fungal transcription factor [PF11951] (46-141)
  IPR053157 Sterol Uptake Control Transcription Regulator [PTHR47784] (35-351)

pLDDT: mean 81.42, std 21.29, range [19.94, 98.56]

Solvent-accessible surface area (backbone atoms only — not comparable to full-atom values): 38992 Å² total; per-residue (Å²): 137,81,78,88,79,69,84,74,79,73,75,75,74,76,70,74,75,74,75,72,74,64,79,68,77,73,72,72,71,73,73,70,75,96,59,81,68,71,36,44,53,66,51,51,50,33,46,50,44,21,55,74,46,45,23,46,56,69,63,68,34,72,56,52,20,48,41,52,43,48,50,48,50,58,48,16,60,78,34,61,34,34,41,25,33,50,40,11,45,21,27,39,51,45,22,71,76,36,69,91,50,21,70,61,26,44,52,50,13,50,52,26,36,52,52,13,50,52,40,46,54,55,42,64,73,58,70,41,83,82,43,26,54,47,50,50,50,37,46,54,45,47,45,51,40,50,38,28,53,70,29,57,55,25,54,74,31,72,67,36,68,66,43,50,72,66,57,48,48,41,50,61,73,28,71,59,56,47,56,58,53,49,51,42,47,73,58,40,59,81,26,40,70,59,28,58,74,40,94,57,26,74,76,68,57,67,79,59,56,86,73,56,50,47,89,78,48,89,51,89,67,47,64,65,59,58,56,54,54,72,76,36,70,85,42,93,58,32,68,58,52,49,53,42,47,50,47,49,42,32,33,51,48,57,37,56,68,49,68,74,51,53,85,86,72,53,71,49,74,51,66,60,48,48,74,39,32,66,56,49,41,61,63,67,42,57,69,67,49,54,53,38,38,74,68,61,35,63,70,42,37,52,54,47,19,49,50,13,35,60,42,38,74,43,40,84,31,80,43,39,25,59,48,11,46,48,30,30,50,49,39,56,68,71,61,50,73,86,49,39,82,77,43,45,62,36,32,53,69,56,68,48,132,140,82,83,82,71,82,65,82,74,78,75,76,75,76,74,75,78,76,74,74,75,65,78,68,78,72,71,73,72,73,75,68,76,95,59,82,69,72,36,44,55,66,50,51,50,31,46,51,44,21,54,72,46,45,24,47,56,69,63,69,32,74,56,51,20,46,42,52,43,47,50,49,50,58,46,16,60,76,34,60,34,35,39,26,31,50,41,11,46,23,27,40,51,44,23,71,75,35,67,91,51,22,70,62,25,44,52,49,13,49,52,27,36,51,50,13,51,52,40,46,54,54,42,65,75,58,70,42,83,82,44,27,53,46,50,49,51,38,46,55,46,47,46,52,42,49,38,28,53,70,29,56,55,26,54,73,31,72,67,36,68,66,43,50,71,67,56,48,47,42,50,61,72,28,70,60,56,47,56,56,53,48,52,42,47,72,57,41,60,81,24,40,71,60,29,59,72,42,94,57,26,74,79,70,56,67,78,60,58,85,73,56,47,49,88,76,49,89,52,90,68,48,62,65,59,58,56,54,54,72,76,36,71,86,43,93,57,33,67,58,53,50,52,42,47,52,46,48,44,30,33,52,48,57,36,55,68,48,68,73,51,54,84,85,72,52,70,48,72,51,65,59,50,47,75,39,32,68,56,49,41,60,63,70,43,55,69,67,49,54,54,38,39,72,68,61,35,66,73,42,37,52,54,47,19,49,48,14,35,59,41,38,74,43,40,84,31,80,43,39,25,59,47,10,46,49,29,32,50,49,37,52,68,73,43,57,75,89,54,40,82,78,42,46,61,36,31,53,70,58,69,49,131

Nearest PDB structures (foldseek):
  7vpu-assembly2_C  TM=6.498E-01  e=7.115E-05  Lachancea thermotolerans CBS 6340
  7vpu-assembly1_B  TM=6.046E-01  e=4.374E-05  Lachancea thermotolerans CBS 6340
  7vpu-assembly1_A  TM=6.636E-01  e=2.126E-04  Lachancea thermotolerans CBS 6340
  7vpu-assembly1_B  TM=6.051E-01  e=2.643E-05  Lachancea thermotolerans CBS 6340
  7vpu-assembly2_C  TM=6.164E-01  e=5.279E-05  Lachancea thermotolerans CBS 6340

Foldseek 3Di:
DDDDPDDCPPPPPPPPPPPPPPPPPPLVVPPPDPDDDDDDVVLVVLLVLQQPPQLCLALVFPLNSCCSNPVLVVLCVVPVLSSLLSSLSSLLVVLLVPVVCNVVSNVSSVVSLSSSVVSLVVCLVVPDLSCLQVNLSSLVSVLLNLLSCLPPSCCSDPNNVPDDPVRNLCSLLPVPNLCSLLVSCVSCVVSVVSCCPDPNVLLPPLDCLVVQFLVPDDDPCVVLLVVLLVVCVPPPCSVLLVVLSRLLSSLRRLLVVCVPPPSPDDDRSRSSNNQCSLSVSSNPRDPVLSVCSSVVPLSSLLSQLSSLLSLLVVCSRNSSNPSSVSSLVSSDVSNDDVCCVSSVVSCVSNVHD/DDDPPVPPPPPPPPPPPPPPPPPPPPPVVPPPDPDDDDDDVVLVVLLVLQQPPQLCLALVFPLNSCCSNPVLVVLCVVPVLSSLLSSLSSLLVVLLVDVVCNVVSNVSSVVSLSSSVVSLVVCLVVPDLSCLQVNLSSLVSVLLNLLSCLPPSCCSDPNNVPDDPVRNLCSLLPVPNLCSLLVSCVSCVVSVVSCCPDPNVLLPPLDCLVVQFLVPDDDPCVVLLVVLLVVCVPPPCSVLLVVLSRLLSSLRRLLVVCVPPPSPDDDRSRSSNNQCSLSVSSNPRDPVLSVCSSVVPLS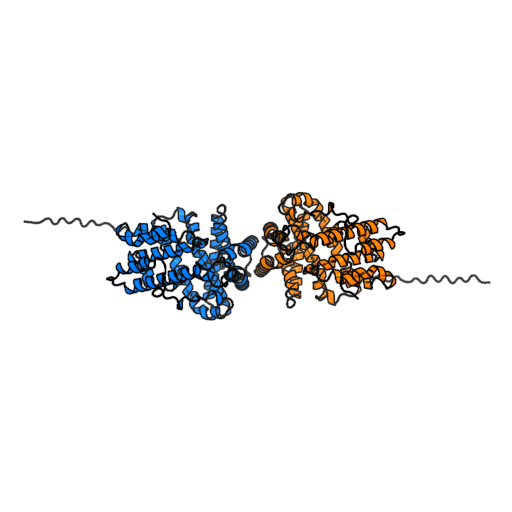SLLSQLSSLLSLLVVCSRNSSNPSSVSSLVSSDVSDDPVCCVSSVVSCVSNVHD

Radius of gyration: 35.29 Å; Cα contacts (8 Å, |Δi|>4): 798; chains: 2; bounding box: 48×156×97 Å

Secondary structure (DSSP, 8-state):
---------------------------------S----B-HHHHHHHHHIIIIIHHHHS-SHHHHHIIIIIHHHHHTT-HHHHHHHHHHHHHHHHHH-GGGHHHHHHHHHHHHHHHHHHHHHHHHT--HHHHHHHHHHHHHHHHHHHHHTTHHHHHSHHHHHS-HHHHHHHHTTTTHHHHHHHHHHHHHHHHHHHHTSTTHHHH--TTTTT--TTT---TTHHHHHGGGGGSTTSTTHHHHHHHHHHHHHHHHHHHHHHTS-TTTS-TTSHHHHHHHHHHHHHHS-HHHHHHHHTT-HHHHHHHHHHHHHHHTTTTSTTTTTHHHHHHHHHHHHH-GGGHHHHHHHHHHHT--/---------------------------------S----B-HHHHHHHHHIIIIIHHHHS-SHHHHHIIIIIHHHHHTT-HHHHHHHHHHHHHHHHHH-GGGHHHHHHHHHHHHHHHHHHHHHHHHT--HHHHHHHHHHHHHHHHHHHHHTTHHHHHSHHHHHS-HHHHHHHHTTTTHHHHHHHHHHHHHHHHHHHHTSTTHHHH--TTTTT--TTTS--TTHHHHHGGGGGSTTSTTHHHHHHHHHHHHHHHHHHHHHHTS-TTTS-TTSHHHHHHHHHHHHHHS-HHHHHHHHTT-HHHHHHHHHHHHHHHTTTTSTTTTTHHHHHHHHHHHHS-GGGHHHHHHHHHHHT--

Organism: NCBI:txid398673

Sequence (706 aa):
MEPFNDNDKGNLSRSPASSSAAPTLFIGAEERHRGVPEFTIEDMALFHHWTLTTSESIAGCSGVDYYWQTVFPQIAFQHPFVMYGILSLASLHQAHLYPESRQRLITEAARYHNQSLHGLRQGIAQINDDSSDALFVCTSLNIVYVFGIYGKLYDETAGGAGAGAAARTSRILGADWIPMVRGVEAVLHPTYERVRLGPLKSLLNLGNWEDSDPDRAQVVDDDSFRNLQNIWVESGDCEIYNKTLYLLRKCHVFMKQFHNIDANTSQDTNYHRKTSAPLIWMHFAPDEYFVRLHQRQPPALLIFAYFGSLFHCLDGYWFFEGWGRSIVGVVDELLGDYWGPWLEWPKQFVGLRMEPFNDNDKGNLSRSPASSSAAPTLFIGAEERHRGVPEFTIEDMALFHHWTLTTSESIAGCSGVDYYWQTVFPQIAFQHPFVMYGILSLASLHQAHLYPESRQRLITEAARYHNQSLHGLRQGIAQINDDSSDALFVCTSLNIVYVFGIYGKLYDETAGGAGAGAAARTSRILGADWIPMVRGVEAVLHPTYERVRLGPLKSLLNLGNWEDSDPDRAQVVDDDSFRNLQNIWVESGDCEIYNKTLYLLRKCHVFMKQFHNIDANTSQDTNYHRKTSAPLIWMHFAPDEYFVRLHQRQPPALLIFAYFGSLFHCLDGYWFFEGWGRSIVGVVDELLGDYWGPWLEWPKQFVGLR